Protein AF-A0A0C3D172-F1 (afdb_monomer)

Secondary structure (DSSP, 8-state):
-------B-TTT--B-TTS--EE-TTTS--EESSHHHHHHHHH-TTS-HHHHHHHHHHHHHHHHHHHHHHHTSGGGGGGB-TTS-B-HHHHHHHTT--B-SGGGGGGB-PPTT-TTTTTGGGGSSSPPPHHHHH-S-GGG---S--SSTTPPPPPPSS----SSHHHHHHHHT--TT-TTHHHHHHHHHHHHHHHHTT-S-SS--SS-EEEEEEEES-SGGGGGGGGGGHHHHHSTTEEEEEEEESHHHHHHHHHTTT-TTSGGGSSSSEEEE--GGGT--EEEEEE--S-SSTT-S-S--SSPPPSEEEESS--TTT-TTHHHHHHHHHHHT--EEEEES-HHHHHHHHHIIIIISHHHHHHHTTTT----HHHHHHHHHHHHTT----EEE-TTSSSSPBPPSSS--S---TT-EEEEEE---GGG-

InterPro domains:
  IPR002893 Zinc finger, MYND-type [PF01753] (9-53)
  IPR002893 Zinc finger, MYND-type [PS50865] (9-53)
  IPR046824 Mitochondrial splicing suppressor 51-like, C-terminal domain [PF20179] (187-402)

pLDDT: mean 86.86, std 11.96, range [27.77, 98.69]

Nearest PDB structures (foldseek):
  6kj9-assembly2_D  TM=3.211E-01  e=1.270E+00  Escherichia coli K-12
  1jzt-assembly1_A  TM=3.125E-01  e=1.422E+00  Saccharomyces cerevisiae
  1fdr-assembly1_A  TM=2.380E-01  e=1.995E+00  Escherichia coli
  5vmq-assembly1_B  TM=3.826E-01  e=9.688E+00  Escherichia coli S88
  3vs8-assembly2_H  TM=1.584E-01  e=4.155E+00  Azotobacter vinelandii

Structure (mmCIF, N/CA/C/O backbone):
data_AF-A0A0C3D172-F1
#
_entry.id   AF-A0A0C3D172-F1
#
loop_
_atom_site.group_PDB
_atom_site.id
_atom_site.type_symbol
_atom_site.label_atom_id
_atom_site.label_alt_id
_atom_site.label_comp_id
_atom_site.label_asym_id
_atom_site.label_entity_id
_atom_site.label_seq_id
_atom_site.pdbx_PDB_ins_code
_atom_site.Cartn_x
_atom_site.Cartn_y
_atom_site.Cartn_z
_atom_site.occupancy
_atom_site.B_iso_or_equiv
_atom_site.auth_seq_id
_atom_site.auth_comp_id
_atom_site.auth_asym_id
_atom_site.auth_atom_id
_atom_site.pdbx_PDB_model_num
ATOM 1 N N . MET A 1 1 ? 3.959 10.596 -27.645 1.00 30.45 1 MET A N 1
ATOM 2 C CA . MET A 1 1 ? 4.852 11.748 -27.416 1.00 30.45 1 MET A CA 1
ATOM 3 C C . MET A 1 1 ? 6.060 11.206 -26.683 1.00 30.45 1 MET A C 1
ATOM 5 O O . MET A 1 1 ? 5.880 10.699 -25.583 1.00 30.45 1 MET A O 1
ATOM 9 N N . ASP A 1 2 ? 7.234 11.220 -27.313 1.00 27.77 2 ASP A N 1
ATOM 10 C CA . ASP A 1 2 ? 8.484 10.788 -26.680 1.00 27.77 2 ASP A CA 1
ATOM 11 C C . ASP A 1 2 ? 8.869 11.795 -25.601 1.00 27.77 2 ASP A C 1
ATOM 13 O O . ASP A 1 2 ? 9.469 12.834 -25.863 1.00 27.77 2 ASP A O 1
ATOM 17 N N . TYR A 1 3 ? 8.464 11.503 -24.370 1.00 35.59 3 TYR A N 1
ATOM 18 C CA . TYR A 1 3 ? 8.922 12.221 -23.192 1.00 35.59 3 TYR A CA 1
ATOM 19 C C . TYR A 1 3 ? 10.240 11.590 -22.746 1.00 35.59 3 TYR A C 1
ATOM 21 O O . TYR A 1 3 ? 10.314 10.958 -21.697 1.00 35.59 3 TYR A O 1
ATOM 29 N N . THR A 1 4 ? 11.281 11.688 -23.574 1.00 43.78 4 THR A N 1
ATOM 30 C CA . THR A 1 4 ? 12.631 11.331 -23.135 1.00 43.78 4 THR A CA 1
ATOM 31 C C . THR A 1 4 ? 13.052 12.421 -22.153 1.00 43.78 4 THR A C 1
ATOM 33 O O . THR A 1 4 ? 13.181 13.575 -22.575 1.00 43.78 4 THR A O 1
ATOM 36 N N . PRO A 1 5 ? 13.208 12.132 -20.847 1.00 53.25 5 PRO A N 1
ATOM 37 C CA . PRO A 1 5 ? 13.574 13.157 -19.883 1.00 53.25 5 PRO A CA 1
ATOM 38 C C . PRO A 1 5 ? 14.901 13.767 -20.323 1.00 53.25 5 PRO A C 1
ATOM 40 O O . PRO A 1 5 ? 15.905 13.064 -20.453 1.00 53.25 5 PRO A O 1
ATOM 43 N N . GLN A 1 6 ? 14.900 15.066 -20.612 1.00 64.19 6 GLN A N 1
ATOM 44 C CA . GLN A 1 6 ? 16.124 15.752 -20.981 1.00 64.19 6 GLN A CA 1
ATOM 45 C C . GLN A 1 6 ? 17.031 15.758 -19.753 1.00 64.19 6 GLN A C 1
ATOM 47 O O . GLN A 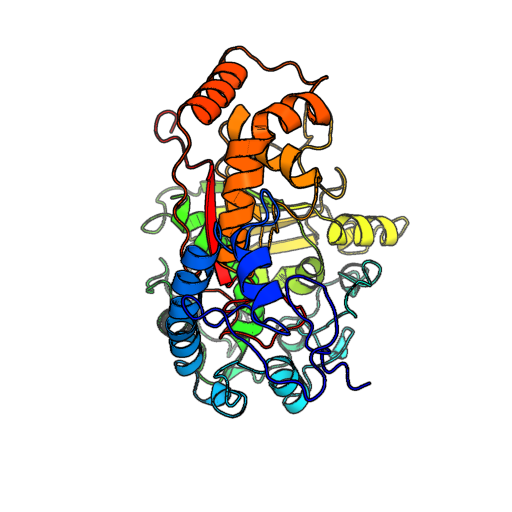1 6 ? 16.686 16.317 -18.713 1.00 64.19 6 GLN A O 1
ATOM 52 N N . LEU A 1 7 ? 18.169 15.080 -19.856 1.00 74.06 7 LEU A N 1
ATOM 53 C CA . LEU A 1 7 ? 19.109 14.956 -18.755 1.00 74.06 7 LEU A CA 1
ATOM 54 C C . LEU A 1 7 ? 19.647 16.348 -18.397 1.00 74.06 7 LEU A C 1
ATOM 56 O O . LEU A 1 7 ? 20.180 17.036 -19.263 1.00 74.06 7 LEU A O 1
ATOM 60 N N . THR A 1 8 ? 19.510 16.781 -17.146 1.00 83.06 8 THR A N 1
ATOM 61 C CA . THR A 1 8 ? 19.945 18.110 -16.683 1.00 83.06 8 THR A CA 1
ATOM 62 C C . THR A 1 8 ? 21.023 18.005 -15.615 1.00 83.06 8 THR A C 1
ATOM 64 O O . THR A 1 8 ? 21.033 17.066 -14.829 1.00 83.06 8 THR A O 1
ATOM 67 N N . CYS A 1 9 ? 21.899 19.005 -15.533 1.00 84.62 9 CYS A N 1
ATOM 68 C CA . CYS A 1 9 ? 22.856 19.142 -14.440 1.00 84.62 9 CYS A CA 1
ATOM 69 C C . CYS A 1 9 ? 22.128 19.277 -13.094 1.00 84.62 9 CYS A C 1
ATOM 71 O O . CYS A 1 9 ? 21.418 20.259 -12.888 1.00 84.62 9 CYS A O 1
ATOM 73 N N . ASP A 1 10 ? 22.402 18.388 -12.140 1.00 81.62 10 ASP A N 1
ATOM 74 C CA . ASP A 1 10 ? 21.770 18.366 -10.809 1.00 81.62 10 ASP A CA 1
ATOM 75 C C . ASP A 1 10 ? 22.089 19.588 -9.923 1.00 81.62 10 ASP A C 1
ATOM 77 O O . ASP A 1 10 ? 21.531 19.750 -8.838 1.00 81.62 10 ASP A O 1
ATOM 81 N N . PHE A 1 11 ? 23.013 20.458 -10.350 1.00 84.94 11 PHE A N 1
ATOM 82 C CA . PHE A 1 11 ? 23.322 21.704 -9.644 1.00 84.94 11 PHE A CA 1
ATOM 83 C C . PHE A 1 11 ? 22.675 22.942 -10.276 1.00 84.94 11 PHE A C 1
ATOM 85 O O . PHE A 1 11 ? 22.140 23.784 -9.559 1.00 84.94 11 PHE A O 1
ATOM 92 N N . CYS A 1 12 ? 22.768 23.099 -11.600 1.00 86.44 12 CYS A N 1
ATOM 93 C CA . CYS A 1 12 ? 22.323 24.316 -12.292 1.00 86.44 12 CYS A CA 1
ATOM 94 C C . CYS A 1 12 ? 21.103 24.117 -13.199 1.00 86.44 12 CYS A C 1
ATOM 96 O O . CYS A 1 12 ? 20.685 25.078 -13.836 1.00 86.44 12 CYS A O 1
ATOM 98 N N . ASN A 1 13 ? 20.550 22.902 -13.269 1.00 84.31 13 ASN A N 1
ATOM 99 C CA . ASN A 1 13 ? 19.395 22.513 -14.085 1.00 84.31 13 ASN A CA 1
ATOM 100 C C . ASN A 1 13 ? 19.548 22.761 -15.597 1.00 84.31 13 ASN A C 1
ATOM 102 O O . ASN A 1 13 ? 18.573 22.697 -16.339 1.00 84.31 13 ASN A O 1
ATOM 106 N N . ILE A 1 14 ? 20.768 23.024 -16.077 1.00 85.75 14 ILE A N 1
ATOM 107 C CA . ILE A 1 14 ? 21.047 23.184 -17.508 1.00 85.75 14 ILE A CA 1
ATOM 108 C C . ILE A 1 14 ? 21.039 21.798 -18.177 1.00 85.75 14 ILE A C 1
ATOM 110 O O . ILE A 1 14 ? 21.689 20.891 -17.645 1.00 85.75 14 ILE A O 1
ATOM 114 N N . PRO A 1 15 ? 20.360 21.622 -19.328 1.00 84.44 15 PRO A N 1
ATOM 115 C CA . PRO A 1 15 ? 20.411 20.395 -20.122 1.00 84.44 15 PRO A CA 1
ATOM 116 C C . PRO A 1 15 ? 21.842 19.949 -20.455 1.00 84.44 15 PRO A C 1
ATOM 118 O O . PRO A 1 15 ? 22.681 20.756 -20.847 1.00 84.44 15 PRO A O 1
ATOM 121 N N . LEU A 1 16 ? 22.113 18.651 -20.341 1.00 80.38 16 LEU A N 1
ATOM 122 C CA . LEU A 1 16 ? 23.403 18.007 -20.616 1.00 80.38 16 LEU A CA 1
ATOM 123 C C . LEU A 1 16 ? 23.523 17.523 -22.074 1.00 80.38 16 LEU A C 1
ATOM 125 O O . LEU A 1 16 ? 24.303 16.618 -22.362 1.00 80.38 16 LEU A O 1
ATOM 129 N N . ASN A 1 17 ? 22.760 18.120 -22.997 1.00 75.75 17 ASN A N 1
ATOM 130 C CA . ASN A 1 17 ? 22.685 17.715 -24.405 1.00 75.75 17 ASN A CA 1
ATOM 131 C C . ASN A 1 17 ? 24.084 17.637 -25.039 1.00 75.75 17 ASN A C 1
ATOM 133 O O . ASN A 1 17 ? 24.736 18.665 -25.215 1.00 75.75 17 ASN A O 1
ATOM 137 N N . ASN A 1 18 ? 24.526 16.428 -25.398 1.00 64.25 18 ASN A N 1
ATOM 138 C CA . ASN A 1 18 ? 25.804 16.155 -26.072 1.00 64.25 18 ASN A CA 1
ATOM 139 C C . ASN A 1 18 ? 27.063 16.689 -25.349 1.00 64.25 18 ASN A C 1
ATOM 141 O O . ASN A 1 18 ? 28.124 16.800 -25.962 1.00 64.25 18 ASN A O 1
ATOM 145 N N . ALA A 1 19 ? 26.968 17.019 -24.056 1.00 67.62 19 ALA A N 1
ATOM 146 C CA . ALA A 1 19 ? 28.091 17.493 -23.252 1.00 67.62 19 ALA A CA 1
ATOM 147 C C . ALA A 1 19 ? 28.815 16.328 -22.559 1.00 67.62 19 ALA A C 1
ATOM 149 O O . ALA A 1 19 ? 28.214 15.299 -22.253 1.00 67.62 19 ALA A O 1
ATOM 150 N N . LEU A 1 20 ? 30.103 16.512 -22.243 1.00 77.38 20 LEU A N 1
ATOM 151 C CA . LEU A 1 20 ? 30.809 15.634 -21.307 1.00 77.38 20 LEU A CA 1
ATOM 152 C C . LEU A 1 20 ? 30.089 15.667 -19.953 1.00 77.38 20 LEU A C 1
ATOM 154 O O . LEU A 1 20 ? 30.019 16.708 -19.295 1.00 77.38 20 LEU A O 1
ATOM 158 N N . ILE A 1 21 ? 29.547 14.520 -19.549 1.00 83.69 21 ILE A N 1
ATOM 159 C CA . ILE A 1 21 ? 28.848 14.357 -18.278 1.00 83.69 21 ILE A CA 1
ATOM 160 C C . ILE A 1 21 ? 29.877 14.047 -17.194 1.00 83.69 21 ILE A C 1
ATOM 162 O O . ILE A 1 21 ? 30.677 13.122 -17.321 1.00 83.69 21 ILE A O 1
ATOM 166 N N . PHE A 1 22 ? 29.831 14.803 -16.099 1.00 87.00 22 PHE A N 1
ATOM 167 C CA . PHE A 1 22 ? 30.679 14.586 -14.931 1.00 87.00 22 PHE A CA 1
ATOM 168 C C . PHE A 1 22 ? 29.842 13.949 -13.815 1.00 87.00 22 PHE A C 1
ATOM 170 O O . PHE A 1 22 ? 29.163 14.683 -13.092 1.00 87.00 22 PHE A O 1
ATOM 177 N N . PRO A 1 23 ? 29.845 12.613 -13.650 1.00 85.50 23 PRO A N 1
ATOM 178 C CA . PRO A 1 23 ? 29.144 11.972 -12.545 1.00 85.50 23 PRO A CA 1
ATOM 179 C C . PRO A 1 23 ? 29.862 12.217 -11.210 1.00 85.50 23 PRO A C 1
ATOM 181 O O . PRO A 1 23 ? 31.077 12.426 -11.153 1.00 85.50 23 PRO A O 1
ATOM 184 N N . CYS A 1 24 ? 29.126 12.160 -10.098 1.00 86.06 24 CYS A N 1
ATOM 185 C CA . CYS A 1 24 ? 29.754 12.084 -8.781 1.00 86.06 24 CYS A CA 1
ATOM 186 C C . CYS A 1 24 ? 30.530 10.768 -8.643 1.00 86.06 24 CYS A C 1
ATOM 188 O O . CYS A 1 24 ? 29.913 9.713 -8.563 1.00 86.06 24 CYS A O 1
ATOM 190 N N . GLY A 1 25 ? 31.852 10.830 -8.469 1.00 82.88 25 GLY A N 1
ATOM 191 C CA . GLY A 1 25 ? 32.697 9.634 -8.342 1.00 82.88 25 GLY A CA 1
ATOM 192 C C . GLY A 1 25 ? 32.466 8.760 -7.098 1.00 82.88 25 GLY A C 1
ATOM 193 O O . GLY A 1 25 ? 33.144 7.751 -6.945 1.00 82.88 25 GLY A O 1
ATOM 194 N N . ARG A 1 26 ? 31.548 9.125 -6.186 1.00 85.06 26 ARG A N 1
ATOM 195 C CA . ARG A 1 26 ? 31.188 8.299 -5.016 1.00 85.06 26 ARG A CA 1
ATOM 196 C C . ARG A 1 26 ? 29.892 7.519 -5.212 1.00 85.06 26 ARG A C 1
ATOM 198 O O . ARG A 1 26 ? 29.867 6.336 -4.889 1.00 85.06 26 ARG A O 1
ATOM 205 N N . CYS A 1 27 ? 28.818 8.176 -5.656 1.00 83.12 27 CYS A N 1
ATOM 206 C CA . CYS A 1 27 ? 27.520 7.517 -5.844 1.00 83.12 27 CYS A CA 1
ATOM 207 C C . CYS A 1 27 ? 27.210 7.173 -7.304 1.00 83.12 27 CYS A C 1
ATOM 209 O O . CYS A 1 27 ? 26.314 6.376 -7.524 1.00 83.12 27 CYS A O 1
ATOM 211 N N . ASN A 1 28 ? 27.882 7.790 -8.283 1.00 81.00 28 ASN A N 1
ATOM 212 C CA . ASN A 1 28 ? 27.614 7.688 -9.728 1.00 81.00 28 ASN A CA 1
ATOM 213 C C . ASN A 1 28 ? 26.170 8.005 -10.166 1.00 81.00 28 ASN A C 1
ATOM 215 O O . ASN A 1 28 ? 25.802 7.788 -11.316 1.00 81.00 28 ASN A O 1
ATOM 219 N N . LEU A 1 29 ? 25.361 8.559 -9.264 1.00 78.00 29 LEU A N 1
ATOM 220 C CA . LEU A 1 29 ? 23.927 8.765 -9.450 1.00 78.00 29 LEU A CA 1
ATOM 221 C C . LEU A 1 29 ? 23.532 10.219 -9.732 1.00 78.00 29 LEU A C 1
ATOM 223 O O . LEU A 1 29 ? 22.426 10.469 -10.194 1.00 78.00 29 LEU A O 1
ATOM 227 N N . ILE A 1 30 ? 24.430 11.158 -9.446 1.00 81.75 30 ILE A N 1
ATOM 228 C CA . ILE A 1 30 ? 24.258 12.591 -9.686 1.00 81.75 30 ILE A CA 1
ATOM 229 C C . ILE A 1 30 ? 25.205 13.008 -10.801 1.00 81.75 30 ILE A C 1
ATOM 231 O O . ILE A 1 30 ? 26.363 12.576 -10.814 1.00 81.75 30 ILE A O 1
ATOM 235 N N . GLN A 1 31 ? 24.726 13.851 -11.706 1.00 85.75 31 GLN A N 1
ATOM 236 C CA . GLN A 1 31 ? 25.401 14.239 -12.930 1.00 85.75 31 GLN A CA 1
ATOM 237 C C . GLN A 1 31 ? 25.519 15.760 -13.049 1.00 85.75 31 GLN A C 1
ATOM 239 O O . GLN A 1 31 ? 24.598 16.528 -12.774 1.00 85.75 31 GLN A O 1
ATOM 244 N N . TYR A 1 32 ? 26.691 16.214 -13.484 1.00 86.94 32 TYR A N 1
ATOM 245 C CA . TYR A 1 32 ? 27.012 17.630 -13.597 1.00 86.94 32 TYR A CA 1
ATOM 246 C C . TYR A 1 32 ? 27.525 17.970 -14.996 1.00 86.94 32 TYR A C 1
ATOM 248 O O . TYR A 1 32 ? 28.166 17.153 -15.653 1.00 86.94 32 TYR A O 1
ATOM 256 N N . CYS A 1 33 ? 27.329 19.223 -15.414 1.00 89.69 33 CYS A N 1
ATOM 257 C CA . CYS A 1 33 ? 27.878 19.744 -16.672 1.00 89.69 33 CYS A CA 1
ATOM 258 C C . CYS A 1 33 ? 29.382 20.070 -16.614 1.00 89.69 33 CYS A C 1
ATOM 260 O O . CYS A 1 33 ? 29.968 20.460 -17.617 1.00 89.69 33 CYS A O 1
ATOM 262 N N . GLY A 1 34 ? 30.014 19.977 -15.439 1.00 89.31 34 GLY A N 1
ATOM 263 C CA . GLY A 1 34 ? 31.420 20.331 -15.277 1.00 89.31 34 GLY A CA 1
ATOM 264 C C . GLY A 1 34 ? 31.902 20.316 -13.831 1.00 89.31 34 GLY A C 1
ATOM 265 O O . GLY A 1 34 ? 31.118 20.356 -12.879 1.00 89.31 34 GLY A O 1
ATOM 266 N N . THR A 1 35 ? 33.224 20.337 -13.660 1.00 87.25 35 THR A N 1
ATOM 267 C CA . THR A 1 35 ? 33.902 20.281 -12.351 1.00 87.25 35 THR A CA 1
ATOM 268 C C . THR A 1 35 ? 33.511 21.422 -11.404 1.00 87.25 35 THR A C 1
ATOM 270 O O . THR A 1 35 ? 33.508 21.235 -10.186 1.00 87.25 35 THR A O 1
ATOM 273 N N . ARG A 1 36 ? 33.121 22.593 -11.934 1.00 88.12 36 ARG A N 1
ATOM 274 C CA . ARG A 1 36 ? 32.565 23.702 -11.135 1.00 88.12 36 ARG A CA 1
ATOM 275 C C . ARG A 1 36 ? 31.259 23.296 -10.451 1.00 88.12 36 ARG A C 1
ATOM 277 O O . ARG A 1 36 ? 31.116 23.492 -9.248 1.00 88.12 36 ARG A O 1
ATOM 284 N N . CYS A 1 37 ? 30.330 22.706 -11.202 1.00 88.62 37 CYS A N 1
ATOM 285 C CA . CYS A 1 37 ? 29.051 22.231 -10.678 1.00 88.62 37 CYS A CA 1
ATOM 286 C C . CYS A 1 37 ? 29.234 21.047 -9.722 1.00 88.62 37 CYS A C 1
ATOM 288 O O . CYS A 1 37 ? 28.561 21.017 -8.700 1.00 88.62 37 CYS A O 1
ATOM 290 N N . VAL A 1 38 ? 30.212 20.164 -9.964 1.00 86.44 38 VAL A N 1
ATOM 291 C CA . VAL A 1 38 ? 30.597 19.106 -9.006 1.00 86.44 38 VAL A CA 1
ATOM 292 C C . VAL A 1 38 ? 31.018 19.714 -7.662 1.00 86.44 38 VAL A C 1
ATOM 294 O O . VAL A 1 38 ? 30.484 19.360 -6.610 1.00 86.44 38 VAL A O 1
ATOM 297 N N . LYS A 1 39 ? 31.972 20.659 -7.676 1.00 85.88 39 LYS A N 1
ATOM 298 C CA . LYS A 1 39 ? 32.493 21.295 -6.452 1.00 85.88 39 LYS A CA 1
ATOM 299 C C . LYS A 1 39 ? 31.410 22.081 -5.719 1.00 85.88 39 LYS A C 1
ATOM 301 O O . LYS A 1 39 ? 31.337 22.009 -4.493 1.00 85.88 39 LYS A O 1
ATOM 306 N N . ASN A 1 40 ? 30.575 22.811 -6.455 1.00 85.56 40 ASN A N 1
ATOM 307 C CA . ASN A 1 40 ? 29.509 23.609 -5.866 1.00 85.56 40 ASN A CA 1
ATOM 308 C C . ASN A 1 40 ? 28.388 22.718 -5.322 1.00 85.56 40 ASN A C 1
ATOM 310 O O . ASN A 1 40 ? 28.075 22.827 -4.1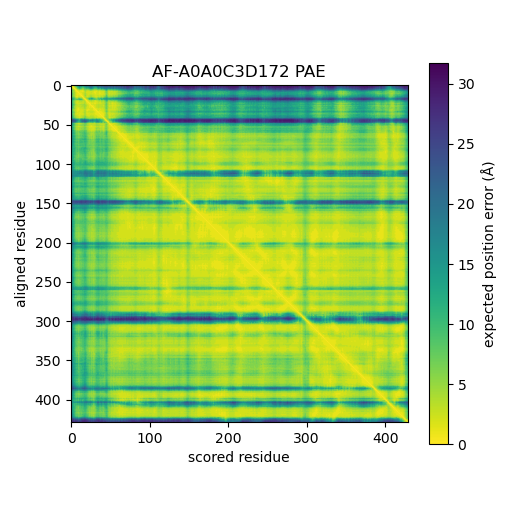45 1.00 85.56 40 ASN A O 1
ATOM 314 N N . GLY A 1 41 ? 27.885 21.747 -6.088 1.00 80.50 41 GLY A N 1
ATOM 315 C CA . GLY A 1 41 ? 26.886 20.779 -5.615 1.00 80.50 41 GLY A CA 1
ATOM 316 C C . GLY A 1 41 ? 27.327 20.009 -4.364 1.00 80.50 41 GLY A C 1
ATOM 317 O O . GLY A 1 41 ? 26.512 19.700 -3.494 1.00 80.50 41 GLY A O 1
ATOM 318 N N . TRP A 1 42 ? 28.634 19.771 -4.208 1.00 79.62 42 TRP A N 1
ATOM 319 C CA . TRP A 1 42 ? 29.201 19.190 -2.989 1.00 79.62 42 TRP A CA 1
ATOM 320 C C . TRP A 1 42 ? 29.248 20.155 -1.789 1.00 79.62 42 TRP A C 1
ATOM 322 O O . TRP A 1 42 ? 29.065 19.724 -0.648 1.00 79.62 42 TRP A O 1
ATOM 332 N N . ARG A 1 43 ? 29.532 21.447 -2.016 1.00 74.38 43 ARG A N 1
ATOM 333 C CA . ARG A 1 43 ? 29.803 22.458 -0.969 1.00 74.38 43 ARG A CA 1
ATOM 334 C C . ARG A 1 43 ? 28.602 23.337 -0.602 1.00 74.38 43 ARG A C 1
ATOM 336 O O . ARG A 1 43 ? 28.626 23.958 0.457 1.00 74.38 43 ARG A O 1
ATOM 343 N N . SER A 1 44 ? 27.579 23.422 -1.448 1.00 59.81 44 SER A N 1
ATOM 344 C CA . SER A 1 44 ? 26.461 24.363 -1.315 1.00 59.81 44 SER A CA 1
ATOM 345 C C . SER A 1 44 ? 25.480 24.001 -0.192 1.00 59.81 44 SER A C 1
ATOM 347 O O . SER A 1 44 ? 24.366 23.557 -0.458 1.00 59.81 44 SER A O 1
ATOM 349 N N . GLY A 1 45 ? 25.865 24.263 1.063 1.00 54.12 45 GLY A N 1
ATOM 350 C CA . GLY A 1 45 ? 24.961 24.449 2.208 1.00 54.12 45 GLY A CA 1
ATOM 351 C C . GLY A 1 45 ? 23.761 23.495 2.254 1.00 54.12 45 GLY A C 1
ATOM 352 O O . GLY A 1 45 ? 23.914 22.293 2.091 1.00 54.12 45 GLY A O 1
ATOM 353 N N . ASN A 1 46 ? 22.552 24.011 2.487 1.00 43.88 46 ASN A N 1
ATOM 354 C CA . ASN A 1 46 ? 21.323 23.223 2.658 1.00 43.88 46 ASN A CA 1
ATOM 355 C C . ASN A 1 46 ? 20.731 22.607 1.361 1.00 43.88 46 ASN A C 1
ATOM 357 O O . ASN A 1 46 ? 19.645 22.041 1.420 1.00 43.88 46 ASN A O 1
ATOM 361 N N . LYS A 1 47 ? 21.435 22.636 0.214 1.00 53.38 47 LYS A N 1
ATOM 362 C CA . LYS A 1 47 ? 21.001 22.062 -1.084 1.00 53.38 47 LYS A CA 1
ATOM 363 C C . LYS A 1 47 ? 21.883 20.863 -1.484 1.00 53.38 47 LYS A C 1
ATOM 365 O O . LYS A 1 47 ? 22.756 20.954 -2.339 1.00 53.38 47 LYS A O 1
ATOM 370 N N . ARG A 1 48 ? 21.726 19.761 -0.746 1.00 65.31 48 ARG A N 1
ATOM 371 C CA . ARG A 1 48 ? 22.809 18.839 -0.365 1.00 65.31 48 ARG A CA 1
ATOM 372 C C . ARG A 1 48 ? 22.932 17.594 -1.246 1.00 65.31 48 ARG A C 1
ATOM 374 O O . ARG A 1 48 ? 22.302 16.589 -0.949 1.00 65.31 48 ARG A O 1
ATOM 381 N N . HIS A 1 49 ? 23.884 17.560 -2.177 1.00 78.75 49 HIS A N 1
ATOM 382 C CA . HIS A 1 49 ? 24.378 16.260 -2.646 1.00 78.75 49 HIS A CA 1
ATOM 383 C C . HIS A 1 49 ? 25.187 15.550 -1.541 1.00 78.75 49 HIS A C 1
ATOM 385 O O . HIS A 1 49 ? 24.932 14.389 -1.238 1.00 78.75 49 HIS A O 1
ATOM 391 N N . LYS A 1 50 ? 26.105 16.255 -0.856 1.00 79.81 50 LYS A N 1
ATOM 392 C CA . LYS A 1 50 ? 26.999 15.666 0.165 1.00 79.81 50 LYS A CA 1
ATOM 393 C C . LYS A 1 50 ? 26.265 14.911 1.282 1.00 79.81 50 LYS A C 1
ATOM 395 O O . LYS A 1 50 ? 26.750 13.866 1.704 1.00 79.81 50 LYS A O 1
ATOM 400 N N . LEU A 1 51 ? 25.123 15.418 1.762 1.00 74.06 51 LEU A N 1
ATOM 401 C CA . LEU A 1 51 ? 24.389 14.755 2.851 1.00 74.06 51 LEU A CA 1
ATOM 402 C C . LEU A 1 51 ? 23.696 13.470 2.420 1.00 74.06 51 LEU A C 1
ATOM 404 O O . LEU A 1 51 ? 23.545 12.571 3.237 1.00 74.06 51 LEU A O 1
ATOM 408 N N . PHE A 1 52 ? 23.273 13.392 1.162 1.00 77.75 52 PHE A N 1
ATOM 409 C CA . PHE A 1 52 ? 22.500 12.259 0.667 1.00 77.75 52 PHE A CA 1
ATOM 410 C C . PHE A 1 52 ? 23.329 11.337 -0.231 1.00 77.75 52 PHE A C 1
ATOM 412 O O . PHE A 1 52 ? 22.878 10.251 -0.557 1.00 77.75 52 PHE A O 1
ATOM 419 N N . CYS A 1 53 ? 24.563 11.716 -0.582 1.00 82.81 53 CYS A N 1
ATOM 420 C CA . CYS A 1 53 ? 25.456 10.934 -1.436 1.00 82.81 53 CYS A CA 1
ATOM 421 C C . CYS A 1 53 ? 25.673 9.510 -0.912 1.00 82.81 53 CYS A C 1
ATOM 423 O O . CYS A 1 53 ? 25.753 8.580 -1.711 1.00 82.81 53 CYS A O 1
ATOM 425 N N . GLN A 1 54 ? 25.790 9.343 0.409 1.00 81.38 54 GLN A N 1
ATOM 426 C CA . GLN A 1 54 ? 25.939 8.017 1.001 1.00 81.38 54 GLN A CA 1
ATOM 427 C C . GLN A 1 54 ? 24.643 7.210 0.858 1.00 81.38 54 GLN A C 1
ATOM 429 O O . GLN A 1 54 ? 24.692 6.118 0.311 1.00 81.38 54 GLN A O 1
ATOM 434 N N . PHE A 1 55 ? 23.486 7.791 1.198 1.00 79.25 55 PHE A N 1
ATOM 435 C CA . PHE A 1 55 ? 22.184 7.138 1.010 1.00 79.25 55 PHE A CA 1
ATOM 436 C C . PHE A 1 55 ? 21.891 6.787 -0.453 1.00 79.25 55 PHE A C 1
ATOM 438 O O . PHE A 1 55 ? 21.311 5.746 -0.721 1.00 79.25 55 PHE A O 1
ATOM 445 N N . MET A 1 56 ? 22.315 7.621 -1.410 1.00 80.56 56 MET A N 1
ATOM 446 C CA . MET A 1 56 ? 22.217 7.316 -2.843 1.00 80.56 56 MET A CA 1
ATOM 447 C C . MET A 1 56 ? 23.026 6.066 -3.194 1.00 80.56 56 MET A C 1
ATOM 449 O O . MET A 1 56 ? 22.520 5.177 -3.870 1.00 80.56 56 MET A O 1
ATOM 453 N N . LYS A 1 57 ? 24.279 5.997 -2.728 1.00 82.75 57 LYS A N 1
ATOM 454 C CA . LYS A 1 57 ? 25.155 4.847 -2.969 1.00 82.75 57 LYS A CA 1
ATOM 455 C C . LYS A 1 57 ? 24.578 3.570 -2.350 1.00 82.75 57 LYS A C 1
ATOM 457 O O . LYS A 1 57 ? 24.559 2.540 -3.013 1.00 82.75 57 LYS A O 1
ATOM 462 N N . ASP A 1 58 ? 24.111 3.654 -1.108 1.00 79.56 58 ASP A N 1
ATOM 463 C CA . ASP A 1 58 ? 23.557 2.507 -0.387 1.00 79.56 58 ASP A CA 1
ATOM 464 C C . ASP A 1 58 ? 22.243 2.046 -1.028 1.00 79.56 58 ASP A C 1
ATOM 466 O O . ASP A 1 58 ? 22.078 0.859 -1.301 1.00 79.56 58 ASP A O 1
ATOM 470 N N . GLY A 1 59 ? 21.372 2.986 -1.398 1.00 78.69 59 GLY A N 1
ATOM 471 C CA . GLY A 1 59 ? 20.129 2.696 -2.105 1.00 78.69 59 GLY A CA 1
ATOM 472 C C . GLY A 1 59 ? 20.343 2.010 -3.451 1.00 78.69 59 GLY A C 1
ATOM 473 O O . GLY A 1 59 ? 19.567 1.133 -3.811 1.00 78.69 59 GLY A O 1
ATOM 474 N N . GLU A 1 60 ? 21.415 2.326 -4.184 1.00 82.12 60 GLU A N 1
ATOM 475 C CA . GLU A 1 60 ? 21.719 1.656 -5.456 1.00 82.12 60 GLU A CA 1
ATOM 476 C C . GLU A 1 60 ? 21.981 0.155 -5.294 1.00 82.12 60 GLU A C 1
ATOM 478 O O . GLU A 1 60 ? 21.599 -0.627 -6.164 1.00 82.12 60 GLU A O 1
ATOM 483 N N . SER A 1 61 ? 22.538 -0.277 -4.158 1.00 82.44 61 SER A N 1
ATOM 484 C CA . SER A 1 61 ? 22.729 -1.708 -3.880 1.00 82.44 61 SER A CA 1
ATOM 485 C C . SER A 1 61 ? 21.404 -2.481 -3.806 1.00 82.44 61 SER A C 1
ATOM 487 O O . SER A 1 61 ? 21.355 -3.662 -4.155 1.00 82.44 61 SER A O 1
ATOM 489 N N . GLN A 1 62 ? 20.301 -1.800 -3.470 1.00 88.00 62 GLN A N 1
ATOM 490 C CA . GLN A 1 62 ? 18.962 -2.394 -3.418 1.00 88.00 62 GLN A CA 1
ATOM 491 C C . GLN A 1 62 ? 18.402 -2.714 -4.808 1.00 88.00 62 GLN A C 1
ATOM 493 O O . GLN A 1 62 ? 17.463 -3.502 -4.921 1.00 88.00 62 GLN A O 1
ATOM 498 N N . ARG A 1 63 ? 18.993 -2.168 -5.884 1.00 87.88 63 ARG A N 1
ATOM 499 C CA . ARG A 1 63 ? 18.624 -2.524 -7.260 1.00 87.88 63 ARG A CA 1
ATOM 500 C C . ARG A 1 63 ? 18.776 -4.022 -7.495 1.00 87.88 63 ARG A C 1
ATOM 502 O O . ARG A 1 63 ? 17.883 -4.624 -8.081 1.00 87.88 63 ARG A O 1
ATOM 509 N N . ILE A 1 64 ? 19.868 -4.611 -7.007 1.00 88.19 64 ILE A N 1
ATOM 510 C CA . ILE A 1 64 ? 20.149 -6.043 -7.163 1.00 88.19 64 ILE A CA 1
ATOM 511 C C . ILE A 1 64 ? 19.062 -6.856 -6.456 1.00 88.19 64 ILE A C 1
ATOM 513 O O . ILE A 1 64 ? 18.469 -7.738 -7.065 1.00 88.19 64 ILE A O 1
ATOM 517 N N . VAL A 1 65 ? 18.720 -6.496 -5.215 1.00 89.25 65 VAL A N 1
ATOM 518 C CA . VAL A 1 65 ? 17.650 -7.158 -4.447 1.00 89.25 65 VAL A CA 1
ATOM 519 C C . VAL A 1 65 ? 16.318 -7.120 -5.206 1.00 89.25 65 VAL A C 1
ATOM 521 O O . VAL A 1 65 ? 15.660 -8.146 -5.363 1.00 89.25 65 VAL A O 1
ATOM 524 N N . MET A 1 66 ? 15.942 -5.957 -5.747 1.00 90.88 66 MET A N 1
ATOM 525 C CA . MET A 1 66 ? 14.714 -5.814 -6.536 1.00 90.88 66 MET A CA 1
ATOM 526 C C . MET A 1 66 ? 14.749 -6.610 -7.849 1.00 90.88 66 MET A C 1
ATOM 528 O O . MET A 1 66 ? 13.719 -7.131 -8.276 1.00 90.88 66 MET A O 1
ATOM 532 N N . GLN A 1 67 ? 15.911 -6.705 -8.500 1.00 89.88 67 GLN A N 1
ATOM 533 C CA . GLN A 1 67 ? 16.091 -7.509 -9.711 1.00 89.88 67 GLN A CA 1
ATOM 534 C C . GLN A 1 67 ? 15.932 -9.000 -9.423 1.00 89.88 67 GLN A C 1
ATOM 536 O O . GLN A 1 67 ? 15.266 -9.686 -10.196 1.00 89.88 67 GLN A O 1
ATOM 541 N N . GLU A 1 68 ? 16.477 -9.497 -8.311 1.00 88.12 68 GLU A N 1
ATOM 542 C CA . GLU A 1 68 ? 16.298 -10.895 -7.903 1.00 88.12 68 GLU A CA 1
ATOM 543 C C . GLU A 1 68 ? 14.818 -11.236 -7.693 1.00 88.12 68 GLU A C 1
ATOM 545 O O . GLU A 1 68 ? 14.352 -12.276 -8.159 1.00 88.12 68 GLU A O 1
ATOM 550 N N . TYR A 1 69 ? 14.027 -10.325 -7.113 1.00 87.25 69 TYR A N 1
ATOM 551 C CA . TYR A 1 69 ? 12.579 -10.529 -7.013 1.00 87.25 69 TYR A CA 1
ATOM 552 C C . TYR A 1 69 ? 11.907 -10.679 -8.379 1.00 87.25 69 TYR A C 1
ATOM 554 O O . TYR A 1 69 ? 11.091 -11.585 -8.542 1.00 87.25 69 TYR A O 1
ATOM 562 N N . SER A 1 70 ? 12.270 -9.864 -9.375 1.00 86.19 70 SER A N 1
ATOM 563 C CA . SER A 1 70 ? 11.751 -10.033 -10.741 1.00 86.19 70 SER A CA 1
ATOM 564 C C . SER A 1 70 ? 12.163 -11.358 -11.368 1.00 86.19 70 SER A C 1
ATOM 566 O O . SER A 1 70 ? 11.338 -12.002 -12.012 1.00 86.19 70 SER A O 1
ATOM 568 N N . LYS A 1 71 ? 13.409 -11.799 -11.156 1.00 89.06 71 LYS A N 1
ATOM 569 C CA . LYS A 1 71 ? 13.938 -13.039 -11.748 1.00 89.06 71 LYS A CA 1
ATOM 570 C C . LYS A 1 71 ? 13.181 -14.295 -11.318 1.00 89.06 71 LYS A C 1
ATOM 572 O O . LYS A 1 71 ? 13.197 -15.268 -12.066 1.00 89.06 71 LYS A O 1
ATOM 577 N N . THR A 1 72 ? 12.465 -14.241 -10.193 1.00 88.50 72 THR A N 1
ATOM 578 C CA . THR A 1 72 ? 11.510 -15.273 -9.747 1.00 88.50 72 THR A CA 1
ATOM 579 C C . THR A 1 72 ? 10.509 -15.668 -10.840 1.00 88.50 72 THR A C 1
ATOM 581 O O . THR A 1 72 ? 10.034 -16.799 -10.877 1.00 88.50 72 THR A O 1
ATOM 584 N N . PHE A 1 73 ? 10.186 -14.742 -11.743 1.00 93.81 73 PHE A N 1
ATOM 585 C CA . PHE A 1 73 ? 9.132 -14.895 -12.731 1.00 93.81 73 PHE A CA 1
ATOM 586 C C . PHE A 1 73 ? 9.705 -14.942 -14.154 1.00 93.81 73 PHE A C 1
ATOM 588 O O . PHE A 1 73 ? 10.146 -13.902 -14.656 1.00 93.81 73 PHE A O 1
ATOM 595 N N . PRO A 1 74 ? 9.668 -16.098 -14.854 1.00 92.31 74 PRO A N 1
ATOM 596 C CA . PRO A 1 74 ? 10.280 -16.250 -16.179 1.00 92.31 74 PRO A CA 1
ATOM 597 C C . PRO A 1 74 ? 9.772 -15.244 -17.219 1.00 92.31 74 PRO A C 1
ATOM 599 O O . PRO A 1 74 ? 10.537 -14.752 -18.050 1.00 92.31 74 PRO A O 1
ATOM 602 N N . TRP A 1 75 ? 8.488 -14.883 -17.149 1.00 93.25 75 TRP A N 1
ATOM 603 C CA . TRP A 1 75 ? 7.863 -13.928 -18.065 1.00 93.25 75 TRP A CA 1
ATOM 604 C C . TRP A 1 75 ? 8.402 -12.499 -17.934 1.00 93.25 75 TRP A C 1
ATOM 606 O O . TRP A 1 75 ? 8.261 -11.722 -18.878 1.00 93.25 75 TRP A O 1
ATOM 616 N N . THR A 1 76 ? 9.050 -12.139 -16.820 1.00 93.69 76 THR A N 1
ATOM 617 C CA . THR A 1 76 ? 9.608 -10.789 -16.636 1.00 93.69 76 THR A CA 1
ATOM 618 C C . THR A 1 76 ? 10.827 -10.538 -17.516 1.00 93.69 76 THR A C 1
ATOM 620 O O . THR A 1 76 ? 11.022 -9.409 -17.958 1.00 93.69 76 THR A O 1
ATOM 623 N N . GLN A 1 77 ? 11.605 -11.581 -17.833 1.00 91.19 77 GLN A N 1
ATOM 624 C CA . GLN A 1 77 ? 12.904 -11.471 -18.510 1.00 91.19 77 GLN A CA 1
ATOM 625 C C . GLN A 1 77 ? 12.816 -10.747 -19.856 1.00 91.19 77 GLN A C 1
ATOM 627 O O . GLN A 1 77 ? 13.701 -9.977 -20.210 1.00 91.19 77 GLN A O 1
ATOM 632 N N . LYS A 1 78 ? 11.709 -10.932 -20.585 1.00 92.81 78 LYS A N 1
ATOM 633 C CA . LYS A 1 78 ? 11.474 -10.299 -21.895 1.00 92.81 78 LYS A CA 1
ATOM 634 C C . LYS A 1 78 ? 11.218 -8.790 -21.823 1.00 92.81 78 LYS A C 1
ATOM 636 O O . LYS A 1 78 ? 11.167 -8.137 -22.858 1.00 92.81 78 LYS A O 1
ATOM 641 N N . PHE A 1 79 ? 11.008 -8.252 -20.627 1.00 93.12 79 PHE A N 1
ATOM 642 C CA . PHE A 1 79 ? 10.663 -6.849 -20.393 1.00 93.12 79 PHE A CA 1
ATOM 643 C C . PHE A 1 79 ? 11.657 -6.163 -19.449 1.00 93.12 79 PHE A C 1
ATOM 645 O O . PHE A 1 79 ? 11.402 -5.046 -18.999 1.00 93.12 79 PHE A O 1
ATOM 652 N N . VAL A 1 80 ? 12.768 -6.826 -19.120 1.00 91.25 80 VAL A N 1
ATOM 653 C CA . VAL A 1 80 ? 13.899 -6.201 -18.434 1.00 91.25 80 VAL A CA 1
ATOM 654 C C . VAL A 1 80 ? 14.725 -5.436 -19.469 1.00 91.25 80 VAL A C 1
ATOM 656 O O . VAL A 1 80 ? 15.026 -5.957 -20.538 1.00 91.25 80 VAL A O 1
ATOM 659 N N . GLN A 1 81 ? 15.050 -4.185 -19.162 1.00 88.50 81 GLN A N 1
ATOM 660 C CA . GLN A 1 81 ? 15.885 -3.310 -19.987 1.00 88.50 81 GLN A CA 1
ATOM 661 C C . GLN A 1 81 ? 17.373 -3.508 -19.694 1.00 88.50 81 GLN A C 1
ATOM 663 O O . GLN A 1 81 ? 17.738 -4.133 -18.699 1.00 88.50 81 GLN A O 1
ATOM 668 N N . ASP A 1 82 ? 18.234 -2.911 -20.519 1.00 85.81 82 ASP A N 1
ATOM 669 C CA . ASP A 1 82 ? 19.696 -2.986 -20.375 1.00 85.81 82 ASP A CA 1
ATOM 670 C C . ASP A 1 82 ? 20.199 -2.430 -19.031 1.00 85.81 82 ASP A C 1
ATOM 672 O O . ASP A 1 82 ? 21.205 -2.889 -18.494 1.00 85.81 82 ASP A O 1
ATOM 676 N N . ASP A 1 83 ? 19.473 -1.474 -18.439 1.00 81.19 83 ASP A N 1
ATOM 677 C CA . ASP A 1 83 ? 19.746 -0.932 -17.100 1.00 81.19 83 ASP A CA 1
ATOM 678 C C . ASP A 1 83 ? 19.203 -1.817 -15.956 1.00 81.19 83 ASP A C 1
ATOM 680 O O . ASP A 1 83 ? 19.253 -1.460 -14.771 1.00 81.19 83 ASP A O 1
ATOM 684 N N . GLY A 1 84 ? 18.650 -2.974 -16.320 1.00 85.38 84 GLY A N 1
ATOM 685 C CA . GLY A 1 84 ? 18.048 -3.958 -15.443 1.00 85.38 84 GLY A CA 1
ATOM 686 C C . GLY A 1 84 ? 16.715 -3.525 -14.832 1.00 85.38 84 GLY A C 1
ATOM 687 O O . GLY A 1 84 ? 16.319 -4.104 -13.818 1.00 85.38 84 GLY A O 1
ATOM 688 N N . THR A 1 85 ? 16.038 -2.511 -15.390 1.00 89.00 85 THR A N 1
ATOM 689 C CA . THR A 1 85 ? 14.684 -2.116 -14.975 1.00 89.00 85 THR A CA 1
ATOM 690 C C . THR A 1 85 ? 13.594 -2.893 -15.705 1.00 89.00 85 THR A C 1
ATOM 692 O O . THR A 1 85 ? 13.672 -3.145 -16.905 1.00 89.00 85 THR A O 1
ATOM 695 N N . PHE A 1 86 ? 12.538 -3.260 -14.983 1.00 91.44 86 PHE A N 1
ATOM 696 C CA . PHE A 1 86 ? 11.376 -3.958 -15.518 1.00 91.44 86 PHE A CA 1
ATOM 697 C C . PHE A 1 86 ? 10.361 -2.967 -16.114 1.00 91.44 86 PHE A C 1
ATOM 699 O O . PHE A 1 86 ? 9.803 -2.113 -15.416 1.00 91.44 86 PHE A O 1
ATOM 706 N N . ASN A 1 87 ? 10.096 -3.094 -17.416 1.00 91.88 87 ASN A N 1
ATOM 707 C CA . ASN A 1 87 ? 9.159 -2.255 -18.158 1.00 91.88 87 ASN A CA 1
ATOM 708 C C . ASN A 1 87 ? 7.716 -2.766 -18.012 1.00 91.88 87 ASN A C 1
ATOM 710 O O . ASN A 1 87 ? 7.158 -3.429 -18.892 1.00 91.88 87 ASN A O 1
ATOM 714 N N . VAL A 1 88 ? 7.090 -2.432 -16.881 1.00 91.19 88 VAL A N 1
ATOM 715 C CA . VAL A 1 88 ? 5.699 -2.819 -16.608 1.00 91.19 88 VAL A CA 1
ATOM 716 C C . VAL A 1 88 ? 4.714 -2.296 -17.670 1.00 91.19 88 VAL A C 1
ATOM 718 O O . VAL A 1 88 ? 3.841 -3.063 -18.075 1.00 91.19 88 VAL A O 1
ATOM 721 N N . PRO A 1 89 ? 4.790 -1.031 -18.146 1.00 90.75 89 PRO A N 1
ATOM 722 C CA . PRO A 1 89 ? 3.919 -0.556 -19.225 1.00 90.75 89 PRO A CA 1
ATOM 723 C C . PRO A 1 89 ? 3.977 -1.422 -20.488 1.00 90.75 89 PRO A C 1
ATOM 725 O O . PRO A 1 89 ? 2.921 -1.784 -21.004 1.00 90.75 89 PRO A O 1
ATOM 728 N N . ALA A 1 90 ? 5.175 -1.809 -20.939 1.00 92.38 90 ALA A N 1
ATOM 729 C CA . ALA A 1 90 ? 5.340 -2.679 -22.102 1.00 92.38 90 ALA A CA 1
ATOM 730 C C . ALA A 1 90 ? 4.727 -4.067 -21.869 1.00 92.38 90 ALA A C 1
ATOM 732 O O . ALA A 1 90 ? 4.017 -4.570 -22.741 1.00 92.38 90 ALA A O 1
ATOM 733 N N . TYR A 1 91 ? 4.927 -4.649 -20.679 1.00 93.94 91 TYR A N 1
ATOM 734 C CA . TYR A 1 91 ? 4.274 -5.906 -20.302 1.00 93.94 91 TYR A CA 1
ATOM 735 C C . TYR A 1 91 ? 2.751 -5.796 -20.423 1.00 93.94 91 TYR A C 1
ATOM 737 O O . TYR A 1 91 ? 2.121 -6.588 -21.124 1.00 93.94 91 TYR A O 1
ATOM 745 N N . LEU A 1 92 ? 2.156 -4.785 -19.783 1.00 93.94 92 LEU A N 1
ATOM 746 C CA . LEU A 1 92 ? 0.707 -4.595 -19.790 1.00 93.94 92 LEU A CA 1
ATOM 747 C C . LEU A 1 92 ? 0.176 -4.343 -21.205 1.00 93.94 92 LEU A C 1
ATOM 749 O O . LEU A 1 92 ? -0.890 -4.847 -21.549 1.00 93.94 92 LEU A O 1
ATOM 753 N N . PHE A 1 93 ? 0.903 -3.590 -22.033 1.00 93.94 93 PHE A N 1
ATOM 754 C CA . PHE A 1 93 ? 0.494 -3.293 -23.405 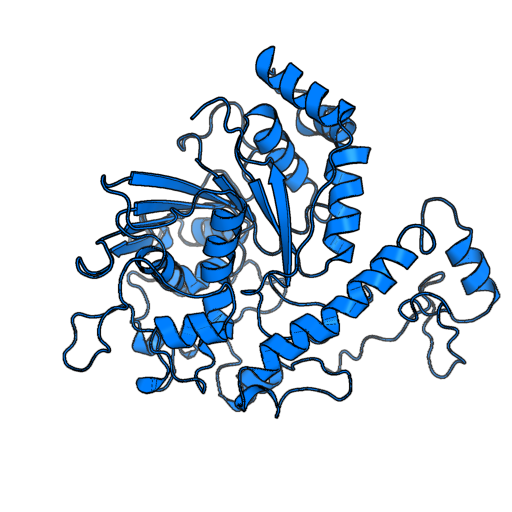1.00 93.94 93 PHE A CA 1
ATOM 755 C C . PHE A 1 93 ? 0.453 -4.562 -24.256 1.00 93.94 93 PHE A C 1
ATOM 757 O O . PHE A 1 93 ? -0.575 -4.865 -24.862 1.00 93.94 93 PHE A O 1
ATOM 764 N N . MET A 1 94 ? 1.526 -5.357 -24.217 1.00 95.44 94 MET A N 1
ATOM 765 C CA . MET A 1 94 ? 1.621 -6.615 -24.962 1.00 95.44 94 MET A CA 1
ATOM 766 C C . MET A 1 94 ? 0.548 -7.632 -24.560 1.00 95.44 94 MET A C 1
ATOM 768 O O . MET A 1 94 ? 0.098 -8.412 -25.398 1.00 95.44 94 MET A O 1
ATOM 772 N N . HIS A 1 95 ? 0.094 -7.590 -23.306 1.00 93.94 95 HIS A N 1
ATOM 773 C CA . HIS A 1 95 ? -0.939 -8.485 -22.780 1.00 93.94 95 HIS A CA 1
ATOM 774 C C . HIS A 1 95 ? -2.343 -7.857 -22.766 1.00 93.94 95 HIS A C 1
ATOM 776 O O . HIS A 1 95 ? -3.247 -8.398 -22.143 1.00 93.94 95 HIS A O 1
ATOM 782 N N . LYS A 1 96 ? -2.560 -6.729 -23.465 1.00 94.06 96 LYS A N 1
ATOM 783 C CA . LYS A 1 96 ? -3.869 -6.044 -23.564 1.00 94.06 96 LYS A CA 1
ATOM 784 C C . LYS A 1 96 ? -4.464 -5.623 -22.207 1.00 94.06 96 LYS A C 1
ATOM 786 O O . LYS A 1 96 ? -5.674 -5.465 -22.065 1.00 94.06 96 LYS A O 1
ATOM 791 N N . HIS A 1 97 ? -3.601 -5.380 -21.227 1.00 94.62 97 HIS A N 1
ATOM 792 C CA . HIS A 1 97 ? -3.929 -4.846 -19.903 1.00 94.62 97 HIS A CA 1
ATOM 793 C C . HIS A 1 97 ? -3.594 -3.356 -19.762 1.00 94.62 97 HIS A C 1
ATOM 795 O O . HIS A 1 97 ? -3.828 -2.763 -18.712 1.00 94.62 97 HIS A O 1
ATOM 801 N N . PHE A 1 98 ? -3.034 -2.728 -20.798 1.00 91.81 98 PHE A N 1
ATOM 802 C CA . PHE A 1 98 ? -2.747 -1.297 -20.798 1.00 91.81 98 PHE A CA 1
ATOM 803 C C . PHE A 1 98 ? -3.931 -0.510 -21.361 1.00 91.81 98 PHE A C 1
ATOM 805 O O . PHE A 1 98 ? -4.078 -0.371 -22.574 1.00 91.81 98 PHE A O 1
ATOM 812 N N . GLY A 1 99 ? -4.777 0.007 -20.476 1.00 88.69 99 GLY A N 1
ATOM 813 C CA . GLY A 1 99 ? -5.877 0.877 -20.868 1.00 88.69 99 GLY A CA 1
ATOM 814 C C . GLY A 1 99 ? -6.778 1.256 -19.704 1.00 88.69 99 GLY A C 1
ATOM 815 O O . GLY A 1 99 ? -6.402 1.131 -18.538 1.00 88.69 99 GLY A O 1
ATOM 816 N N . LYS A 1 100 ? -7.966 1.756 -20.038 1.00 87.75 100 LYS A N 1
ATOM 817 C CA . LYS A 1 100 ? -8.873 2.418 -19.104 1.00 87.75 100 LYS A CA 1
ATOM 818 C C . LYS A 1 100 ? -10.301 1.910 -19.235 1.00 87.75 100 LYS A C 1
ATOM 820 O O . LYS A 1 100 ? -10.794 1.677 -20.337 1.00 87.75 100 LYS A O 1
ATOM 825 N N . GLY A 1 101 ? -10.984 1.830 -18.099 1.00 85.56 101 GLY A N 1
ATOM 826 C CA . GLY A 1 101 ? -12.395 1.493 -18.001 1.00 85.56 101 GLY A CA 1
ATOM 827 C C . GLY A 1 101 ? -12.641 0.010 -17.743 1.00 85.56 101 GLY A C 1
ATOM 828 O O . GLY A 1 101 ? -11.729 -0.810 -17.671 1.00 85.56 101 GLY A O 1
ATOM 829 N N . LYS A 1 102 ? -13.923 -0.342 -17.611 1.00 87.19 102 LYS A N 1
ATOM 830 C CA . LYS A 1 102 ? -14.373 -1.664 -17.138 1.00 87.19 102 LYS A CA 1
ATOM 831 C C . LYS A 1 102 ? -13.931 -2.837 -18.015 1.00 87.19 102 LYS A C 1
ATOM 833 O O . LYS A 1 102 ? -13.887 -3.963 -17.528 1.00 87.19 102 LYS A O 1
ATOM 838 N N . SER A 1 103 ? -13.633 -2.603 -19.293 1.00 90.69 103 SER A N 1
ATOM 839 C CA . SER A 1 103 ? -13.110 -3.633 -20.201 1.00 90.69 103 SER A CA 1
ATOM 840 C C . SER A 1 103 ? -11.713 -4.116 -19.810 1.00 90.69 103 SER A C 1
ATOM 842 O O . SER A 1 103 ? -11.330 -5.211 -20.203 1.00 90.69 103 SER A O 1
ATOM 844 N N . PHE A 1 104 ? -10.972 -3.331 -19.025 1.00 93.25 104 PHE A N 1
ATOM 845 C CA . PHE A 1 104 ? -9.651 -3.686 -18.510 1.00 93.25 104 PHE A CA 1
ATOM 846 C C . PHE A 1 104 ? -9.709 -4.284 -17.097 1.00 93.25 104 PHE A C 1
ATOM 848 O O . PHE A 1 104 ? -8.665 -4.577 -16.523 1.00 93.25 104 PHE A O 1
ATOM 855 N N . GLY A 1 105 ? -10.903 -4.481 -16.526 1.00 94.12 105 GLY A N 1
ATOM 856 C CA . GLY A 1 105 ? -11.059 -5.013 -15.173 1.00 94.12 105 GLY A CA 1
ATOM 857 C C . GLY A 1 105 ? -10.295 -4.177 -14.141 1.00 94.12 105 GLY A C 1
ATOM 858 O O . GLY A 1 105 ? -10.338 -2.947 -14.168 1.00 94.12 105 GLY A O 1
ATOM 859 N N . TRP A 1 106 ? -9.559 -4.843 -13.257 1.00 95.19 106 TRP A N 1
ATOM 860 C CA . TRP A 1 106 ? -8.714 -4.226 -12.228 1.00 95.19 106 TRP A CA 1
ATOM 861 C C . TRP A 1 106 ? -7.368 -3.721 -12.752 1.00 95.19 106 TRP A C 1
ATOM 863 O O . TRP A 1 106 ? -6.626 -3.075 -12.018 1.00 95.19 106 TRP A O 1
ATOM 873 N N . TRP A 1 107 ? -7.070 -3.954 -14.032 1.00 94.75 107 TRP A N 1
ATOM 874 C CA . TRP A 1 107 ? -5.928 -3.348 -14.720 1.00 94.75 107 TRP A CA 1
ATOM 875 C C . TRP A 1 107 ? -6.221 -1.942 -15.225 1.00 94.75 107 TRP A C 1
ATOM 877 O O . TRP A 1 107 ? -5.332 -1.326 -15.807 1.00 94.75 107 TRP A O 1
ATOM 887 N N . THR A 1 108 ? -7.451 -1.445 -15.046 1.00 91.25 108 THR A N 1
ATOM 888 C CA . THR A 1 108 ? -7.830 -0.093 -15.455 1.00 91.25 108 THR A CA 1
ATOM 889 C C . THR A 1 108 ? -6.850 0.940 -14.901 1.00 91.25 108 THR A C 1
ATOM 891 O O . THR A 1 108 ? -6.482 0.930 -13.726 1.00 91.25 108 THR A O 1
ATOM 894 N N . ARG A 1 109 ? -6.419 1.853 -15.767 1.00 83.06 109 ARG A N 1
ATOM 895 C CA . ARG A 1 109 ? -5.540 2.969 -15.424 1.00 83.06 109 ARG A CA 1
ATOM 896 C C . ARG A 1 109 ? -6.233 4.272 -15.781 1.00 83.06 109 ARG A C 1
ATOM 898 O O . ARG A 1 109 ? -6.928 4.353 -16.788 1.00 83.06 109 ARG A O 1
ATOM 905 N N . SER A 1 110 ? -6.017 5.284 -14.954 1.00 73.75 110 SER A N 1
ATOM 906 C CA . SER A 1 110 ? -6.302 6.677 -15.309 1.00 73.75 110 SER A CA 1
ATOM 907 C C . SER A 1 110 ? -4.989 7.359 -15.685 1.00 73.75 110 SER A C 1
ATOM 909 O O . SER A 1 110 ? -3.916 6.895 -15.275 1.00 73.75 110 SER A O 1
ATOM 911 N N . GLU A 1 111 ? -5.066 8.432 -16.468 1.00 68.25 111 GLU A N 1
ATOM 912 C CA . GLU A 1 111 ? -3.888 9.246 -16.769 1.00 68.25 111 GLU A CA 1
ATOM 913 C C . GLU A 1 111 ? -3.298 9.827 -15.468 1.00 68.25 111 GLU A C 1
ATOM 915 O O . GLU A 1 111 ? -4.042 10.111 -14.519 1.00 68.25 111 GLU A O 1
ATOM 920 N N . PRO A 1 112 ? -1.965 9.987 -15.368 1.00 62.81 112 PRO A N 1
ATOM 921 C CA . PRO A 1 112 ? -1.351 10.621 -14.208 1.00 62.81 112 PRO A CA 1
ATOM 922 C C . PRO A 1 112 ? -1.955 12.007 -13.947 1.00 62.81 112 PRO A C 1
ATOM 924 O O . PRO A 1 112 ? -1.986 12.855 -14.834 1.00 62.81 112 PRO A O 1
ATOM 927 N N . GLY A 1 113 ? -2.413 12.243 -12.717 1.00 59.22 113 GLY A N 1
ATOM 928 C CA . GLY A 1 113 ? -3.002 13.522 -12.309 1.00 59.22 113 GLY A CA 1
ATOM 929 C C . GLY A 1 113 ? -4.505 13.664 -12.562 1.00 59.22 113 GLY A C 1
ATOM 930 O O . GLY A 1 113 ? -5.089 14.633 -12.079 1.00 59.22 113 GLY A O 1
ATOM 931 N N . ASP A 1 114 ? -5.158 12.702 -13.225 1.00 70.19 114 ASP A N 1
ATOM 932 C CA . ASP A 1 114 ? -6.613 12.731 -13.396 1.00 70.19 114 ASP A CA 1
ATOM 933 C C . ASP A 1 114 ? -7.352 12.132 -12.188 1.00 70.19 114 ASP A C 1
ATOM 935 O O . ASP A 1 114 ? -7.911 11.032 -12.206 1.00 70.19 114 ASP A O 1
ATOM 939 N N . VAL A 1 115 ? -7.338 12.893 -11.092 1.00 67.12 115 VAL A N 1
ATOM 940 C CA . VAL A 1 115 ? -8.011 12.553 -9.826 1.00 67.12 115 VAL A CA 1
ATOM 941 C C . VAL A 1 115 ? -9.522 12.340 -9.984 1.00 67.12 115 VAL A C 1
ATOM 943 O O . VAL A 1 115 ? -10.151 11.717 -9.127 1.00 67.12 115 VAL A O 1
ATOM 946 N N . ASN A 1 116 ? -10.123 12.852 -11.065 1.00 70.44 116 ASN A N 1
ATOM 947 C CA . ASN A 1 116 ? -11.563 12.789 -11.302 1.00 70.44 116 ASN A CA 1
ATOM 948 C C . ASN A 1 116 ? -12.021 11.444 -11.873 1.00 70.44 116 ASN A C 1
ATOM 950 O O . ASN A 1 116 ? -13.225 11.245 -12.053 1.00 70.44 116 ASN A O 1
ATOM 954 N N . GLU A 1 117 ? -11.100 10.515 -12.131 1.00 79.62 117 GLU A N 1
ATOM 955 C CA . GLU A 1 117 ? -11.399 9.248 -12.800 1.00 79.62 117 GLU A CA 1
ATOM 956 C C . GLU A 1 117 ? -11.247 8.017 -11.907 1.00 79.62 117 GLU A C 1
ATOM 958 O O . GLU A 1 117 ? -11.912 7.005 -12.152 1.00 79.62 117 GLU A O 1
ATOM 963 N N . TRP A 1 118 ? -10.474 8.109 -10.826 1.00 90.06 118 TRP A N 1
ATOM 964 C CA . TRP A 1 118 ? -10.227 6.988 -9.915 1.00 90.06 118 TRP A CA 1
ATOM 965 C C . TRP A 1 118 ? -11.500 6.486 -9.250 1.00 90.06 118 TRP A C 1
ATOM 967 O O . TRP A 1 118 ? -12.268 7.262 -8.693 1.00 90.06 118 TRP A O 1
ATOM 977 N N . GLY A 1 119 ? -11.742 5.185 -9.264 1.00 90.56 119 GLY A N 1
ATOM 978 C CA . GLY A 1 119 ? -12.888 4.568 -8.594 1.00 90.56 119 GLY A CA 1
ATOM 979 C C . GLY A 1 119 ? -14.193 4.703 -9.364 1.00 90.56 119 GLY A C 1
ATOM 980 O O . GLY A 1 119 ? -15.255 4.509 -8.782 1.00 90.56 119 GLY A O 1
ATOM 981 N N . SER A 1 120 ? -14.157 5.038 -10.659 1.00 90.38 120 SER A N 1
ATOM 982 C CA . SER A 1 120 ? -15.373 5.184 -11.479 1.00 90.38 120 SER A CA 1
ATOM 983 C C . SER A 1 120 ? -16.244 3.920 -11.493 1.00 90.38 120 SER A C 1
ATOM 985 O O . SER A 1 120 ? -17.456 4.008 -11.665 1.00 90.38 120 SER A O 1
ATOM 987 N N . THR A 1 121 ? -15.655 2.744 -11.262 1.00 90.62 121 THR A N 1
ATOM 988 C CA . THR A 1 121 ? -16.379 1.472 -11.101 1.00 90.62 121 THR A CA 1
ATOM 989 C C . THR A 1 121 ? -17.278 1.448 -9.861 1.00 90.62 121 THR A C 1
ATOM 991 O O . THR A 1 121 ? -18.291 0.759 -9.858 1.00 90.62 121 THR A O 1
ATOM 994 N N . LEU A 1 122 ? -16.981 2.246 -8.832 1.00 94.62 122 LEU A N 1
ATOM 995 C CA . LEU A 1 122 ? -17.794 2.345 -7.617 1.00 94.62 122 LEU A CA 1
ATOM 996 C C . LEU A 1 122 ? -19.065 3.191 -7.801 1.00 94.62 122 LEU A C 1
ATOM 998 O O . LEU A 1 122 ? -19.884 3.259 -6.884 1.00 94.62 122 LEU A O 1
ATOM 1002 N N . LEU A 1 123 ? -19.250 3.823 -8.966 1.00 94.50 123 LEU A N 1
ATOM 1003 C CA . LEU A 1 123 ? -20.525 4.443 -9.348 1.00 94.50 123 LEU A CA 1
ATOM 1004 C C . LEU A 1 123 ? -21.560 3.406 -9.819 1.00 94.50 123 LEU A C 1
ATOM 1006 O O . LEU A 1 123 ? -22.743 3.721 -9.919 1.00 94.50 123 LEU A O 1
ATOM 1010 N N . ASP A 1 124 ? -21.144 2.161 -10.057 1.00 94.12 124 ASP A N 1
ATOM 1011 C CA . ASP A 1 124 ? -22.066 1.064 -10.341 1.00 94.12 124 ASP A CA 1
ATOM 1012 C C . ASP A 1 124 ? -22.770 0.565 -9.078 1.00 94.12 124 ASP A C 1
ATOM 1014 O O . ASP A 1 124 ? -22.379 0.871 -7.954 1.00 94.12 124 ASP A O 1
ATOM 1018 N N . THR A 1 125 ? -23.802 -0.258 -9.258 1.00 95.56 125 THR A N 1
ATOM 1019 C CA . THR A 1 125 ? -24.534 -0.914 -8.164 1.00 95.56 125 THR A CA 1
ATOM 1020 C C . THR A 1 125 ? -23.877 -2.211 -7.682 1.00 95.56 125 THR A C 1
ATOM 1022 O O . THR A 1 125 ? -24.216 -2.703 -6.609 1.00 95.56 125 THR A O 1
ATOM 1025 N N . THR A 1 126 ? -22.962 -2.792 -8.463 1.00 94.62 126 THR A N 1
ATOM 1026 C CA . THR A 1 126 ? -22.320 -4.086 -8.184 1.00 94.62 126 THR A CA 1
ATOM 1027 C C . THR A 1 126 ? -20.873 -4.094 -8.653 1.00 94.62 126 THR A C 1
ATOM 1029 O O . THR A 1 126 ? -20.551 -3.476 -9.667 1.00 94.62 126 THR A O 1
ATOM 1032 N N . HIS A 1 127 ? -20.013 -4.842 -7.960 1.00 94.50 127 HIS A N 1
ATOM 1033 C CA . HIS A 1 127 ? -18.620 -5.018 -8.375 1.00 94.50 127 HIS A CA 1
ATOM 1034 C C . HIS A 1 127 ? -18.509 -5.817 -9.671 1.00 94.50 127 HIS A C 1
ATOM 1036 O O . HIS A 1 127 ? -19.369 -6.637 -10.001 1.00 94.50 127 HIS A O 1
ATOM 1042 N N . ILE A 1 128 ? -17.405 -5.609 -10.388 1.00 92.44 128 ILE A N 1
ATOM 1043 C CA . ILE A 1 128 ? -17.004 -6.491 -11.484 1.00 92.44 128 ILE A CA 1
ATOM 1044 C C . ILE A 1 128 ? -16.744 -7.884 -10.894 1.00 92.44 128 ILE A C 1
ATOM 1046 O O . ILE A 1 128 ? -16.044 -8.011 -9.892 1.00 92.44 128 ILE A O 1
ATOM 1050 N N . ALA A 1 129 ? -17.309 -8.922 -11.513 1.00 90.81 129 ALA A N 1
ATOM 1051 C CA . ALA A 1 129 ? -17.077 -10.305 -11.105 1.00 90.81 129 ALA A CA 1
ATOM 1052 C C . ALA A 1 129 ? -15.587 -10.683 -11.198 1.00 90.81 129 ALA A C 1
ATOM 1054 O O . ALA A 1 129 ? -14.911 -10.250 -12.130 1.00 90.81 129 ALA A O 1
ATOM 1055 N N . ASP A 1 130 ? -15.115 -11.546 -10.294 1.00 89.75 130 ASP A N 1
ATOM 1056 C CA . ASP A 1 130 ? -13.694 -11.892 -10.085 1.00 89.75 130 ASP A CA 1
ATOM 1057 C C . ASP A 1 130 ? -12.951 -12.216 -11.403 1.00 89.75 130 ASP A C 1
ATOM 1059 O O . ASP A 1 130 ? -11.989 -11.540 -11.765 1.00 89.75 130 ASP A O 1
ATOM 1063 N N . ARG A 1 131 ? -13.493 -13.134 -12.223 1.00 90.88 131 ARG A N 1
ATOM 1064 C CA . ARG A 1 131 ? -12.973 -13.486 -13.570 1.00 90.88 131 ARG A CA 1
ATOM 1065 C C . ARG A 1 131 ? -12.730 -12.281 -14.465 1.00 90.88 131 ARG A C 1
ATOM 1067 O O . ARG A 1 131 ? -11.679 -12.139 -15.083 1.00 90.88 131 ARG A O 1
ATOM 1074 N N . LYS A 1 132 ? -13.737 -11.417 -14.552 1.00 92.62 132 LYS A N 1
ATOM 1075 C CA . LYS A 1 132 ? -13.712 -10.240 -15.419 1.00 92.62 132 LYS A CA 1
ATOM 1076 C C . LYS A 1 132 ? -12.826 -9.138 -14.836 1.00 92.62 132 LYS A C 1
ATOM 1078 O O . LYS A 1 132 ? -12.248 -8.369 -15.596 1.00 92.62 132 LYS A O 1
ATOM 1083 N N . GLY A 1 133 ? -12.723 -9.066 -13.510 1.00 94.62 133 GLY A N 1
ATOM 1084 C CA . GLY A 1 133 ? -11.824 -8.168 -12.796 1.00 94.62 133 GLY A CA 1
ATOM 1085 C C . GLY A 1 133 ? -10.366 -8.509 -13.080 1.00 94.62 133 GLY A C 1
ATOM 1086 O O . GLY A 1 133 ? -9.615 -7.644 -13.528 1.00 94.62 133 GLY A O 1
ATOM 1087 N N . TRP A 1 134 ? -9.991 -9.779 -12.916 1.00 95.25 134 TRP A N 1
ATOM 1088 C CA . TRP A 1 134 ? -8.653 -10.253 -13.256 1.00 95.25 134 TRP A CA 1
ATOM 1089 C C . TRP A 1 134 ? -8.372 -10.219 -14.747 1.00 95.25 134 TRP A C 1
ATOM 1091 O O . TRP A 1 134 ? -7.242 -9.952 -15.110 1.00 95.25 134 TRP A O 1
ATOM 1101 N N . ASN A 1 135 ? -9.340 -10.496 -15.621 1.00 94.81 135 ASN A N 1
ATOM 1102 C CA . ASN A 1 135 ? -9.110 -10.549 -17.071 1.00 94.81 135 ASN A CA 1
ATOM 1103 C C . ASN A 1 135 ? -7.901 -11.438 -17.470 1.00 94.81 135 ASN A C 1
ATOM 1105 O O . ASN A 1 135 ? -7.244 -11.191 -18.474 1.00 94.81 135 ASN A O 1
ATOM 1109 N N . LEU A 1 136 ? -7.585 -12.452 -16.660 1.00 94.81 136 LEU A N 1
ATOM 1110 C CA . LEU A 1 136 ? -6.498 -13.407 -16.875 1.00 94.81 136 LEU A CA 1
ATOM 1111 C C . LEU A 1 136 ? -7.079 -14.785 -17.221 1.00 94.81 136 LEU A C 1
ATOM 1113 O O . LEU A 1 136 ? -8.250 -15.042 -16.933 1.00 94.81 136 LEU A O 1
ATOM 1117 N N . PRO A 1 137 ? -6.279 -15.701 -17.794 1.00 92.56 137 PRO A N 1
ATOM 1118 C CA . PRO A 1 137 ? -6.649 -17.110 -17.859 1.00 92.56 137 PRO A CA 1
ATOM 1119 C C . PRO A 1 137 ? -6.958 -17.665 -16.463 1.00 92.56 137 PRO A C 1
ATOM 1121 O O . PRO A 1 137 ? -6.260 -17.347 -15.504 1.00 92.56 137 PRO A O 1
ATOM 1124 N N . ASP A 1 138 ? -7.947 -18.552 -16.356 1.00 89.56 138 ASP A N 1
ATOM 1125 C CA . ASP A 1 138 ? -8.408 -19.113 -15.076 1.00 89.56 138 ASP A CA 1
ATOM 1126 C C . ASP A 1 138 ? -7.297 -19.737 -14.218 1.00 89.56 138 ASP A C 1
ATOM 1128 O O . ASP A 1 138 ? -7.323 -19.650 -12.991 1.00 89.56 138 ASP A O 1
ATOM 1132 N N . THR A 1 139 ? -6.303 -20.349 -14.864 1.00 88.31 139 THR A N 1
ATOM 1133 C CA . THR A 1 139 ? -5.142 -20.978 -14.215 1.00 88.31 139 THR A CA 1
ATOM 1134 C C . THR A 1 139 ? -4.171 -19.973 -13.593 1.00 88.31 139 THR A C 1
ATOM 1136 O O . THR A 1 139 ? -3.292 -20.355 -12.824 1.00 88.31 139 THR A O 1
ATOM 1139 N N . GLN A 1 140 ? -4.311 -18.689 -13.923 1.00 92.56 140 GLN A N 1
ATOM 1140 C CA . GLN A 1 140 ? -3.474 -17.594 -13.438 1.00 92.56 140 GLN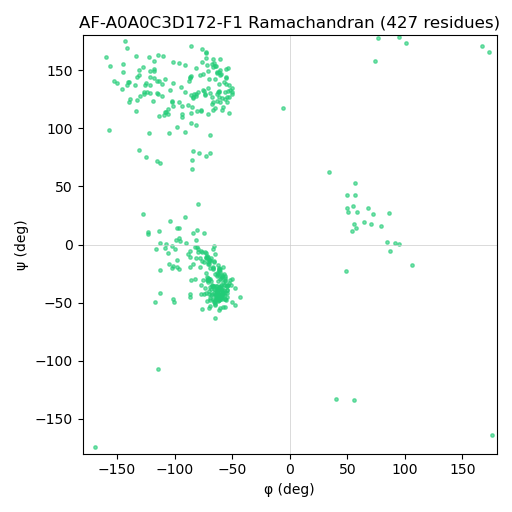 A CA 1
ATOM 1141 C C . GLN A 1 140 ? -4.208 -16.689 -12.439 1.00 92.56 140 GLN A C 1
ATOM 1143 O O . GLN A 1 140 ? -3.600 -15.761 -11.903 1.00 92.56 140 GLN A O 1
ATOM 1148 N N . ILE A 1 141 ? -5.493 -16.938 -12.177 1.00 92.62 141 ILE A N 1
ATOM 1149 C CA . ILE A 1 141 ? -6.306 -16.126 -11.273 1.00 92.62 141 ILE A CA 1
ATOM 1150 C C . ILE A 1 141 ? -6.105 -16.580 -9.815 1.00 92.62 141 ILE A C 1
ATOM 1152 O O . ILE A 1 141 ? -6.319 -17.753 -9.502 1.00 92.62 141 ILE A O 1
ATOM 1156 N N . PRO A 1 142 ? -5.761 -15.672 -8.885 1.00 92.81 142 PRO A N 1
ATOM 1157 C CA . PRO A 1 142 ? -5.793 -15.948 -7.452 1.00 92.81 142 PRO A CA 1
ATOM 1158 C C . PRO A 1 142 ? -7.239 -15.859 -6.931 1.00 92.81 142 PRO A C 1
ATOM 1160 O O . PRO A 1 142 ? -7.650 -14.867 -6.336 1.00 92.81 142 PRO A O 1
ATOM 1163 N N . TRP A 1 143 ? -8.022 -16.909 -7.175 1.00 90.75 143 TRP A N 1
ATOM 1164 C CA . TRP A 1 143 ? -9.459 -16.977 -6.872 1.00 90.75 143 TRP A CA 1
ATOM 1165 C C . TRP A 1 143 ? -9.817 -16.561 -5.447 1.00 90.75 143 TRP A C 1
ATOM 1167 O O . TRP A 1 143 ? -9.230 -17.092 -4.505 1.00 90.75 143 TRP A O 1
ATOM 1177 N N . LEU A 1 144 ? -10.807 -15.680 -5.285 1.00 91.62 144 LEU A N 1
ATOM 1178 C CA . LEU A 1 144 ? -11.473 -15.452 -3.993 1.00 91.62 144 LEU A CA 1
ATOM 1179 C C . LEU A 1 144 ? -12.843 -16.138 -3.922 1.00 91.62 144 LEU A C 1
ATOM 1181 O O . LEU A 1 144 ? -13.352 -16.399 -2.833 1.00 91.62 144 LEU A O 1
ATOM 1185 N N . ASP A 1 145 ? -13.437 -16.474 -5.068 1.00 87.50 145 ASP A N 1
ATOM 1186 C CA . ASP A 1 145 ? -14.621 -17.327 -5.115 1.00 87.50 145 ASP A CA 1
ATOM 1187 C C . ASP A 1 145 ? -14.238 -18.815 -5.132 1.00 87.50 145 ASP A C 1
ATOM 1189 O O . ASP A 1 145 ? -13.831 -19.368 -6.155 1.00 87.50 145 ASP A O 1
ATOM 1193 N N . PHE A 1 146 ? -14.421 -19.462 -3.982 1.00 87.62 146 PHE A N 1
ATOM 1194 C CA . PHE A 1 146 ? -14.188 -20.894 -3.775 1.00 87.62 146 PHE A CA 1
ATOM 1195 C C . PHE A 1 146 ? -15.470 -21.739 -3.832 1.00 87.62 146 PHE A C 1
ATOM 1197 O O . PHE A 1 146 ? -15.441 -22.934 -3.540 1.00 87.62 146 PHE A O 1
ATOM 1204 N N . SER A 1 147 ? -16.616 -21.121 -4.132 1.00 75.56 147 SER A N 1
ATOM 1205 C CA . SER A 1 147 ? -17.918 -21.800 -4.151 1.00 75.56 147 SER A CA 1
ATOM 1206 C C . SER A 1 147 ? -18.226 -22.467 -5.497 1.00 75.56 147 SER A C 1
ATOM 1208 O O . SER A 1 147 ? -19.058 -23.375 -5.575 1.00 75.56 147 SER A O 1
ATOM 1210 N N . THR A 1 148 ? -17.540 -22.045 -6.559 1.00 67.12 148 THR A N 1
ATOM 1211 C CA . THR A 1 148 ? -17.781 -22.504 -7.927 1.00 67.12 148 THR A CA 1
ATOM 1212 C C . THR A 1 148 ? -17.102 -23.854 -8.197 1.00 67.12 148 THR A C 1
ATOM 1214 O O . THR A 1 148 ? -15.904 -24.019 -7.983 1.00 67.12 148 THR A O 1
ATOM 1217 N N . LYS A 1 149 ? -17.839 -24.837 -8.741 1.00 57.78 149 LYS A N 1
ATOM 1218 C CA . LYS A 1 149 ? -17.254 -26.119 -9.190 1.00 57.78 149 LYS A CA 1
ATOM 1219 C C . LYS A 1 149 ? -16.102 -25.867 -10.174 1.00 57.78 149 LYS A C 1
ATOM 1221 O O . LYS A 1 149 ? -16.313 -25.259 -11.219 1.00 57.78 149 LYS A O 1
ATOM 1226 N N . GLY A 1 150 ? -14.911 -26.372 -9.849 1.00 61.88 150 GLY A N 1
ATOM 1227 C CA . GLY A 1 150 ? -13.692 -26.192 -10.647 1.00 61.88 150 GLY A CA 1
ATOM 1228 C C . GLY A 1 150 ? -12.802 -25.019 -10.218 1.00 61.88 150 GLY A C 1
ATOM 1229 O O . GLY A 1 150 ? -11.757 -24.826 -10.833 1.00 61.88 150 GLY A O 1
ATOM 1230 N N . SER A 1 151 ? -13.167 -24.254 -9.179 1.00 65.88 151 SER A N 1
ATOM 1231 C CA . SER A 1 151 ? -12.241 -23.310 -8.538 1.00 65.88 151 SER A CA 1
ATOM 1232 C C . SER A 1 151 ? -11.104 -24.057 -7.835 1.00 65.88 151 SER A C 1
ATOM 1234 O O . SER A 1 151 ? -11.278 -25.194 -7.384 1.00 65.88 151 SER A O 1
ATOM 1236 N N . THR A 1 152 ? -9.941 -23.415 -7.699 1.00 75.25 152 THR A N 1
ATOM 1237 C CA . THR A 1 152 ? -8.864 -23.945 -6.854 1.00 75.25 152 THR A CA 1
ATOM 1238 C C . THR A 1 152 ? -9.343 -24.069 -5.408 1.00 75.25 152 THR A C 1
ATOM 1240 O O . THR A 1 152 ? -10.232 -23.338 -4.971 1.00 75.25 152 THR A O 1
ATOM 1243 N N . ALA A 1 153 ? -8.798 -25.028 -4.659 1.00 85.38 153 ALA A N 1
ATOM 1244 C CA . ALA A 1 153 ? -9.099 -25.133 -3.236 1.00 85.38 153 ALA A CA 1
ATOM 1245 C C . ALA A 1 153 ? -8.602 -23.871 -2.497 1.00 85.38 153 ALA A C 1
ATOM 1247 O O . ALA A 1 153 ? -7.574 -23.308 -2.891 1.00 85.38 153 ALA A O 1
ATOM 1248 N N . PRO A 1 154 ? -9.286 -23.429 -1.425 1.00 89.38 154 PRO A N 1
ATOM 1249 C CA . PRO A 1 154 ? -8.768 -22.371 -0.566 1.00 89.38 154 PRO A CA 1
ATOM 1250 C C . PRO A 1 154 ? -7.372 -22.729 -0.035 1.00 89.38 154 PRO A C 1
ATOM 1252 O O . PRO A 1 154 ? -7.131 -23.904 0.266 1.00 89.38 154 PRO A O 1
ATOM 1255 N N . PRO A 1 155 ? -6.458 -21.752 0.118 1.00 88.12 155 PRO A N 1
ATOM 1256 C CA . PRO A 1 155 ? -5.134 -22.027 0.654 1.00 88.12 155 PRO A CA 1
ATOM 1257 C C . PRO A 1 155 ? -5.225 -22.490 2.112 1.00 88.12 155 PRO A C 1
ATOM 1259 O O . PRO A 1 155 ? -6.159 -22.140 2.849 1.00 88.12 155 PRO A O 1
ATOM 1262 N N . GLN A 1 156 ? -4.226 -23.268 2.531 1.00 84.75 156 GLN A N 1
ATOM 1263 C CA . GLN A 1 156 ? -4.121 -23.738 3.909 1.00 84.75 156 GLN A CA 1
ATOM 1264 C C . GLN A 1 156 ? -3.904 -22.566 4.877 1.00 84.75 156 GLN A C 1
ATOM 1266 O O . GLN A 1 156 ? -3.183 -21.613 4.575 1.00 84.75 156 GLN A O 1
ATOM 1271 N N . SER A 1 157 ? -4.524 -22.666 6.055 1.00 87.50 157 SER A N 1
ATOM 1272 C CA . SER A 1 157 ? -4.369 -21.725 7.166 1.00 87.50 157 SER A CA 1
ATOM 1273 C C . SER A 1 157 ? -3.681 -22.407 8.361 1.00 87.50 157 SER A C 1
ATOM 1275 O O . SER A 1 157 ? -4.039 -23.540 8.687 1.00 87.50 157 SER A O 1
ATOM 1277 N N . PRO A 1 158 ? -2.775 -21.725 9.089 1.00 89.00 158 PRO A N 1
ATOM 1278 C CA . PRO A 1 158 ? -2.338 -20.347 8.862 1.00 89.00 158 PRO A CA 1
ATOM 1279 C C . PRO A 1 158 ? -1.440 -20.219 7.620 1.00 89.00 158 PRO A C 1
ATOM 1281 O O . PRO A 1 158 ? -0.870 -21.220 7.187 1.00 89.00 158 PRO A O 1
ATOM 1284 N N . PRO A 1 159 ? -1.295 -19.007 7.057 1.00 91.12 159 PRO A N 1
ATOM 1285 C CA . PRO A 1 159 ? -0.343 -18.774 5.982 1.00 91.12 159 PRO A CA 1
ATOM 1286 C C . PRO A 1 159 ? 1.069 -19.220 6.362 1.00 91.12 159 PRO A C 1
ATOM 1288 O 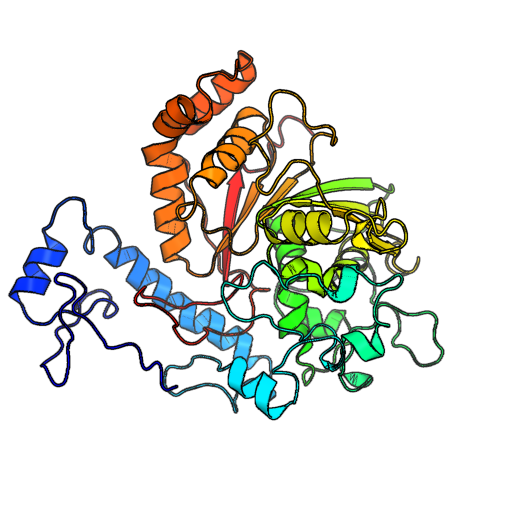O . PRO A 1 159 ? 1.565 -18.881 7.438 1.00 91.12 159 PRO A O 1
ATOM 1291 N N . SER A 1 160 ? 1.711 -19.968 5.469 1.00 90.00 160 SER A N 1
ATOM 1292 C CA . SER A 1 160 ? 3.046 -20.530 5.670 1.00 90.00 160 SER A CA 1
ATOM 1293 C C . SER A 1 160 ? 3.918 -20.227 4.456 1.00 90.00 160 SER A C 1
ATOM 1295 O O . SER A 1 160 ? 4.069 -21.052 3.557 1.00 90.00 160 SER A O 1
ATOM 1297 N N . PHE A 1 161 ? 4.459 -19.015 4.411 1.00 93.75 161 PHE A N 1
ATOM 1298 C CA . PHE A 1 161 ? 5.378 -18.588 3.364 1.00 93.75 161 PHE A CA 1
ATOM 1299 C C . PHE A 1 161 ? 6.432 -17.646 3.936 1.00 93.75 161 PHE A C 1
ATOM 1301 O O . PHE A 1 161 ? 6.216 -16.960 4.939 1.00 93.75 161 PHE A O 1
ATOM 1308 N N . GLU A 1 162 ? 7.576 -17.591 3.271 1.00 93.06 162 GLU A N 1
ATOM 1309 C CA . GLU A 1 162 ? 8.565 -16.556 3.524 1.00 93.06 162 GLU A CA 1
ATOM 1310 C C . GLU A 1 162 ? 8.088 -15.250 2.893 1.00 93.06 162 GLU A C 1
ATOM 1312 O O . GLU A 1 162 ? 7.438 -15.255 1.857 1.00 93.06 162 GLU A O 1
ATOM 1317 N N . HIS A 1 163 ? 8.398 -14.098 3.481 1.00 93.31 163 HIS A N 1
ATOM 1318 C CA . HIS A 1 163 ? 7.962 -12.817 2.922 1.00 93.31 163 HIS A CA 1
ATOM 1319 C C . HIS A 1 163 ? 8.700 -12.517 1.601 1.00 93.31 163 HIS A C 1
ATOM 1321 O O . HIS A 1 163 ? 9.659 -11.755 1.596 1.00 93.31 163 HIS A O 1
ATOM 1327 N N . ASN A 1 164 ? 8.271 -13.148 0.506 1.00 94.00 164 ASN A N 1
ATOM 1328 C CA . ASN A 1 164 ? 8.708 -13.005 -0.875 1.00 94.00 164 ASN A CA 1
ATOM 1329 C C . ASN A 1 164 ? 7.612 -13.537 -1.818 1.00 94.00 164 ASN A C 1
ATOM 1331 O O . ASN A 1 164 ? 6.725 -14.295 -1.421 1.00 94.00 164 ASN A O 1
ATOM 1335 N N . TRP A 1 165 ? 7.673 -13.137 -3.087 1.00 95.31 165 TRP A N 1
ATOM 1336 C CA . TRP A 1 165 ? 6.664 -13.517 -4.073 1.00 95.31 165 TRP A CA 1
ATOM 1337 C C . TRP A 1 165 ? 6.651 -15.013 -4.412 1.00 95.31 165 TRP A C 1
ATOM 1339 O O . TRP A 1 165 ? 5.571 -15.556 -4.626 1.00 95.31 165 TRP A O 1
ATOM 1349 N N . ALA A 1 166 ? 7.815 -15.669 -4.448 1.00 94.31 166 ALA A N 1
ATOM 1350 C CA . ALA A 1 166 ? 7.939 -17.070 -4.855 1.00 94.31 166 ALA A CA 1
ATOM 1351 C C . ALA A 1 166 ? 7.146 -17.999 -3.924 1.00 94.31 166 ALA A C 1
ATOM 1353 O O . ALA A 1 166 ? 6.238 -18.705 -4.357 1.00 94.31 166 ALA A O 1
ATOM 1354 N N . SER A 1 167 ? 7.441 -17.927 -2.626 1.00 95.88 167 SER A N 1
ATOM 1355 C CA . SER A 1 167 ? 6.784 -18.758 -1.615 1.00 95.88 167 SER A CA 1
ATOM 1356 C C . SER A 1 167 ? 5.330 -18.344 -1.367 1.00 95.88 167 SER A C 1
ATOM 1358 O O . SER A 1 167 ? 4.503 -19.197 -1.056 1.00 95.88 167 SER A O 1
ATOM 1360 N N . TYR A 1 168 ? 4.970 -17.068 -1.575 1.00 96.56 168 TYR A N 1
ATOM 1361 C CA . TYR A 1 168 ? 3.562 -16.657 -1.583 1.00 96.56 168 TYR A CA 1
ATOM 1362 C C . TYR A 1 168 ? 2.786 -17.312 -2.738 1.00 96.56 168 TYR A C 1
ATOM 1364 O O . TYR A 1 168 ? 1.695 -17.824 -2.506 1.00 96.56 168 TYR A O 1
ATOM 1372 N N . TYR A 1 169 ? 3.332 -17.337 -3.961 1.00 95.44 169 TYR A N 1
ATOM 1373 C CA . TYR A 1 169 ? 2.693 -17.997 -5.110 1.00 95.44 169 TYR A CA 1
ATOM 1374 C C . TYR A 1 169 ? 2.520 -19.498 -4.873 1.00 95.44 169 TYR A C 1
ATOM 1376 O O . TYR A 1 169 ? 1.447 -20.034 -5.150 1.00 95.44 169 TYR A O 1
ATOM 1384 N N . GLU A 1 170 ? 3.543 -20.149 -4.318 1.00 95.00 170 GLU A N 1
ATOM 1385 C CA . GLU A 1 170 ? 3.498 -21.563 -3.946 1.00 95.00 170 GLU A CA 1
ATOM 1386 C C . GLU A 1 170 ? 2.404 -21.837 -2.907 1.00 95.00 170 GLU A C 1
ATOM 1388 O O . GLU A 1 170 ? 1.502 -22.634 -3.165 1.00 95.00 170 GLU A O 1
ATOM 1393 N N . TRP A 1 171 ? 2.412 -21.115 -1.779 1.00 94.88 171 TRP A N 1
ATOM 1394 C CA . TRP A 1 171 ? 1.384 -21.241 -0.738 1.00 94.88 171 TRP A CA 1
ATOM 1395 C C . TRP A 1 171 ? -0.026 -20.980 -1.281 1.00 94.88 171 TRP A C 1
ATOM 1397 O O . TRP A 1 171 ? -0.989 -21.656 -0.911 1.00 94.88 171 TRP A O 1
ATOM 1407 N N . ARG A 1 172 ? -0.156 -19.994 -2.171 1.00 93.75 172 ARG A N 1
ATOM 1408 C CA . ARG A 1 172 ? -1.442 -19.568 -2.720 1.00 93.75 172 ARG A CA 1
ATOM 1409 C C . ARG A 1 172 ? -1.942 -20.451 -3.867 1.00 93.75 172 ARG A C 1
ATOM 1411 O O . ARG A 1 172 ? -3.107 -20.320 -4.254 1.00 93.75 172 ARG A O 1
ATOM 1418 N N . GLY A 1 173 ? -1.092 -21.330 -4.401 1.00 92.56 173 GLY A N 1
ATOM 1419 C CA . GLY A 1 173 ? -1.385 -22.167 -5.563 1.00 92.56 173 GLY A CA 1
ATOM 1420 C C . GLY A 1 173 ? -1.518 -21.375 -6.868 1.00 92.56 173 GLY A C 1
ATOM 1421 O O . GLY A 1 173 ? -2.317 -21.743 -7.727 1.00 92.56 173 GLY A O 1
ATOM 1422 N N . ILE A 1 174 ? -0.786 -20.266 -7.011 1.00 93.44 174 ILE A N 1
ATOM 1423 C CA . ILE A 1 174 ? -0.790 -19.433 -8.222 1.00 93.44 174 ILE A CA 1
ATOM 1424 C C . ILE A 1 174 ? 0.309 -19.923 -9.166 1.00 93.44 174 ILE A C 1
ATOM 1426 O O . ILE A 1 174 ? 1.464 -20.068 -8.768 1.00 93.44 174 ILE A O 1
ATOM 1430 N N . HIS A 1 175 ? -0.026 -20.121 -10.442 1.00 93.69 175 HIS A N 1
ATOM 1431 C CA . HIS A 1 175 ? 0.967 -20.476 -11.453 1.00 93.69 175 HIS A CA 1
ATOM 1432 C C . HIS A 1 175 ? 2.033 -19.376 -11.602 1.00 93.69 175 HIS A C 1
ATOM 1434 O O . HIS A 1 175 ? 1.698 -18.193 -11.664 1.00 93.69 175 HIS A O 1
ATOM 1440 N N . VAL A 1 176 ? 3.310 -19.752 -11.733 1.00 94.19 176 VAL A N 1
ATOM 1441 C CA . VAL A 1 176 ? 4.435 -18.798 -11.846 1.00 94.19 176 VAL A CA 1
ATOM 1442 C C . VAL A 1 176 ? 4.300 -17.851 -13.050 1.00 94.19 176 VAL A C 1
ATOM 1444 O O . VAL A 1 176 ? 4.748 -16.710 -13.006 1.00 94.19 176 VAL A O 1
ATOM 1447 N N . ASP A 1 177 ? 3.603 -18.271 -14.107 1.00 94.31 177 ASP A N 1
ATOM 1448 C CA . ASP A 1 177 ? 3.314 -17.411 -15.267 1.00 94.31 177 ASP A CA 1
ATOM 1449 C C . ASP A 1 177 ? 2.259 -16.324 -15.016 1.00 94.31 177 ASP A C 1
ATOM 1451 O O . ASP A 1 177 ? 2.037 -15.472 -15.874 1.00 94.31 177 ASP A O 1
ATOM 1455 N N . SER A 1 178 ? 1.597 -16.335 -13.858 1.00 95.94 178 SER A N 1
ATOM 1456 C CA . SER A 1 178 ? 0.595 -15.328 -13.527 1.00 95.94 178 SER A CA 1
ATOM 1457 C C . SER A 1 178 ? 1.234 -13.973 -13.196 1.00 95.94 178 SER A C 1
ATOM 1459 O O . SER A 1 178 ? 2.054 -13.885 -12.271 1.00 95.94 178 SER A O 1
ATOM 1461 N N . PRO A 1 179 ? 0.781 -12.874 -13.826 1.00 96.50 179 PRO A N 1
ATOM 1462 C CA . PRO A 1 179 ? 1.184 -11.522 -13.455 1.00 96.50 179 PRO A CA 1
ATOM 1463 C C . PRO A 1 179 ? 0.430 -10.963 -12.244 1.00 96.50 179 PRO A C 1
ATOM 1465 O O . PRO A 1 179 ? 0.496 -9.757 -12.001 1.00 96.50 179 PRO A O 1
ATOM 1468 N N . ALA A 1 180 ? -0.304 -11.786 -11.485 1.00 96.62 180 ALA A N 1
ATOM 1469 C CA . ALA A 1 180 ? -1.143 -11.326 -10.377 1.00 96.62 180 ALA A CA 1
ATOM 1470 C C . ALA A 1 180 ? -0.397 -10.451 -9.352 1.00 96.62 180 ALA A C 1
ATOM 1472 O O . ALA A 1 180 ? -0.974 -9.494 -8.841 1.00 96.62 180 ALA A O 1
ATOM 1473 N N . CYS A 1 181 ? 0.895 -10.691 -9.109 1.00 95.88 181 CYS A N 1
ATOM 1474 C CA . CYS A 1 181 ? 1.773 -9.850 -8.285 1.00 95.88 181 CYS A CA 1
ATOM 1475 C C . CYS A 1 181 ? 1.760 -8.361 -8.679 1.00 95.88 181 CYS A C 1
ATOM 1477 O O . CYS A 1 181 ? 1.888 -7.494 -7.816 1.00 95.88 181 CYS A O 1
ATOM 1479 N N . LEU A 1 182 ? 1.546 -8.033 -9.960 1.00 96.00 182 LEU A N 1
ATOM 1480 C CA . LEU A 1 182 ? 1.467 -6.653 -10.446 1.00 96.00 182 LEU A CA 1
ATOM 1481 C C . LEU A 1 182 ? 0.217 -5.902 -9.966 1.00 96.00 182 LEU A C 1
ATOM 1483 O O . LEU A 1 182 ? 0.195 -4.675 -10.083 1.00 96.00 182 LEU A O 1
ATOM 1487 N N . LEU A 1 183 ? -0.777 -6.614 -9.428 1.00 96.81 183 LEU A N 1
ATOM 1488 C CA . LEU A 1 183 ? -1.970 -6.072 -8.770 1.00 96.81 183 LEU A CA 1
ATOM 1489 C C . LEU A 1 183 ? -1.987 -6.387 -7.263 1.00 96.81 183 LEU A C 1
ATOM 1491 O O . LEU A 1 183 ? -2.274 -5.511 -6.449 1.00 96.81 183 LEU A O 1
ATOM 1495 N N . LEU A 1 184 ? -1.614 -7.609 -6.871 1.00 97.62 184 LEU A N 1
ATOM 1496 C CA . LEU A 1 184 ? -1.591 -8.070 -5.478 1.00 97.62 184 LEU A CA 1
ATOM 1497 C C . LEU A 1 184 ? -0.561 -7.348 -4.604 1.00 97.62 184 LEU A C 1
ATOM 1499 O O . LEU A 1 184 ? -0.654 -7.424 -3.379 1.00 97.62 184 LEU A O 1
ATOM 1503 N N . HIS A 1 185 ? 0.397 -6.618 -5.183 1.00 97.31 185 HIS A N 1
ATOM 1504 C CA . HIS A 1 185 ? 1.354 -5.847 -4.388 1.00 97.31 185 HIS A CA 1
ATOM 1505 C C . HIS A 1 185 ? 0.662 -4.856 -3.435 1.00 97.31 185 HIS A C 1
ATOM 1507 O O . HIS A 1 185 ? 1.218 -4.546 -2.386 1.00 97.31 185 HIS A O 1
ATOM 1513 N N . TRP A 1 186 ? -0.550 -4.376 -3.742 1.00 97.69 186 TRP A N 1
ATOM 1514 C CA . TRP A 1 186 ? -1.315 -3.502 -2.847 1.00 97.69 186 TRP A CA 1
ATOM 1515 C C . TRP A 1 186 ? -1.738 -4.196 -1.544 1.00 97.69 186 TRP A C 1
ATOM 1517 O O . TRP A 1 186 ? -1.253 -3.784 -0.485 1.00 97.69 186 TRP A O 1
ATOM 1527 N N . PRO A 1 187 ? -2.577 -5.252 -1.566 1.00 98.31 187 PRO A N 1
ATOM 1528 C CA . PRO A 1 187 ? -2.955 -5.951 -0.341 1.00 98.31 187 PRO A CA 1
ATOM 1529 C C . PRO A 1 187 ? -1.764 -6.611 0.360 1.00 98.31 187 PRO A C 1
ATOM 1531 O O . PRO A 1 187 ? -1.672 -6.535 1.585 1.00 98.31 187 PRO A O 1
ATOM 1534 N N . LEU A 1 188 ? -0.806 -7.191 -0.372 1.00 98.38 188 LEU A N 1
ATOM 1535 C CA . LEU A 1 188 ? 0.343 -7.857 0.254 1.00 98.38 188 LEU A CA 1
ATOM 1536 C C . LEU A 1 188 ? 1.312 -6.864 0.912 1.00 98.38 188 LEU A C 1
ATOM 1538 O O . LEU A 1 188 ? 1.910 -7.182 1.941 1.00 98.38 188 LEU A O 1
ATOM 1542 N N . THR A 1 189 ? 1.408 -5.632 0.400 1.00 98.50 189 THR A N 1
ATOM 1543 C CA . THR A 1 189 ? 2.108 -4.551 1.109 1.00 98.50 189 THR A CA 1
ATOM 1544 C C . THR A 1 189 ? 1.400 -4.209 2.418 1.00 98.50 189 THR A C 1
ATOM 1546 O O . THR A 1 189 ? 2.061 -4.077 3.443 1.00 98.50 189 THR A O 1
ATOM 1549 N N . VAL A 1 190 ? 0.065 -4.114 2.440 1.00 98.69 190 VAL A N 1
ATOM 1550 C CA . VAL A 1 190 ? -0.670 -3.869 3.695 1.00 98.69 190 VAL A CA 1
ATOM 1551 C C . VAL A 1 190 ? -0.427 -4.994 4.700 1.00 98.69 190 VAL A C 1
ATOM 1553 O O . VAL A 1 190 ? -0.107 -4.713 5.854 1.00 98.69 190 VAL A O 1
ATOM 1556 N N . TYR A 1 191 ? -0.493 -6.254 4.264 1.00 98.44 191 TYR A N 1
ATOM 1557 C CA . TYR A 1 191 ? -0.138 -7.404 5.099 1.00 98.44 191 TYR A CA 1
ATOM 1558 C C . TYR A 1 191 ? 1.281 -7.280 5.670 1.00 98.44 191 TYR A C 1
ATOM 1560 O O . TYR A 1 191 ? 1.485 -7.432 6.875 1.00 98.44 191 TYR A O 1
ATOM 1568 N N . ARG A 1 192 ? 2.261 -6.936 4.826 1.00 97.94 192 ARG A N 1
ATOM 1569 C CA . ARG A 1 192 ? 3.653 -6.745 5.244 1.00 97.94 192 ARG A CA 1
ATOM 1570 C C . ARG A 1 192 ? 3.811 -5.630 6.273 1.00 97.94 192 ARG A C 1
ATOM 1572 O O . ARG A 1 192 ? 4.509 -5.818 7.266 1.00 97.94 192 ARG A O 1
ATOM 1579 N N . LEU A 1 193 ? 3.144 -4.499 6.072 1.00 98.56 193 LEU A N 1
ATOM 1580 C CA . LEU A 1 193 ? 3.197 -3.381 7.007 1.00 98.56 193 LEU A CA 1
ATOM 1581 C C . LEU A 1 193 ? 2.553 -3.744 8.357 1.00 98.56 193 LEU A C 1
ATOM 1583 O O . LEU A 1 193 ? 3.099 -3.413 9.406 1.00 98.56 193 LEU A O 1
ATOM 1587 N N . LEU A 1 194 ? 1.458 -4.510 8.361 1.00 98.00 194 LEU A N 1
ATOM 1588 C CA . LEU A 1 194 ? 0.892 -5.065 9.597 1.00 98.00 194 LEU A CA 1
ATOM 1589 C C . LEU A 1 194 ? 1.846 -6.059 10.274 1.00 98.00 194 LEU A C 1
ATOM 1591 O O . LEU A 1 194 ? 1.914 -6.100 11.503 1.00 98.00 194 LEU A O 1
ATOM 1595 N N . TYR A 1 195 ? 2.594 -6.844 9.495 1.00 96.88 195 TYR A N 1
ATOM 1596 C CA . TYR A 1 195 ? 3.573 -7.798 10.015 1.00 96.88 195 TYR A CA 1
ATOM 1597 C C . TYR A 1 195 ? 4.732 -7.096 10.725 1.00 96.88 195 TYR A C 1
ATOM 1599 O O . TYR A 1 195 ? 5.034 -7.438 11.864 1.00 96.88 195 TYR A O 1
ATOM 1607 N N . ILE A 1 196 ? 5.344 -6.075 10.112 1.00 96.25 196 ILE A N 1
ATOM 1608 C CA . ILE A 1 196 ? 6.458 -5.338 10.742 1.00 96.25 196 ILE A CA 1
ATOM 1609 C C . ILE A 1 196 ? 6.006 -4.494 11.942 1.00 96.25 196 ILE A C 1
ATOM 1611 O O . ILE A 1 196 ? 6.818 -4.157 12.801 1.00 96.25 196 ILE A O 1
ATOM 1615 N N . LEU A 1 197 ? 4.708 -4.184 12.029 1.00 96.12 197 LEU A N 1
ATOM 1616 C CA . LEU A 1 197 ? 4.088 -3.621 13.228 1.00 96.12 197 LEU A CA 1
ATOM 1617 C C . LEU A 1 197 ? 3.779 -4.688 14.294 1.00 96.12 197 LEU A C 1
ATOM 1619 O O . LEU A 1 197 ? 3.369 -4.333 15.389 1.00 96.12 197 LEU A O 1
ATOM 1623 N N . GLY A 1 198 ? 3.953 -5.983 14.025 1.00 94.62 198 GLY A N 1
ATOM 1624 C CA . GLY A 1 198 ? 3.644 -7.055 14.978 1.00 94.62 198 GLY A CA 1
ATOM 1625 C C . GLY A 1 198 ? 2.143 -7.290 15.183 1.00 94.62 198 GLY A C 1
ATOM 1626 O O . GLY A 1 198 ? 1.719 -7.738 16.247 1.00 94.62 198 GLY A O 1
ATOM 1627 N N . LEU A 1 199 ? 1.315 -6.955 14.189 1.00 94.88 199 LEU A N 1
ATOM 1628 C CA . LEU A 1 199 ? -0.141 -7.140 14.233 1.00 94.88 199 LEU A CA 1
ATOM 1629 C C . LEU A 1 199 ? -0.605 -8.412 13.514 1.00 94.88 199 LEU A C 1
ATOM 1631 O O . LEU A 1 199 ? -1.742 -8.851 13.716 1.00 94.88 199 LEU A O 1
ATOM 1635 N N . VAL A 1 200 ? 0.264 -9.038 12.723 1.00 94.06 200 VAL A N 1
ATOM 1636 C CA . VAL A 1 200 ? 0.037 -10.365 12.135 1.00 94.06 200 VAL A CA 1
ATOM 1637 C C . VAL A 1 200 ? 0.367 -11.434 13.185 1.00 94.06 200 VAL A C 1
ATOM 1639 O O . VAL A 1 200 ? 1.437 -11.374 13.789 1.00 94.06 200 VAL A O 1
ATOM 1642 N N . PRO A 1 201 ? -0.535 -12.390 13.462 1.00 86.88 201 PRO A N 1
ATOM 1643 C CA . PRO A 1 201 ? -0.287 -13.417 14.459 1.00 86.88 201 PRO A CA 1
ATOM 1644 C C . PRO A 1 201 ? 0.641 -14.495 13.879 1.00 86.88 201 PRO A C 1
ATOM 1646 O O . PRO A 1 201 ? 0.527 -14.850 12.712 1.00 86.88 201 PRO A O 1
ATOM 1649 N N . MET A 1 202 ? 1.512 -15.075 14.710 1.00 81.88 202 MET A N 1
ATOM 1650 C CA . MET A 1 202 ? 2.422 -16.169 14.311 1.00 81.88 202 MET A CA 1
ATOM 1651 C C . MET A 1 202 ? 1.703 -17.490 13.962 1.00 81.88 202 MET A C 1
ATOM 1653 O O . MET A 1 202 ? 2.335 -18.463 13.571 1.00 81.88 202 MET A O 1
ATOM 1657 N N . GLY A 1 203 ? 0.384 -17.547 14.131 1.00 85.19 203 GLY A N 1
ATOM 1658 C CA . GLY A 1 203 ? -0.469 -18.682 13.802 1.00 85.19 203 GLY A CA 1
ATOM 1659 C C . GLY A 1 203 ? -1.937 -18.274 13.885 1.00 85.19 203 GLY A C 1
ATOM 1660 O O . GLY A 1 203 ? -2.249 -17.107 14.125 1.00 85.19 203 GLY A O 1
ATOM 1661 N N . THR A 1 204 ? -2.856 -19.224 13.725 1.00 86.94 204 THR A N 1
ATOM 1662 C CA . THR A 1 204 ? -4.292 -18.916 13.799 1.00 86.94 204 THR A CA 1
ATOM 1663 C C . THR A 1 204 ? -4.681 -18.514 15.230 1.00 86.94 204 THR A C 1
ATOM 1665 O O . THR A 1 204 ? -4.502 -19.314 16.155 1.00 86.94 204 THR A O 1
ATOM 1668 N N . PRO A 1 205 ? -5.225 -17.302 15.457 1.00 90.62 205 PRO A N 1
ATOM 1669 C CA . PRO A 1 205 ? -5.719 -16.898 16.768 1.00 90.62 205 PRO A CA 1
ATOM 1670 C C . PRO A 1 205 ? -6.762 -17.883 17.305 1.00 90.62 205 PRO A C 1
ATOM 1672 O O . PRO A 1 205 ? -7.656 -18.304 16.576 1.00 90.62 205 PRO A O 1
ATOM 1675 N N . LYS A 1 206 ? -6.702 -18.217 18.601 1.00 90.31 206 LYS A N 1
ATOM 1676 C CA . LYS A 1 206 ? -7.694 -19.110 19.238 1.00 90.31 206 LYS A CA 1
ATOM 1677 C C . LYS A 1 206 ? -9.085 -18.478 19.345 1.00 90.31 206 LYS A C 1
ATOM 1679 O O . LYS A 1 206 ? -10.087 -19.183 19.330 1.00 90.31 206 LYS A O 1
ATOM 1684 N N . LYS A 1 207 ? -9.144 -17.153 19.490 1.00 92.81 207 LYS A N 1
ATOM 1685 C CA . LYS A 1 207 ? -10.384 -16.371 19.557 1.00 92.81 207 LYS A CA 1
ATOM 1686 C C . LYS A 1 207 ? -10.452 -15.445 18.352 1.00 92.81 207 LYS A C 1
ATOM 1688 O O . LYS A 1 207 ? -9.429 -14.857 17.996 1.00 92.81 207 LYS A O 1
ATOM 1693 N N . ARG A 1 208 ? -11.654 -15.294 17.786 1.00 95.06 208 ARG A N 1
ATOM 1694 C CA . ARG A 1 208 ? -11.904 -14.333 16.711 1.00 95.06 208 ARG A CA 1
ATOM 1695 C C . ARG A 1 208 ? -11.553 -12.941 17.212 1.00 95.06 208 ARG A C 1
ATOM 1697 O O . ARG A 1 208 ? -12.012 -12.533 18.281 1.00 95.06 208 ARG A O 1
ATOM 1704 N N . ARG A 1 209 ? -10.702 -12.245 16.468 1.00 95.06 209 ARG A N 1
ATOM 1705 C CA . ARG A 1 209 ? -10.238 -10.897 16.808 1.00 95.06 209 ARG A CA 1
ATOM 1706 C C . ARG A 1 209 ? -10.667 -9.911 15.735 1.00 95.06 209 ARG A C 1
ATOM 1708 O O . ARG A 1 209 ? -10.886 -10.305 14.597 1.00 95.06 209 ARG A O 1
ATOM 1715 N N . ARG A 1 210 ? -10.733 -8.634 16.091 1.00 96.56 210 ARG A N 1
ATOM 1716 C CA . ARG A 1 210 ? -11.047 -7.544 15.169 1.00 96.56 210 ARG A CA 1
ATOM 1717 C C . ARG A 1 210 ? -9.894 -6.549 15.153 1.00 96.56 210 ARG A C 1
ATOM 1719 O O . ARG A 1 210 ? -9.362 -6.249 16.216 1.00 96.56 210 ARG A O 1
ATOM 1726 N N . LEU A 1 211 ? -9.519 -6.079 13.970 1.00 97.00 211 LEU A N 1
ATOM 1727 C CA . LEU A 1 211 ? -8.542 -5.018 13.753 1.00 97.00 211 LEU A CA 1
ATOM 1728 C C . LEU A 1 211 ? -9.184 -3.906 12.926 1.00 97.00 211 LEU A C 1
ATOM 1730 O O . LEU A 1 211 ? -9.781 -4.167 11.884 1.00 97.00 211 LEU A O 1
ATOM 1734 N N . ILE A 1 212 ? -9.032 -2.668 13.376 1.00 96.81 212 ILE A N 1
ATOM 1735 C CA . ILE A 1 212 ? -9.471 -1.466 12.676 1.00 96.81 212 ILE A CA 1
ATOM 1736 C C . ILE A 1 212 ? -8.229 -0.758 12.156 1.00 96.81 212 ILE A C 1
ATOM 1738 O O . ILE A 1 212 ? -7.427 -0.251 12.936 1.00 96.81 212 ILE A O 1
ATOM 1742 N N . ILE A 1 213 ? -8.066 -0.685 10.842 1.00 96.69 213 ILE A N 1
ATOM 1743 C CA . ILE A 1 213 ? -6.917 -0.020 10.228 1.00 96.69 213 ILE A CA 1
ATOM 1744 C C . ILE A 1 213 ? -7.375 1.161 9.376 1.00 96.69 213 ILE A C 1
ATOM 1746 O O . ILE A 1 213 ? -8.415 1.116 8.715 1.00 96.69 213 ILE A O 1
ATOM 1750 N N . ARG A 1 214 ? -6.591 2.241 9.378 1.00 95.19 214 ARG A N 1
ATOM 1751 C CA . ARG A 1 214 ? -6.802 3.375 8.468 1.00 95.19 214 ARG A CA 1
ATOM 1752 C C . ARG A 1 214 ? -5.739 3.332 7.390 1.00 95.19 214 ARG A C 1
ATOM 1754 O O . ARG A 1 214 ? -4.554 3.460 7.695 1.00 95.19 214 ARG A O 1
ATOM 1761 N N . LEU A 1 215 ? -6.179 3.148 6.151 1.00 96.50 215 LEU A N 1
ATOM 1762 C CA . LEU A 1 215 ? -5.313 3.201 4.983 1.00 96.50 215 LEU A CA 1
ATOM 1763 C C . LEU A 1 215 ? -5.369 4.630 4.435 1.00 96.50 215 LEU A C 1
ATOM 1765 O O . LEU A 1 215 ? -6.423 5.086 3.988 1.00 96.50 215 LEU A O 1
ATOM 1769 N N . VAL A 1 216 ? -4.267 5.362 4.580 1.00 94.50 216 VAL A N 1
ATOM 1770 C CA . VAL A 1 216 ? -4.185 6.812 4.353 1.00 94.50 216 VAL A CA 1
ATOM 1771 C C . VAL A 1 216 ? -3.409 7.105 3.074 1.00 94.50 216 VAL A C 1
ATOM 1773 O O . VAL A 1 216 ? -2.412 6.444 2.792 1.00 94.50 216 VAL A O 1
ATOM 1776 N N . GLY A 1 217 ? -3.846 8.123 2.331 1.00 92.62 217 GLY A N 1
ATOM 1777 C CA . GLY A 1 217 ? -3.238 8.513 1.057 1.00 92.62 217 GLY A CA 1
ATOM 1778 C C . GLY A 1 217 ? -3.794 7.736 -0.134 1.00 92.62 217 GLY A C 1
ATOM 1779 O O . GLY A 1 217 ? -3.095 7.545 -1.115 1.00 92.62 217 GLY A O 1
ATOM 1780 N N . ILE A 1 218 ? -5.038 7.264 -0.038 1.00 94.50 218 ILE A N 1
ATOM 1781 C CA . ILE A 1 218 ? -5.700 6.512 -1.101 1.00 94.50 218 ILE A CA 1
ATOM 1782 C C . ILE A 1 218 ? -5.950 7.391 -2.329 1.00 9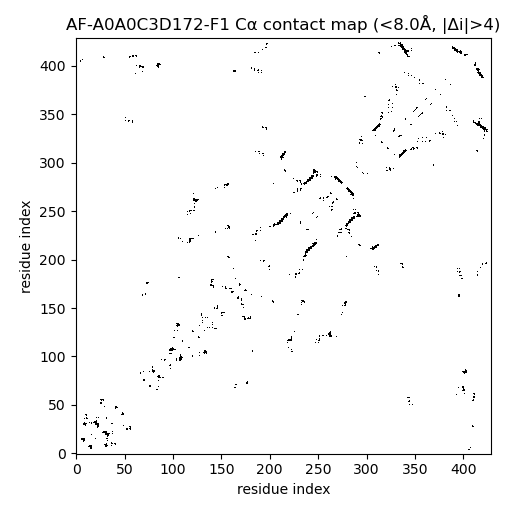4.50 218 ILE A C 1
ATOM 1784 O O . ILE A 1 218 ? -6.675 8.391 -2.286 1.00 94.50 218 ILE A O 1
ATOM 1788 N N . GLU A 1 219 ? -5.418 6.942 -3.450 1.00 92.44 219 GLU A N 1
ATOM 1789 C CA . GLU A 1 219 ? -5.576 7.519 -4.772 1.00 92.44 219 GLU A CA 1
ATOM 1790 C C . GLU A 1 219 ? -6.347 6.528 -5.644 1.00 92.44 219 GLU A C 1
ATOM 1792 O O . GLU A 1 219 ? -7.543 6.330 -5.442 1.00 92.44 219 GLU A O 1
ATOM 1797 N N . ARG A 1 220 ? -5.665 5.872 -6.583 1.00 91.56 220 ARG A N 1
ATOM 1798 C CA . ARG A 1 220 ? -6.230 4.894 -7.520 1.00 91.56 220 ARG A CA 1
ATOM 1799 C C . ARG A 1 220 ? -6.585 3.552 -6.885 1.00 91.56 220 ARG A C 1
ATOM 1801 O O . ARG A 1 220 ? -7.243 2.735 -7.517 1.00 91.56 220 ARG A O 1
ATOM 1808 N N . GLU A 1 221 ? -6.157 3.285 -5.653 1.00 94.50 221 GLU A N 1
ATOM 1809 C CA . GLU A 1 221 ? -6.426 2.015 -4.966 1.00 94.50 221 GLU A CA 1
ATOM 1810 C C . GLU A 1 221 ? -7.936 1.784 -4.761 1.00 94.50 221 GLU A C 1
ATOM 1812 O O . GLU A 1 221 ? -8.369 0.648 -4.568 1.00 94.50 221 GLU A O 1
ATOM 1817 N N . VAL A 1 222 ? -8.763 2.834 -4.876 1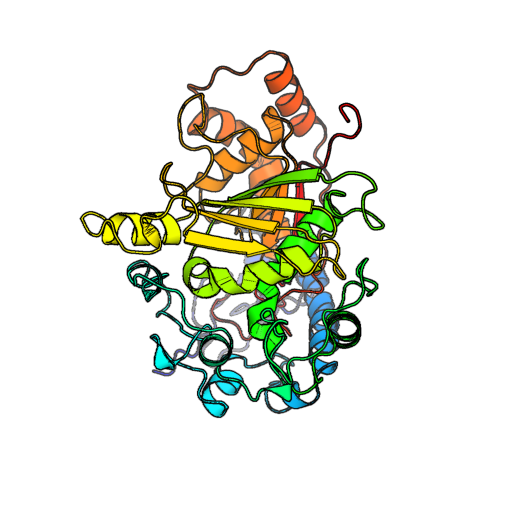.00 94.31 222 VAL A N 1
ATOM 1818 C CA . VAL A 1 222 ? -10.230 2.709 -4.911 1.00 94.31 222 VAL A CA 1
ATOM 1819 C C . VAL A 1 222 ? -10.757 1.883 -6.095 1.00 94.31 222 VAL A C 1
ATOM 1821 O O . VAL A 1 222 ? -11.866 1.364 -6.020 1.00 94.31 222 VAL A O 1
ATOM 1824 N N . ASP A 1 223 ? -9.995 1.725 -7.180 1.00 93.50 223 ASP A N 1
ATOM 1825 C CA . ASP A 1 223 ? -10.411 0.915 -8.337 1.00 93.50 223 ASP A CA 1
ATOM 1826 C C . ASP A 1 223 ? -10.289 -0.597 -8.089 1.00 93.50 223 ASP A C 1
ATOM 1828 O O . ASP A 1 223 ? -10.839 -1.403 -8.843 1.00 93.50 223 ASP A O 1
ATOM 1832 N N . ILE A 1 224 ? -9.583 -0.991 -7.026 1.00 95.19 224 ILE A N 1
ATOM 1833 C CA . ILE A 1 224 ? -9.172 -2.376 -6.768 1.00 95.19 224 ILE A CA 1
ATOM 1834 C C . ILE A 1 224 ? -9.574 -2.873 -5.375 1.00 95.19 224 ILE A C 1
ATOM 1836 O O . ILE A 1 224 ? -8.953 -3.788 -4.837 1.00 95.19 224 ILE A O 1
ATOM 1840 N N . LEU A 1 225 ? -10.638 -2.304 -4.794 1.00 97.31 225 LEU A N 1
ATOM 1841 C CA . LEU A 1 225 ? -11.212 -2.746 -3.514 1.00 97.31 225 LEU A CA 1
ATOM 1842 C C . LEU A 1 225 ? -11.325 -4.279 -3.391 1.00 97.31 225 LEU A C 1
ATOM 1844 O O . LEU A 1 225 ? -10.902 -4.800 -2.357 1.00 97.31 225 LEU A O 1
ATOM 1848 N N . PRO A 1 226 ? -11.805 -5.021 -4.414 1.00 97.06 226 PRO A N 1
ATOM 1849 C CA . PRO A 1 226 ? -11.922 -6.472 -4.318 1.00 97.06 226 PRO A CA 1
ATOM 1850 C C . PRO A 1 226 ? -10.619 -7.220 -4.010 1.00 97.06 226 PRO A C 1
ATOM 1852 O O . PRO A 1 226 ? -10.638 -8.211 -3.279 1.00 97.06 226 PRO A O 1
ATOM 1855 N N . LEU A 1 227 ? -9.472 -6.710 -4.476 1.00 97.69 227 LEU A N 1
ATOM 1856 C CA . LEU A 1 227 ? -8.166 -7.340 -4.249 1.00 97.69 227 LEU A CA 1
ATOM 1857 C C . LEU A 1 227 ? -7.780 -7.394 -2.769 1.00 97.69 227 LEU A C 1
ATOM 1859 O O . LEU A 1 227 ? -7.067 -8.299 -2.342 1.00 97.69 227 LEU A O 1
ATOM 1863 N N . TYR A 1 228 ? -8.281 -6.463 -1.957 1.00 98.50 228 TYR A N 1
ATOM 1864 C CA . TYR A 1 228 ? -8.056 -6.462 -0.511 1.00 98.50 228 TYR A CA 1
ATOM 1865 C C . TYR A 1 228 ? -8.763 -7.615 0.212 1.00 98.50 228 TYR A C 1
ATOM 1867 O O . TYR A 1 228 ? -8.430 -7.884 1.364 1.00 98.50 228 TYR A O 1
ATOM 1875 N N . GLY A 1 229 ? -9.666 -8.346 -0.455 1.00 97.62 229 GLY A N 1
ATOM 1876 C CA . GLY A 1 229 ? -10.220 -9.600 0.064 1.00 97.62 229 GLY A CA 1
ATOM 1877 C C . GLY A 1 229 ? -9.149 -10.659 0.352 1.00 97.62 229 GLY A C 1
ATOM 1878 O O . GLY A 1 229 ? -9.318 -11.451 1.276 1.00 97.62 229 GLY A O 1
ATOM 1879 N N . GLU A 1 230 ? -8.004 -10.604 -0.336 1.00 97.81 230 GLU A N 1
ATOM 1880 C CA . GLU A 1 230 ? -6.851 -11.480 -0.087 1.00 97.81 230 GLU A CA 1
ATOM 1881 C C . GLU A 1 230 ? -6.357 -11.396 1.374 1.00 97.81 230 GLU A C 1
ATOM 1883 O O . GLU A 1 230 ? -5.918 -12.392 1.947 1.00 97.81 230 GLU A O 1
ATOM 1888 N N . LEU A 1 231 ? -6.516 -10.241 2.038 1.00 98.31 231 LEU A N 1
ATOM 1889 C CA . LEU A 1 231 ? -6.154 -10.074 3.452 1.00 98.31 231 LEU A CA 1
ATOM 1890 C C . LEU A 1 231 ? -6.959 -10.985 4.393 1.00 98.31 231 LEU A C 1
ATOM 1892 O O . LEU A 1 231 ? -6.451 -11.341 5.453 1.00 98.31 231 LEU A O 1
ATOM 1896 N N . ALA A 1 232 ? -8.174 -11.396 4.015 1.00 97.19 232 ALA A N 1
ATOM 1897 C CA . ALA A 1 232 ? -8.976 -12.329 4.806 1.00 97.19 232 ALA A CA 1
ATOM 1898 C C . ALA A 1 232 ? -8.383 -13.749 4.809 1.00 97.19 232 ALA A C 1
ATOM 1900 O O . ALA A 1 232 ? -8.545 -14.474 5.788 1.00 97.19 232 ALA A O 1
ATOM 1901 N N . LEU A 1 233 ? -7.681 -14.137 3.735 1.00 96.31 233 LEU A N 1
ATOM 1902 C CA . LEU A 1 233 ? -6.942 -15.402 3.655 1.00 96.31 233 LEU A CA 1
ATOM 1903 C C . LEU A 1 233 ? -5.620 -15.325 4.434 1.00 96.31 233 LEU A C 1
ATOM 1905 O O . LEU A 1 233 ? -5.200 -16.299 5.051 1.00 96.31 233 LEU A O 1
ATOM 1909 N N . LEU A 1 234 ? -4.980 -14.152 4.426 1.00 96.75 234 LEU A N 1
ATOM 1910 C CA . LEU A 1 234 ? -3.697 -13.900 5.091 1.00 96.75 234 LEU A CA 1
ATOM 1911 C C . LE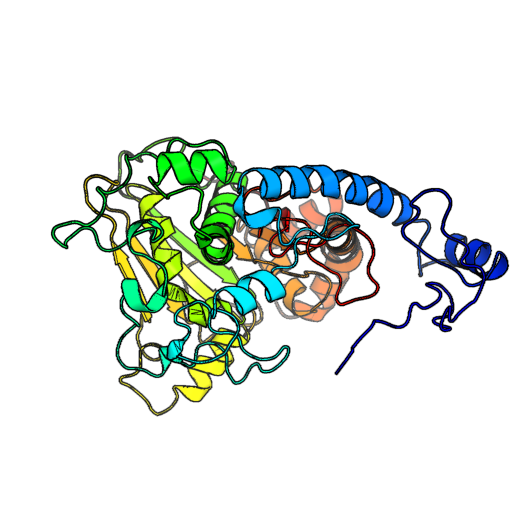U A 1 234 ? -3.809 -13.693 6.612 1.00 96.75 234 LEU A C 1
ATOM 1913 O O . LEU A 1 234 ? -2.817 -13.786 7.333 1.00 96.75 234 LEU A O 1
ATOM 1917 N N . LEU A 1 235 ? -5.002 -13.376 7.117 1.00 96.38 235 LEU A N 1
ATOM 1918 C CA . LEU A 1 235 ? -5.256 -13.096 8.530 1.00 96.38 235 LEU A CA 1
ATOM 1919 C C . LEU A 1 235 ? -6.372 -14.013 9.047 1.00 96.38 235 LEU A C 1
ATOM 1921 O O . LEU A 1 235 ? -7.504 -13.562 9.248 1.00 96.38 235 LEU A O 1
ATOM 1925 N N . PRO A 1 236 ? -6.081 -15.302 9.289 1.00 94.19 236 PRO A N 1
ATOM 1926 C CA . PRO A 1 236 ? -7.100 -16.240 9.733 1.00 94.19 236 PRO A CA 1
ATOM 1927 C C . PRO A 1 236 ? -7.697 -15.816 11.079 1.00 94.19 236 PRO A C 1
ATOM 1929 O O . PRO A 1 236 ? -7.032 -15.194 11.917 1.00 94.19 236 PRO A O 1
ATOM 1932 N N . ASN A 1 237 ? -8.975 -16.140 11.282 1.00 95.81 237 ASN A N 1
ATOM 1933 C CA . ASN A 1 237 ? -9.755 -15.809 12.477 1.00 95.81 237 ASN A CA 1
ATOM 1934 C C . ASN A 1 237 ? -9.678 -14.319 12.888 1.00 95.81 237 ASN A C 1
ATOM 1936 O O . ASN A 1 237 ? -9.714 -13.978 14.076 1.00 95.81 237 ASN A O 1
ATOM 1940 N N . THR A 1 238 ? -9.522 -13.428 11.903 1.00 97.38 238 THR A N 1
ATOM 1941 C CA . THR A 1 238 ? -9.413 -11.978 12.090 1.00 97.38 238 THR A CA 1
ATOM 1942 C C . THR A 1 238 ? -10.429 -11.252 11.216 1.00 97.38 238 THR A C 1
ATOM 1944 O O . THR A 1 238 ? -10.489 -11.471 10.010 1.00 97.38 238 THR A O 1
ATOM 1947 N N . ASP A 1 239 ? -11.188 -10.349 11.826 1.00 98.00 239 ASP A N 1
ATOM 1948 C CA . ASP A 1 239 ? -12.027 -9.375 11.137 1.00 98.00 239 ASP A CA 1
ATOM 1949 C C . ASP A 1 239 ? -11.244 -8.080 10.961 1.00 98.00 239 ASP A C 1
ATOM 1951 O O . ASP A 1 239 ? -10.822 -7.466 11.938 1.00 98.00 239 ASP A O 1
ATOM 1955 N N . LEU A 1 240 ? -11.033 -7.669 9.721 1.00 98.25 240 LEU A N 1
ATOM 1956 C CA . LEU A 1 240 ? -10.301 -6.471 9.363 1.00 98.25 240 LEU A CA 1
ATOM 1957 C C . LEU A 1 240 ? -11.265 -5.416 8.817 1.00 98.25 240 LEU A C 1
ATOM 1959 O O . LEU A 1 240 ? -11.789 -5.552 7.711 1.00 98.25 240 LEU A O 1
ATOM 1963 N N . ASP A 1 241 ? -11.449 -4.339 9.573 1.00 98.12 241 ASP A N 1
ATOM 1964 C CA . ASP A 1 241 ? -12.124 -3.140 9.091 1.00 98.12 241 ASP A CA 1
ATOM 1965 C C . ASP A 1 241 ? -11.086 -2.160 8.555 1.00 98.12 241 ASP A C 1
ATOM 1967 O O . ASP A 1 241 ? -10.295 -1.589 9.309 1.00 98.12 241 ASP A O 1
ATOM 1971 N N . ILE A 1 242 ? -11.104 -1.946 7.246 1.00 98.19 242 ILE A N 1
ATOM 1972 C CA . ILE A 1 242 ? -10.221 -1.011 6.563 1.00 98.19 242 ILE A CA 1
ATOM 1973 C C . ILE A 1 242 ? -11.010 0.252 6.239 1.00 98.19 242 ILE A C 1
ATOM 1975 O O . ILE A 1 242 ? -12.031 0.219 5.550 1.00 98.19 242 ILE A O 1
ATOM 1979 N N . ILE A 1 243 ? -10.532 1.388 6.729 1.00 96.25 243 ILE A N 1
ATOM 1980 C CA . ILE A 1 243 ? -11.128 2.690 6.435 1.00 96.25 243 ILE A CA 1
ATOM 1981 C C . ILE A 1 243 ? -10.181 3.428 5.495 1.00 96.25 243 ILE A C 1
ATOM 1983 O O . ILE A 1 243 ? -9.054 3.755 5.873 1.00 96.25 243 ILE A O 1
ATOM 1987 N N . PHE A 1 244 ? -10.630 3.664 4.265 1.00 96.69 244 PHE A N 1
ATOM 1988 C CA . PHE A 1 244 ? -9.859 4.351 3.234 1.00 96.69 244 PHE A CA 1
ATOM 1989 C C . PHE A 1 244 ? -9.985 5.870 3.405 1.00 96.69 244 PHE A C 1
ATOM 1991 O O . PHE A 1 244 ? -11.095 6.402 3.480 1.00 96.69 244 PHE A O 1
ATOM 1998 N N . PHE A 1 245 ? -8.847 6.565 3.420 1.00 93.62 245 PHE A N 1
ATOM 1999 C CA . PHE A 1 245 ? -8.739 8.026 3.432 1.00 93.62 245 PHE A CA 1
ATOM 2000 C C . PHE A 1 245 ? -7.839 8.482 2.293 1.00 93.62 245 PHE A C 1
ATOM 2002 O O . PHE A 1 245 ? -6.724 7.981 2.158 1.00 93.62 245 PHE A O 1
ATOM 2009 N N . GLY A 1 246 ? -8.280 9.458 1.507 1.00 91.81 246 GLY A N 1
ATOM 2010 C CA . GLY A 1 246 ? -7.459 9.958 0.413 1.00 91.81 246 GLY A CA 1
ATOM 2011 C C . GLY A 1 246 ? -8.199 10.843 -0.586 1.00 91.81 246 GLY A C 1
ATOM 2012 O O . GLY A 1 246 ? -9.435 10.940 -0.547 1.00 91.81 246 GLY A O 1
ATOM 2013 N N . PRO A 1 247 ? -7.462 11.489 -1.504 1.00 90.12 247 PRO A N 1
ATOM 2014 C CA . PRO A 1 247 ? -8.047 12.240 -2.611 1.00 90.12 247 PRO A CA 1
ATOM 2015 C C . PRO A 1 247 ? -8.934 11.364 -3.509 1.00 90.12 247 PRO A C 1
ATOM 2017 O O . PRO A 1 247 ? -10.020 11.809 -3.875 1.00 90.12 247 PRO A O 1
ATOM 2020 N N . GLY A 1 248 ? -8.557 10.107 -3.783 1.00 92.19 248 GLY A N 1
ATOM 2021 C CA . GLY A 1 248 ? -9.384 9.192 -4.581 1.00 92.19 248 GLY A CA 1
ATOM 2022 C C . GLY A 1 248 ? -10.728 8.889 -3.926 1.00 92.19 248 GLY A C 1
ATOM 2023 O O . GLY A 1 248 ? -11.766 8.911 -4.587 1.00 92.19 248 GLY A O 1
ATOM 2024 N N . VAL A 1 249 ? -10.730 8.730 -2.599 1.00 94.44 249 VAL A N 1
ATOM 2025 C CA . VAL A 1 249 ? -11.944 8.543 -1.788 1.00 94.44 249 VAL A CA 1
ATOM 2026 C C . VAL A 1 249 ? -12.837 9.782 -1.837 1.00 94.44 249 VAL A C 1
ATOM 2028 O O . VAL A 1 249 ? -14.037 9.688 -2.089 1.00 94.44 249 VAL A O 1
ATOM 2031 N N . THR A 1 250 ? -12.253 10.963 -1.633 1.00 92.25 250 THR A N 1
ATOM 2032 C CA . THR A 1 250 ? -13.003 12.227 -1.651 1.00 92.25 250 THR A CA 1
ATOM 2033 C C . THR A 1 250 ? -13.628 12.469 -3.028 1.00 92.25 250 THR A C 1
ATOM 2035 O O . THR A 1 250 ? -14.813 12.801 -3.120 1.00 92.25 250 THR A O 1
ATOM 2038 N N . GLY A 1 251 ? -12.862 12.238 -4.098 1.00 92.12 251 GLY A N 1
ATOM 2039 C CA . GLY A 1 251 ? -13.313 12.406 -5.477 1.00 92.12 251 GLY A CA 1
ATOM 2040 C C . GLY A 1 251 ? -14.447 11.454 -5.861 1.00 92.12 251 GLY A C 1
ATOM 2041 O O . GLY A 1 251 ? -15.419 11.875 -6.494 1.00 92.12 251 GLY A O 1
ATOM 2042 N N . ILE A 1 252 ? -14.384 10.175 -5.470 1.00 94.00 252 ILE A N 1
ATOM 2043 C CA . ILE A 1 252 ? -15.486 9.237 -5.739 1.00 94.00 252 ILE A CA 1
ATOM 2044 C C . ILE A 1 252 ? -16.735 9.545 -4.910 1.00 94.00 252 ILE A C 1
ATOM 2046 O O . ILE A 1 252 ? -17.830 9.573 -5.468 1.00 94.00 252 ILE A O 1
ATOM 2050 N N . LEU A 1 253 ? -16.597 9.875 -3.622 1.00 94.44 253 LEU A N 1
ATOM 2051 C CA . LEU A 1 253 ? -17.743 10.237 -2.781 1.00 94.44 253 LEU A CA 1
ATOM 2052 C C . LEU A 1 253 ? -18.443 11.509 -3.274 1.00 94.44 253 LEU A C 1
ATOM 2054 O O . LEU A 1 253 ? -19.667 11.607 -3.206 1.00 94.44 253 LEU A O 1
ATOM 2058 N N . GLN A 1 254 ? -17.692 12.481 -3.802 1.00 93.12 254 GLN A N 1
ATOM 2059 C CA . GLN A 1 254 ? -18.275 13.675 -4.409 1.00 93.12 254 GLN A CA 1
ATOM 2060 C C . GLN A 1 254 ? -19.089 13.343 -5.663 1.00 93.12 254 GLN A C 1
ATOM 2062 O O . GLN A 1 254 ? -20.191 13.869 -5.809 1.00 93.12 254 GLN A O 1
ATOM 2067 N N . ARG A 1 255 ? -18.583 12.466 -6.537 1.00 92.94 255 ARG A N 1
ATOM 2068 C CA . ARG A 1 255 ? -19.291 12.031 -7.754 1.00 92.94 255 ARG A CA 1
ATOM 2069 C C . ARG A 1 255 ? -20.494 11.132 -7.454 1.00 92.94 255 ARG A C 1
ATOM 2071 O O . ARG A 1 255 ? -21.475 11.171 -8.186 1.00 92.94 255 ARG A O 1
ATOM 2078 N N . ALA A 1 256 ? -20.451 10.383 -6.355 1.00 94.62 256 ALA A N 1
ATOM 2079 C CA . ALA A 1 256 ? -21.561 9.561 -5.878 1.00 94.62 256 ALA A CA 1
ATOM 2080 C C . ALA A 1 256 ? -22.720 10.375 -5.269 1.00 94.62 256 ALA A C 1
ATOM 2082 O O . ALA A 1 256 ? -23.796 9.824 -5.022 1.00 94.62 256 ALA A O 1
ATOM 2083 N N . LYS A 1 257 ? -22.545 11.685 -5.019 1.00 93.44 257 LYS A N 1
ATOM 2084 C CA . LYS A 1 257 ? -23.617 12.546 -4.491 1.00 93.44 257 LYS A CA 1
ATOM 2085 C C . LYS A 1 257 ? -24.838 12.495 -5.413 1.00 93.44 257 LYS A C 1
ATOM 2087 O O . LYS A 1 257 ? -24.745 12.771 -6.603 1.00 93.44 257 LYS A O 1
ATOM 2092 N N . GLY A 1 258 ? -25.994 12.158 -4.843 1.00 89.12 258 GLY A N 1
ATOM 2093 C CA . GLY A 1 258 ? -27.243 11.994 -5.596 1.00 89.12 258 GLY A CA 1
ATOM 2094 C C . GLY A 1 258 ? -27.430 10.615 -6.241 1.00 89.12 258 GLY A C 1
ATOM 2095 O O . GLY A 1 258 ? -28.458 10.391 -6.872 1.00 89.12 258 GLY A O 1
ATOM 2096 N N . GLN A 1 259 ? -26.499 9.671 -6.047 1.00 92.38 259 GLN A N 1
ATOM 2097 C CA . GLN A 1 259 ? -26.583 8.296 -6.555 1.00 92.38 259 GLN A CA 1
ATOM 2098 C C . GLN A 1 259 ? -26.670 7.275 -5.401 1.00 92.38 259 GLN A C 1
ATOM 2100 O O . GLN A 1 259 ? -25.724 6.527 -5.162 1.00 92.38 259 GLN A O 1
ATOM 2105 N N . PRO A 1 260 ? -27.801 7.181 -4.674 1.00 88.56 260 PRO A N 1
ATOM 2106 C CA . PRO A 1 260 ? -27.884 6.438 -3.409 1.00 88.56 260 PRO A CA 1
ATOM 2107 C C . PRO A 1 260 ? -27.697 4.917 -3.535 1.00 88.56 260 PRO A C 1
ATOM 2109 O O . PRO A 1 260 ? -27.517 4.242 -2.527 1.00 88.56 260 PRO A O 1
ATOM 2112 N N . ARG A 1 261 ? -27.779 4.368 -4.753 1.00 93.69 261 ARG A N 1
ATOM 2113 C CA . ARG A 1 261 ? -27.676 2.925 -5.021 1.00 93.69 261 ARG A CA 1
ATOM 2114 C C . ARG A 1 261 ? -26.294 2.479 -5.509 1.00 93.69 261 ARG A C 1
ATOM 2116 O O . ARG A 1 261 ? -26.111 1.283 -5.712 1.00 93.69 261 ARG A O 1
ATOM 2123 N N . CYS A 1 262 ? -25.348 3.396 -5.717 1.00 96.50 262 CYS A N 1
ATOM 2124 C CA . CYS A 1 262 ? -24.001 3.007 -6.129 1.00 96.50 262 CYS A CA 1
ATOM 2125 C C . CYS A 1 262 ? -23.186 2.432 -4.961 1.00 96.50 262 CYS A C 1
ATOM 2127 O O . CYS A 1 262 ? -23.441 2.748 -3.794 1.00 96.50 262 CYS A O 1
ATOM 2129 N N . LEU A 1 263 ? -22.171 1.629 -5.278 1.00 97.00 263 LEU A N 1
ATOM 2130 C CA . LEU A 1 263 ? -21.254 1.032 -4.309 1.00 97.00 263 LEU A CA 1
ATOM 2131 C C . LEU A 1 263 ? -20.605 2.093 -3.421 1.00 97.00 263 LEU A C 1
ATOM 2133 O O . LEU A 1 263 ? -20.531 1.898 -2.215 1.00 97.00 263 LEU A O 1
ATOM 2137 N N . ALA A 1 264 ? -20.189 3.232 -3.982 1.00 96.38 264 ALA A N 1
ATOM 2138 C CA . ALA A 1 264 ? -19.563 4.317 -3.227 1.00 96.38 264 ALA A CA 1
ATOM 2139 C C . ALA A 1 264 ? -20.474 4.929 -2.145 1.00 96.38 264 ALA A C 1
ATOM 2141 O O . ALA A 1 264 ? -19.968 5.509 -1.187 1.00 96.38 264 ALA A O 1
ATOM 2142 N N . SER A 1 265 ? -21.800 4.791 -2.273 1.00 95.12 265 SER A N 1
ATOM 2143 C CA . SER A 1 265 ? -22.770 5.239 -1.263 1.00 95.12 265 SER A CA 1
ATOM 2144 C C . SER A 1 265 ? -23.037 4.196 -0.171 1.00 95.12 265 SER A C 1
ATOM 2146 O O . SER A 1 265 ? -23.681 4.508 0.833 1.00 95.12 265 SER A O 1
ATOM 2148 N N . ALA A 1 266 ? -22.565 2.958 -0.341 1.00 94.94 266 ALA A N 1
ATOM 2149 C CA . ALA A 1 266 ? -22.733 1.906 0.651 1.00 94.94 266 ALA A CA 1
ATOM 2150 C C . ALA A 1 266 ? -21.858 2.159 1.889 1.00 94.94 266 ALA A C 1
ATOM 2152 O O . ALA A 1 266 ? -20.751 2.687 1.798 1.00 94.94 266 ALA A O 1
ATOM 2153 N N . LYS A 1 267 ? -22.329 1.715 3.064 1.00 93.06 267 LYS A N 1
ATOM 2154 C CA . LYS A 1 267 ? -21.555 1.788 4.318 1.00 93.06 267 LYS A CA 1
ATOM 2155 C C . LYS A 1 267 ? -20.203 1.080 4.187 1.00 93.06 267 LYS A C 1
ATOM 2157 O O . LYS A 1 267 ? -19.180 1.630 4.586 1.00 93.06 267 LYS A O 1
ATOM 2162 N N . ASN A 1 268 ? -20.238 -0.126 3.626 1.00 96.00 268 ASN A N 1
ATOM 2163 C CA . ASN A 1 268 ? -19.062 -0.902 3.268 1.00 96.00 268 ASN A CA 1
ATOM 2164 C C . ASN A 1 268 ? -19.140 -1.191 1.766 1.00 96.00 268 ASN A C 1
ATOM 2166 O O . ASN A 1 268 ? -19.841 -2.130 1.383 1.00 96.00 268 ASN A O 1
ATOM 2170 N N . PRO A 1 269 ? -18.488 -0.397 0.899 1.00 96.94 269 PRO A N 1
ATOM 2171 C CA . PRO A 1 269 ? -18.532 -0.643 -0.539 1.00 96.94 269 PRO A CA 1
ATOM 2172 C C . PRO A 1 269 ? -17.967 -2.002 -0.934 1.00 96.94 269 PRO A C 1
ATOM 2174 O O . PRO A 1 269 ? -18.307 -2.491 -2.001 1.00 96.94 269 PRO A O 1
ATOM 2177 N N . TYR A 1 270 ? -17.143 -2.630 -0.092 1.00 97.94 270 TYR A N 1
ATOM 2178 C CA . TYR A 1 270 ? -16.684 -3.999 -0.286 1.00 97.94 270 TYR A CA 1
ATOM 2179 C C . TYR A 1 270 ? -16.652 -4.771 1.035 1.00 97.94 270 TYR A C 1
ATOM 2181 O O . TYR A 1 270 ? -16.249 -4.239 2.073 1.00 97.94 270 TYR A O 1
ATOM 2189 N N . GLU A 1 271 ? -17.061 -6.035 0.976 1.00 97.81 271 GLU A N 1
ATOM 2190 C CA . GLU A 1 271 ? -16.995 -6.988 2.077 1.00 97.81 271 GLU A CA 1
ATOM 2191 C C . GLU A 1 271 ? -16.719 -8.386 1.515 1.00 97.81 271 GLU A C 1
ATOM 2193 O O . GLU A 1 271 ? -17.351 -8.806 0.547 1.00 97.81 271 GLU A O 1
ATOM 2198 N N . TYR A 1 272 ? -15.780 -9.103 2.126 1.00 97.56 272 TYR A N 1
ATOM 2199 C CA . TYR A 1 272 ? -15.447 -10.480 1.770 1.00 97.56 272 TYR A CA 1
ATOM 2200 C C . TYR A 1 272 ? -15.144 -11.291 3.026 1.00 97.56 272 TYR A C 1
ATOM 2202 O O . TYR A 1 272 ? -14.453 -10.812 3.923 1.00 97.56 272 TYR A O 1
ATOM 2210 N N . THR A 1 273 ? -15.651 -12.523 3.086 1.00 97.12 273 THR A N 1
ATOM 2211 C CA . THR A 1 273 ? -15.367 -13.473 4.168 1.00 97.12 273 THR A CA 1
ATOM 2212 C C . THR A 1 273 ? -14.694 -14.703 3.586 1.00 97.12 273 THR A C 1
ATOM 2214 O O . THR A 1 273 ? -15.241 -15.346 2.692 1.00 97.12 273 THR A O 1
ATOM 2217 N N . ALA A 1 274 ? -13.511 -15.022 4.103 1.00 95.38 274 ALA A N 1
ATOM 2218 C CA . ALA A 1 274 ? -12.762 -16.200 3.711 1.00 95.38 274 ALA A CA 1
ATOM 2219 C C . ALA A 1 274 ? -13.512 -17.492 4.091 1.00 95.38 274 ALA A C 1
ATOM 2221 O O . ALA A 1 274 ? -14.265 -17.510 5.070 1.00 95.38 274 ALA A O 1
ATOM 2222 N N . PRO A 1 275 ? -13.276 -18.606 3.378 1.00 93.69 275 PRO A N 1
ATOM 2223 C CA . PRO A 1 275 ? -13.812 -19.905 3.763 1.00 93.69 275 PRO A CA 1
ATOM 2224 C C . PRO A 1 275 ? -13.419 -20.302 5.197 1.00 93.69 275 PRO A C 1
ATOM 2226 O O . PRO A 1 275 ? -12.320 -19.961 5.650 1.00 93.69 275 PRO A O 1
ATOM 2229 N N . PRO A 1 276 ? -14.245 -21.096 5.908 1.00 91.69 276 PRO A N 1
ATOM 2230 C CA . PRO A 1 276 ? -13.915 -21.582 7.251 1.00 91.69 276 PRO A CA 1
ATOM 2231 C C . PRO A 1 276 ? -12.572 -22.322 7.324 1.00 91.69 276 PRO A C 1
ATOM 2233 O O . PRO A 1 276 ? -11.837 -22.163 8.294 1.00 91.69 276 PRO A O 1
ATOM 2236 N N . VAL A 1 277 ? -12.221 -23.072 6.272 1.00 89.75 277 VAL A N 1
ATOM 2237 C CA . VAL A 1 277 ? -10.940 -23.795 6.160 1.00 89.75 277 VAL A CA 1
ATOM 2238 C C . VAL A 1 277 ? -9.718 -22.868 6.137 1.00 89.75 277 VAL A C 1
ATOM 2240 O O . VAL A 1 277 ? -8.642 -23.270 6.564 1.00 89.75 277 VAL A O 1
ATOM 2243 N N . SER A 1 278 ? -9.893 -21.612 5.716 1.00 90.69 278 SER A N 1
ATOM 2244 C CA . SER A 1 278 ? -8.863 -20.565 5.746 1.00 90.69 278 SER A CA 1
ATOM 2245 C C . SER A 1 278 ? -8.970 -19.679 6.999 1.00 90.69 278 SER A C 1
ATOM 2247 O O . SER A 1 278 ? -8.394 -18.599 7.062 1.00 90.69 278 SER A O 1
ATOM 2249 N N . GLY A 1 279 ? -9.736 -20.107 8.008 1.00 90.56 279 GLY A N 1
ATOM 2250 C CA . GLY A 1 279 ? -9.908 -19.401 9.276 1.00 90.56 279 GLY A CA 1
ATOM 2251 C C . GLY A 1 279 ? -11.087 -18.427 9.329 1.00 90.56 279 GLY A C 1
ATOM 2252 O O . GLY A 1 279 ? -11.268 -17.792 10.365 1.00 90.56 279 GLY A O 1
ATOM 2253 N N . GLY A 1 280 ? -11.891 -18.294 8.266 1.00 92.75 280 GLY A N 1
ATOM 2254 C CA . GLY A 1 280 ? -13.171 -17.568 8.313 1.00 92.75 280 GLY A CA 1
ATOM 2255 C C . GLY A 1 280 ? -13.083 -16.064 8.606 1.00 92.75 280 GLY A C 1
ATOM 2256 O O . GLY A 1 280 ? -14.068 -15.481 9.068 1.00 92.75 280 GLY A O 1
ATOM 2257 N N . GLY A 1 281 ? -11.909 -15.455 8.405 1.00 94.94 281 GLY A N 1
ATOM 2258 C CA . GLY A 1 281 ? -11.700 -14.021 8.597 1.00 94.94 281 GLY A CA 1
ATOM 2259 C C . GLY A 1 281 ? -12.501 -13.189 7.597 1.00 94.94 281 GLY A C 1
ATOM 2260 O O . GLY A 1 281 ? -12.850 -13.663 6.514 1.00 94.94 281 GLY A O 1
ATOM 2261 N N . THR A 1 282 ? -12.789 -11.941 7.951 1.00 98.06 282 THR A N 1
ATOM 2262 C CA . THR A 1 282 ? -13.583 -11.031 7.115 1.00 98.06 282 THR A CA 1
ATOM 2263 C C . THR A 1 282 ? -12.810 -9.746 6.858 1.00 98.06 282 THR A C 1
ATOM 2265 O O . THR A 1 282 ? -12.200 -9.201 7.767 1.00 98.06 282 THR A O 1
ATOM 2268 N N . VAL A 1 283 ? -12.866 -9.222 5.636 1.00 98.62 283 VAL A N 1
ATOM 2269 C CA . VAL A 1 283 ? -12.396 -7.875 5.291 1.00 98.62 283 VAL A CA 1
ATOM 2270 C C . VAL A 1 283 ? -13.606 -7.016 4.958 1.00 98.62 283 VAL A C 1
ATOM 2272 O O . VAL A 1 283 ? -14.414 -7.391 4.111 1.00 98.62 283 VAL A O 1
ATOM 2275 N N . LYS A 1 284 ? -13.717 -5.853 5.602 1.00 98.56 284 LYS A N 1
ATOM 2276 C CA . LYS A 1 284 ? -14.716 -4.820 5.300 1.00 98.56 284 LYS A CA 1
ATOM 2277 C C . LYS A 1 284 ? -13.996 -3.535 4.951 1.00 98.56 284 LYS A C 1
ATOM 2279 O O . LYS A 1 284 ? -13.123 -3.101 5.696 1.00 98.56 284 LYS A O 1
ATOM 2284 N N . ILE A 1 285 ? -14.374 -2.911 3.842 1.00 98.56 285 ILE A N 1
ATOM 2285 C CA . ILE A 1 285 ? -13.787 -1.641 3.411 1.00 98.56 285 ILE A CA 1
ATOM 2286 C C . ILE A 1 285 ? -14.856 -0.572 3.460 1.00 98.56 285 ILE A C 1
ATOM 2288 O O . ILE A 1 285 ? -15.933 -0.751 2.899 1.00 98.56 285 ILE A O 1
ATOM 2292 N N . SER A 1 286 ? -14.536 0.546 4.102 1.00 96.94 286 SER A N 1
ATOM 2293 C CA . SER A 1 286 ? -15.367 1.748 4.145 1.00 96.94 286 SER A CA 1
ATOM 2294 C C . SER A 1 286 ? -14.610 2.947 3.579 1.00 96.94 286 SER A C 1
ATOM 2296 O O . SER A 1 286 ? -13.383 3.028 3.665 1.00 96.94 286 SER A O 1
ATOM 2298 N N . LEU A 1 287 ? -15.353 3.880 2.987 1.00 95.94 287 LEU A N 1
ATOM 2299 C CA . LEU A 1 287 ? -14.825 5.107 2.398 1.00 95.94 287 LEU A CA 1
ATOM 2300 C C . LEU A 1 287 ? -15.064 6.270 3.359 1.00 95.94 287 LEU A C 1
ATOM 2302 O O . LEU A 1 287 ? -16.209 6.571 3.702 1.00 95.94 287 LEU A O 1
ATOM 2306 N N . SER A 1 288 ? -13.991 6.914 3.814 1.00 92.38 288 SER A N 1
ATOM 2307 C CA . SER A 1 288 ? -14.111 8.033 4.742 1.00 92.38 288 SER A CA 1
ATOM 2308 C C . SER A 1 288 ? -14.606 9.302 4.057 1.00 92.38 288 SER A C 1
ATOM 2310 O O . SER A 1 288 ? -14.065 9.729 3.039 1.00 92.38 288 SER A O 1
ATOM 2312 N N . ASN A 1 289 ? -15.598 9.950 4.669 1.00 87.38 289 ASN A N 1
ATOM 2313 C CA . ASN A 1 289 ? -16.051 11.289 4.292 1.00 87.38 289 ASN A CA 1
ATOM 2314 C C . ASN A 1 289 ? -15.417 12.402 5.148 1.00 87.38 289 ASN A C 1
ATOM 2316 O O . ASN A 1 289 ? -15.769 13.570 4.986 1.00 87.38 289 ASN A O 1
ATOM 2320 N N . GLU A 1 290 ? -14.471 12.065 6.030 1.00 80.94 290 GLU A N 1
ATOM 2321 C CA . GLU A 1 290 ? -13.694 13.014 6.840 1.00 80.94 290 GLU A CA 1
ATOM 2322 C C . GLU A 1 290 ? -12.548 13.643 6.023 1.00 80.94 290 GLU A C 1
ATOM 2324 O O . GLU A 1 290 ? -11.467 13.869 6.546 1.00 80.94 290 GLU A O 1
ATOM 2329 N N . GLY A 1 291 ? -12.753 13.885 4.729 1.00 74.56 291 GLY A N 1
ATOM 2330 C CA . GLY A 1 291 ? -11.776 14.541 3.862 1.00 74.56 291 GLY A CA 1
ATOM 2331 C C . GLY A 1 291 ? -10.592 13.674 3.394 1.00 74.56 291 GLY A C 1
ATOM 2332 O O . GLY A 1 291 ? -10.468 12.497 3.743 1.00 74.56 291 GLY A O 1
ATOM 2333 N N . PRO A 1 292 ? -9.709 14.260 2.562 1.00 71.25 292 PRO A N 1
ATOM 2334 C CA . PRO A 1 292 ? -8.655 13.525 1.862 1.00 71.25 292 PRO A CA 1
ATOM 2335 C C . PRO A 1 292 ? -7.485 13.106 2.756 1.00 71.25 292 PRO A C 1
ATOM 2337 O O . PRO A 1 292 ? -6.703 12.248 2.362 1.00 71.25 292 PRO A O 1
ATOM 2340 N N . PHE A 1 293 ? -7.352 13.676 3.954 1.00 70.44 293 PHE A N 1
ATOM 2341 C CA . PHE A 1 293 ? -6.234 13.387 4.845 1.00 70.44 293 PHE A CA 1
ATOM 2342 C C . PHE A 1 293 ? -6.731 13.123 6.259 1.00 70.44 293 PHE A C 1
ATOM 2344 O O . PHE A 1 293 ? -7.420 13.943 6.871 1.00 70.44 293 PHE A O 1
ATOM 2351 N N . TRP A 1 294 ? -6.356 11.962 6.790 1.00 74.12 294 TRP A N 1
ATOM 2352 C CA . TRP A 1 294 ? -6.679 11.600 8.158 1.00 74.12 294 TRP A CA 1
ATOM 2353 C C . TRP A 1 294 ? -5.888 12.477 9.144 1.00 74.12 294 TRP A C 1
ATOM 2355 O O . TRP A 1 294 ? -4.677 12.612 9.023 1.00 74.12 294 TRP A O 1
ATOM 2365 N N . GLY A 1 295 ? -6.564 13.075 10.128 1.00 64.12 295 GLY A N 1
ATOM 2366 C CA . GLY A 1 295 ? -5.933 13.933 11.145 1.00 64.12 295 GLY A CA 1
ATOM 2367 C C . GLY A 1 295 ? -6.194 15.436 10.990 1.00 64.12 295 GLY A C 1
ATOM 2368 O O . GLY A 1 295 ? -6.106 16.150 11.985 1.00 64.12 295 GLY A O 1
ATOM 2369 N N . ALA A 1 296 ? -6.638 15.901 9.815 1.00 54.44 296 ALA A N 1
ATOM 2370 C CA . ALA A 1 296 ? -6.990 17.308 9.573 1.00 54.44 296 ALA A CA 1
ATOM 2371 C C . ALA A 1 296 ? -8.274 17.768 10.309 1.00 54.44 296 ALA A C 1
ATOM 2373 O O . ALA A 1 296 ? -8.564 18.962 10.412 1.00 54.44 296 ALA A O 1
ATOM 2374 N N . HIS A 1 297 ? -9.069 16.829 10.840 1.00 52.97 297 HIS A N 1
ATOM 2375 C CA . HIS A 1 297 ? -10.376 17.114 11.431 1.00 52.97 297 HIS A CA 1
ATOM 2376 C C . HIS A 1 297 ? -10.372 17.050 12.967 1.00 52.97 297 HIS A C 1
ATOM 2378 O O . HIS A 1 297 ? -10.226 16.001 13.590 1.00 52.97 297 HIS A O 1
ATOM 2384 N N . ARG A 1 298 ? -10.562 18.246 13.541 1.00 53.38 298 ARG A N 1
ATOM 2385 C CA . ARG A 1 298 ? -10.948 18.619 14.916 1.00 53.38 298 ARG A CA 1
ATOM 2386 C C . ARG A 1 298 ? -11.328 17.459 15.850 1.00 53.38 298 ARG A C 1
ATOM 2388 O O . ARG A 1 298 ? -12.370 16.844 15.679 1.00 53.38 298 ARG A O 1
ATOM 2395 N N . HIS A 1 299 ? -10.549 17.309 16.922 1.00 46.50 299 HIS A N 1
ATOM 2396 C CA . HIS A 1 299 ? -10.849 16.760 18.258 1.00 46.50 299 HIS A CA 1
ATOM 2397 C C . HIS A 1 299 ? -11.573 15.405 18.446 1.00 46.50 299 HIS A C 1
ATOM 2399 O O . HIS A 1 299 ? -11.366 14.822 19.507 1.00 46.50 299 HIS A O 1
ATOM 2405 N N . ARG A 1 300 ? -12.358 14.859 17.506 1.00 55.16 300 ARG A N 1
ATOM 2406 C CA . ARG A 1 300 ? -13.029 13.547 17.599 1.00 55.16 300 ARG A CA 1
ATOM 2407 C C . ARG A 1 300 ? -13.344 13.020 16.192 1.00 55.16 300 ARG A C 1
ATOM 2409 O O . ARG A 1 300 ? -14.352 13.411 15.609 1.00 55.16 300 ARG A O 1
ATOM 2416 N N . SER A 1 301 ? -12.501 12.134 15.654 1.00 63.84 301 SER A N 1
ATOM 2417 C CA . SER A 1 301 ? -12.901 11.318 14.494 1.00 63.84 301 SER A CA 1
ATOM 2418 C C . SER A 1 301 ? -14.166 10.541 14.867 1.00 63.84 301 SER A C 1
ATOM 2420 O O . SER A 1 301 ? -14.294 10.070 15.999 1.00 63.84 301 SER A O 1
ATOM 2422 N N . ARG A 1 302 ? -15.118 10.436 13.939 1.00 66.25 302 ARG A N 1
ATOM 2423 C CA . ARG A 1 302 ? -16.339 9.636 14.117 1.00 66.25 302 ARG A CA 1
ATOM 2424 C C . ARG A 1 302 ? -16.032 8.142 14.076 1.00 66.25 302 ARG A C 1
ATOM 2426 O O . ARG A 1 302 ? -16.854 7.335 14.505 1.00 66.25 302 ARG A O 1
ATOM 2433 N N . TYR A 1 303 ? -14.856 7.780 13.570 1.00 68.06 303 TYR A N 1
ATOM 2434 C CA . TYR A 1 303 ? -14.367 6.414 13.551 1.00 68.06 303 TYR A CA 1
ATOM 2435 C C . TYR A 1 303 ? -13.663 6.055 14.869 1.00 68.06 303 TYR A C 1
ATOM 2437 O O . TYR A 1 303 ? -12.939 6.891 15.424 1.00 68.06 303 TYR A O 1
ATOM 2445 N N . PRO A 1 304 ? -13.787 4.797 15.336 1.00 78.56 304 PRO A N 1
ATOM 2446 C CA . PRO A 1 304 ? -13.031 4.293 16.481 1.00 78.56 304 PRO A CA 1
ATOM 2447 C C . PRO A 1 304 ? -11.526 4.505 16.311 1.00 78.56 304 PRO A C 1
ATOM 2449 O O . PRO A 1 304 ? -11.031 4.517 15.179 1.00 78.56 304 PRO A O 1
ATOM 2452 N N . THR A 1 305 ? -10.800 4.648 17.422 1.00 85.19 305 THR A N 1
ATOM 2453 C CA . THR A 1 305 ? -9.331 4.653 17.407 1.00 85.19 305 THR A CA 1
ATOM 2454 C C . THR A 1 305 ? -8.834 3.402 16.679 1.00 85.19 305 THR A C 1
ATOM 2456 O O . THR A 1 305 ? -9.284 2.308 17.013 1.00 85.19 305 THR A O 1
ATOM 2459 N N . PRO A 1 306 ? -7.970 3.550 15.666 1.00 92.81 306 PRO A N 1
ATOM 2460 C CA . PRO A 1 306 ? -7.518 2.427 14.874 1.00 92.81 306 PRO A CA 1
ATOM 2461 C C . PRO A 1 306 ? -6.393 1.695 15.601 1.00 92.81 306 PRO A C 1
ATOM 2463 O O . PRO A 1 306 ? -5.608 2.305 16.327 1.00 92.81 306 PRO A O 1
ATOM 2466 N N . ASP A 1 307 ? -6.283 0.402 15.337 1.00 95.50 307 ASP A N 1
ATOM 2467 C CA . ASP A 1 307 ? -5.172 -0.438 15.772 1.00 95.50 307 ASP A CA 1
ATOM 2468 C C . ASP A 1 307 ? -3.888 -0.143 14.987 1.00 95.50 307 ASP A C 1
ATOM 2470 O O . ASP A 1 307 ? -2.791 -0.394 15.486 1.00 95.50 307 ASP A O 1
ATOM 2474 N N . ALA A 1 308 ? -4.013 0.385 13.763 1.00 97.00 308 ALA A N 1
ATOM 2475 C CA . ALA A 1 308 ? -2.887 0.857 12.966 1.00 97.00 308 ALA A CA 1
ATOM 2476 C C . ALA A 1 308 ? -3.275 1.904 11.917 1.00 97.00 308 ALA A C 1
ATOM 2478 O O . ALA A 1 308 ? -4.383 1.919 11.370 1.00 97.00 308 ALA A O 1
ATOM 2479 N N . LEU A 1 309 ? -2.295 2.732 11.579 1.00 96.31 309 LEU A N 1
ATOM 2480 C CA . LEU A 1 309 ? -2.253 3.527 10.363 1.00 96.31 309 LEU A CA 1
ATOM 2481 C C . LEU A 1 309 ? -1.329 2.833 9.369 1.00 96.31 309 LEU A C 1
ATOM 2483 O O . LEU A 1 309 ? -0.259 2.343 9.734 1.00 96.31 309 LEU A O 1
ATOM 2487 N N . ILE A 1 310 ? -1.732 2.822 8.108 1.00 97.75 310 ILE A N 1
ATOM 2488 C CA . ILE A 1 310 ? -0.955 2.263 7.008 1.00 97.75 310 ILE A CA 1
ATOM 2489 C C . ILE A 1 310 ? -0.996 3.274 5.864 1.00 97.75 310 ILE A C 1
ATOM 2491 O O . ILE A 1 310 ? -2.054 3.831 5.576 1.00 97.75 310 ILE A O 1
ATOM 2495 N N . ALA A 1 311 ? 0.133 3.521 5.203 1.00 96.62 311 ALA A N 1
ATOM 2496 C CA . ALA A 1 311 ? 0.162 4.338 3.992 1.00 96.62 311 ALA A CA 1
ATOM 2497 C C . ALA A 1 311 ? 1.095 3.734 2.947 1.00 96.62 311 ALA A C 1
ATOM 2499 O O . ALA A 1 311 ? 2.267 3.480 3.215 1.00 96.62 311 ALA A O 1
ATOM 2500 N N . CYS A 1 312 ? 0.575 3.502 1.747 1.00 96.56 312 CYS A N 1
ATOM 2501 C CA . CYS A 1 312 ? 1.367 2.988 0.638 1.00 96.56 312 CYS A CA 1
ATOM 2502 C C . CYS A 1 312 ? 1.877 4.154 -0.209 1.00 96.56 312 CYS A C 1
ATOM 2504 O O . CYS A 1 312 ? 1.109 5.063 -0.502 1.00 96.56 312 CYS A O 1
ATOM 2506 N N . ASN A 1 313 ? 3.150 4.126 -0.610 1.00 94.25 313 ASN A N 1
ATOM 2507 C CA . ASN A 1 313 ? 3.789 5.204 -1.379 1.00 94.25 313 ASN A CA 1
ATOM 2508 C C . ASN A 1 313 ? 3.584 6.600 -0.773 1.00 94.25 313 ASN A C 1
ATOM 2510 O O . ASN A 1 313 ? 3.295 7.558 -1.486 1.00 94.25 313 ASN A O 1
ATOM 2514 N N . ALA A 1 314 ? 3.707 6.701 0.550 1.00 92.62 314 ALA A N 1
ATOM 2515 C CA . ALA A 1 314 ? 3.209 7.840 1.306 1.00 92.62 314 ALA A CA 1
ATOM 2516 C C . ALA A 1 314 ? 3.831 9.167 0.852 1.00 92.62 314 ALA A C 1
ATOM 2518 O O . ALA A 1 314 ? 3.136 10.175 0.780 1.00 92.62 314 ALA A O 1
ATOM 2519 N N . GLY A 1 315 ? 5.137 9.190 0.562 1.00 88.81 315 GLY A N 1
ATOM 2520 C CA . GLY A 1 315 ? 5.826 10.437 0.247 1.00 88.81 315 GLY A CA 1
ATOM 2521 C C . GLY A 1 315 ? 5.671 11.450 1.384 1.00 88.81 315 GLY A C 1
ATOM 2522 O O . GLY A 1 315 ? 5.218 12.567 1.153 1.00 88.81 315 GLY A O 1
ATOM 2523 N N . LEU A 1 316 ? 6.007 11.066 2.624 1.00 88.31 316 LEU A N 1
ATOM 2524 C CA . LEU A 1 316 ? 5.722 11.874 3.825 1.00 88.31 316 LEU A CA 1
ATOM 2525 C C . LEU A 1 316 ? 6.192 13.335 3.722 1.00 88.31 316 LEU A C 1
ATOM 2527 O O . LEU A 1 316 ? 5.547 14.223 4.265 1.00 88.31 316 LEU A O 1
ATOM 2531 N N . GLY A 1 317 ? 7.318 13.596 3.055 1.00 83.62 317 GLY A N 1
ATOM 2532 C CA . GLY A 1 317 ? 7.851 14.949 2.872 1.00 83.62 317 GLY A CA 1
ATOM 2533 C C . GLY A 1 317 ? 7.298 15.696 1.654 1.00 83.62 317 GLY A C 1
ATOM 2534 O O . GLY A 1 317 ? 7.621 16.867 1.479 1.00 83.62 317 GLY A O 1
ATOM 2535 N N . ALA A 1 318 ? 6.493 15.045 0.810 1.00 84.25 318 ALA A N 1
ATOM 2536 C CA . ALA A 1 318 ? 5.950 15.631 -0.414 1.00 84.25 318 ALA A CA 1
ATOM 2537 C C . ALA A 1 318 ? 4.698 16.486 -0.161 1.00 84.25 318 ALA A C 1
ATOM 2539 O O . ALA A 1 318 ? 4.470 17.455 -0.883 1.00 84.25 318 ALA A O 1
ATOM 2540 N N . TYR A 1 319 ? 3.912 16.162 0.873 1.00 84.31 319 TYR A N 1
ATOM 2541 C CA . TYR A 1 319 ? 2.652 16.845 1.177 1.00 84.31 319 TYR A CA 1
ATOM 2542 C C . TYR A 1 319 ? 2.576 17.259 2.654 1.00 84.31 319 TYR A C 1
ATOM 2544 O O . TYR A 1 319 ? 2.718 16.399 3.526 1.00 84.31 319 TYR A O 1
ATOM 2552 N N . PRO A 1 320 ? 2.280 18.538 2.968 1.00 83.56 320 PRO A N 1
ATOM 2553 C CA . PRO A 1 320 ? 2.176 19.017 4.350 1.00 83.56 320 PRO A CA 1
ATOM 2554 C C . PRO A 1 320 ? 1.166 18.246 5.211 1.00 83.56 320 PRO A C 1
ATOM 2556 O O . PRO A 1 320 ? 1.344 18.110 6.416 1.00 83.56 320 PRO A O 1
ATOM 2559 N N . ASN A 1 321 ? 0.121 17.686 4.604 1.00 84.56 321 ASN A N 1
ATOM 2560 C CA . ASN A 1 321 ? -0.917 16.939 5.314 1.00 84.56 321 ASN A CA 1
ATOM 2561 C C . ASN A 1 321 ? -0.393 15.690 6.048 1.00 84.56 321 ASN A C 1
ATOM 2563 O O . ASN A 1 321 ? -1.027 15.221 6.992 1.00 84.56 321 ASN A O 1
ATOM 2567 N N . TRP A 1 322 ? 0.776 15.162 5.671 1.00 89.69 322 TRP A N 1
ATOM 2568 C CA . TRP A 1 322 ? 1.405 14.055 6.395 1.00 89.69 322 TRP A CA 1
ATOM 2569 C C . TRP A 1 322 ? 1.875 14.428 7.800 1.00 89.69 322 TRP A C 1
ATOM 2571 O O . TRP A 1 322 ? 2.006 13.536 8.645 1.00 89.69 322 TRP A O 1
ATOM 2581 N N . TYR A 1 323 ? 2.085 15.716 8.085 1.00 89.00 323 TYR A N 1
ATOM 2582 C CA . TYR A 1 323 ? 2.391 16.168 9.438 1.00 89.00 323 TYR A CA 1
ATOM 2583 C C . TYR A 1 323 ? 1.241 15.872 10.404 1.00 89.00 323 TYR A C 1
ATOM 2585 O O . TYR A 1 323 ? 1.502 15.411 11.512 1.00 89.00 323 TYR A O 1
ATOM 2593 N N . ASP A 1 324 ? -0.017 16.036 9.981 1.00 87.69 324 ASP A N 1
ATOM 2594 C CA . ASP A 1 324 ? -1.179 15.734 10.826 1.00 87.69 324 ASP A CA 1
ATOM 2595 C C . ASP A 1 324 ? -1.254 14.248 11.185 1.00 87.69 324 ASP A C 1
ATOM 2597 O O . ASP A 1 324 ? -1.434 13.895 12.353 1.00 87.69 324 ASP A O 1
ATOM 2601 N N . VAL A 1 325 ? -1.069 13.376 10.190 1.00 90.25 325 VAL A N 1
ATOM 2602 C CA . VAL A 1 325 ? -1.062 11.915 10.368 1.00 90.25 325 VAL A CA 1
ATOM 2603 C C . VAL A 1 325 ? 0.060 11.500 11.319 1.00 90.25 325 VAL A C 1
ATOM 2605 O O . VAL A 1 325 ? -0.161 10.724 12.247 1.00 90.25 325 VAL A O 1
ATOM 2608 N N . THR A 1 326 ? 1.256 12.050 11.105 1.00 91.12 326 THR A N 1
ATOM 2609 C CA . THR A 1 326 ? 2.464 11.742 11.879 1.00 91.12 326 THR A CA 1
ATOM 2610 C C . THR A 1 326 ? 2.342 12.215 13.326 1.00 91.12 326 THR A C 1
ATOM 2612 O O . THR A 1 326 ? 2.623 11.464 14.257 1.00 91.12 326 THR A O 1
ATOM 2615 N N . LEU A 1 327 ? 1.887 13.451 13.546 1.00 90.19 327 LEU A N 1
ATOM 2616 C CA . LEU A 1 327 ? 1.644 13.966 14.893 1.00 90.19 327 LEU A CA 1
ATOM 2617 C C . LEU A 1 327 ? 0.575 13.128 15.598 1.00 90.19 327 LEU A C 1
ATOM 2619 O O . LEU A 1 327 ? 0.758 12.752 16.754 1.00 90.19 327 LEU A O 1
ATOM 2623 N N . ALA A 1 328 ? -0.498 12.758 14.893 1.00 89.31 328 ALA A N 1
ATOM 2624 C CA . ALA A 1 328 ? -1.545 11.904 15.435 1.00 89.31 328 ALA A CA 1
ATOM 2625 C C . ALA A 1 328 ? -1.063 10.510 15.816 1.00 89.31 328 ALA A C 1
ATOM 2627 O O . ALA A 1 328 ? -1.477 10.031 16.872 1.00 89.31 328 ALA A O 1
ATOM 2628 N N . SER A 1 329 ? -0.208 9.880 15.011 1.00 91.50 329 SER A N 1
ATOM 2629 C CA . SER A 1 329 ? 0.341 8.567 15.345 1.00 91.50 329 SER A CA 1
ATOM 2630 C C . SER A 1 329 ? 1.184 8.633 16.618 1.00 91.50 329 SER A C 1
ATOM 2632 O O . SER A 1 329 ? 0.986 7.836 17.530 1.00 91.50 329 SER A O 1
ATOM 2634 N N . ILE A 1 330 ? 2.044 9.648 16.738 1.00 90.94 330 ILE A N 1
ATOM 2635 C CA . ILE A 1 330 ? 2.955 9.816 17.875 1.00 90.94 330 ILE A CA 1
ATOM 2636 C C . ILE A 1 330 ? 2.202 10.168 19.160 1.00 90.94 330 ILE A C 1
ATOM 2638 O O . ILE A 1 330 ? 2.390 9.517 20.187 1.00 90.94 330 ILE A O 1
ATOM 2642 N N . THR A 1 331 ? 1.357 11.203 19.142 1.00 89.19 331 THR A N 1
ATOM 2643 C CA . THR A 1 331 ? 0.720 11.680 20.380 1.00 89.19 331 THR A CA 1
ATOM 2644 C C . THR A 1 331 ? -0.283 10.661 20.909 1.00 89.19 331 THR A C 1
ATOM 2646 O O . THR A 1 331 ? -0.360 10.428 22.118 1.00 89.19 331 THR A O 1
ATOM 2649 N N . ARG A 1 332 ? -1.018 10.000 20.008 1.00 88.19 332 ARG A N 1
ATOM 2650 C CA . ARG A 1 332 ? -2.059 9.027 20.364 1.00 88.19 332 ARG A CA 1
ATOM 2651 C C . ARG A 1 332 ? -1.547 7.597 20.487 1.00 88.19 332 ARG A C 1
ATOM 2653 O O . ARG A 1 332 ? -2.351 6.730 20.804 1.00 88.19 332 ARG A O 1
ATOM 2660 N N . ASP A 1 333 ? -0.246 7.375 20.301 1.00 90.69 333 ASP A N 1
ATOM 2661 C CA . ASP A 1 333 ? 0.393 6.057 20.401 1.00 90.69 333 ASP A CA 1
ATOM 2662 C C . ASP A 1 333 ? -0.236 5.026 19.449 1.00 90.69 333 ASP A C 1
ATOM 2664 O O . ASP A 1 333 ? -0.523 3.888 19.816 1.00 90.69 333 ASP A O 1
ATOM 2668 N N . ILE A 1 334 ? -0.513 5.466 18.218 1.00 93.12 334 ILE A N 1
ATOM 2669 C CA . ILE A 1 334 ? -1.100 4.626 17.176 1.00 93.12 334 ILE A CA 1
ATOM 2670 C C . ILE A 1 334 ? 0.039 4.084 16.302 1.00 93.12 334 ILE A C 1
ATOM 2672 O O . ILE A 1 334 ? 0.769 4.881 15.703 1.00 93.12 334 ILE A O 1
ATOM 2676 N N . PRO A 1 335 ? 0.173 2.753 16.167 1.00 96.06 335 PRO A N 1
ATOM 2677 C CA . PRO A 1 335 ? 1.161 2.137 15.289 1.00 96.06 335 PRO A CA 1
ATOM 2678 C C . PRO A 1 335 ? 1.015 2.637 13.851 1.00 96.06 335 PRO A C 1
ATOM 2680 O O . PRO A 1 335 ? -0.088 2.653 13.306 1.00 96.06 335 PRO A O 1
ATOM 2683 N N . PHE A 1 336 ? 2.118 3.043 13.227 1.00 96.00 336 PHE A N 1
ATOM 2684 C CA . PHE A 1 336 ? 2.114 3.596 11.876 1.00 96.00 336 PHE A CA 1
ATOM 2685 C C . PHE A 1 336 ? 3.303 3.081 11.077 1.00 96.00 336 PHE A C 1
ATOM 2687 O O . PHE A 1 336 ? 4.457 3.276 11.470 1.00 96.00 336 PHE A O 1
ATOM 2694 N N . ALA A 1 337 ? 3.017 2.454 9.939 1.00 97.50 337 ALA A N 1
ATOM 2695 C CA . ALA A 1 337 ? 4.018 2.020 8.978 1.00 97.50 337 ALA A CA 1
ATOM 2696 C C . ALA A 1 337 ? 3.646 2.463 7.563 1.00 97.50 337 ALA A C 1
ATOM 2698 O O . ALA A 1 337 ? 2.467 2.599 7.221 1.00 97.50 337 ALA A O 1
ATOM 2699 N N . ILE A 1 338 ? 4.672 2.696 6.750 1.00 97.38 338 ILE A N 1
ATOM 2700 C CA . ILE A 1 338 ? 4.524 3.208 5.393 1.00 97.38 338 ILE A CA 1
ATOM 2701 C C . ILE A 1 338 ? 5.372 2.437 4.393 1.00 97.38 338 ILE A C 1
ATOM 2703 O O . ILE A 1 338 ? 6.365 1.810 4.772 1.00 97.38 338 ILE A O 1
ATOM 2707 N N . THR A 1 339 ? 5.034 2.582 3.114 1.00 97.31 339 THR A N 1
ATOM 2708 C CA . THR A 1 339 ? 5.990 2.393 2.023 1.00 97.31 339 THR A CA 1
ATOM 2709 C C . THR A 1 339 ? 6.268 3.676 1.252 1.00 97.31 339 THR A C 1
ATOM 2711 O O . THR A 1 339 ? 5.505 4.638 1.320 1.00 97.31 339 THR A O 1
ATOM 2714 N N . ASP A 1 340 ? 7.360 3.681 0.492 1.00 94.38 340 ASP A N 1
ATOM 2715 C CA . ASP A 1 340 ? 7.690 4.709 -0.497 1.00 94.38 340 ASP A CA 1
ATOM 2716 C C . ASP A 1 340 ? 8.315 4.063 -1.741 1.00 94.38 340 ASP A C 1
ATOM 2718 O O . ASP A 1 340 ? 8.686 2.884 -1.745 1.00 94.38 340 ASP A O 1
ATOM 2722 N N . TYR A 1 341 ? 8.455 4.859 -2.796 1.00 91.56 341 TYR A N 1
ATOM 2723 C CA . TYR A 1 341 ? 9.018 4.426 -4.064 1.00 91.56 341 TYR A CA 1
ATOM 2724 C C . TYR A 1 341 ? 10.525 4.166 -4.006 1.00 91.56 341 TYR A C 1
ATOM 2726 O O . TYR A 1 341 ? 11.056 3.373 -4.785 1.00 91.56 341 TYR A O 1
ATOM 2734 N N . ARG A 1 342 ? 11.219 4.901 -3.129 1.00 87.62 342 ARG A N 1
ATOM 2735 C CA . ARG A 1 342 ? 12.681 4.988 -3.061 1.00 87.62 342 ARG A CA 1
ATOM 2736 C C . ARG A 1 342 ? 13.168 5.016 -1.620 1.00 87.62 342 ARG A C 1
ATOM 2738 O O . ARG A 1 342 ? 12.629 5.753 -0.796 1.00 87.62 342 ARG A O 1
ATOM 2745 N N . GLU A 1 343 ? 14.265 4.312 -1.350 1.00 89.19 343 GLU A N 1
ATOM 2746 C CA . GLU A 1 343 ? 14.935 4.365 -0.048 1.00 89.19 343 GLU A CA 1
ATOM 2747 C C . GLU A 1 343 ? 15.368 5.793 0.283 1.00 89.19 343 GLU A C 1
ATOM 2749 O O . GLU A 1 343 ? 15.114 6.281 1.379 1.00 89.19 343 GLU A O 1
ATOM 2754 N N . ILE A 1 344 ? 15.963 6.502 -0.682 1.00 83.81 344 ILE A N 1
ATOM 2755 C CA . ILE A 1 344 ? 16.403 7.881 -0.463 1.00 83.81 344 ILE A CA 1
ATOM 2756 C C . ILE A 1 344 ? 15.243 8.818 -0.112 1.00 83.81 344 ILE A C 1
ATOM 2758 O O . ILE A 1 344 ? 15.418 9.691 0.739 1.00 83.81 344 ILE A O 1
ATOM 2762 N N . SER A 1 345 ? 14.060 8.617 -0.703 1.00 84.12 345 SER A N 1
ATOM 2763 C CA . SER A 1 345 ? 12.863 9.374 -0.331 1.00 84.12 345 SER A CA 1
ATOM 2764 C C . SER A 1 345 ? 12.527 9.137 1.135 1.00 84.12 345 SER A C 1
ATOM 2766 O O . SER A 1 345 ? 12.362 10.104 1.867 1.00 84.12 345 SER A O 1
ATOM 2768 N N . LEU A 1 346 ? 12.524 7.883 1.603 1.00 88.69 346 LEU A N 1
ATOM 2769 C CA . LEU A 1 346 ? 12.299 7.572 3.019 1.00 88.69 346 LEU A CA 1
ATOM 2770 C C . LEU A 1 346 ? 13.369 8.170 3.931 1.00 88.69 346 LEU A C 1
ATOM 2772 O O . LEU A 1 346 ? 13.017 8.756 4.948 1.00 88.69 346 LEU A O 1
ATOM 2776 N N . GLN A 1 347 ? 14.650 8.082 3.569 1.00 85.88 347 GLN A N 1
ATOM 2777 C CA . GLN A 1 347 ? 15.753 8.653 4.354 1.00 85.88 347 GLN A CA 1
ATOM 2778 C C . GLN A 1 347 ? 15.583 10.174 4.524 1.00 85.88 347 GLN A C 1
ATOM 2780 O O . GLN A 1 347 ? 15.682 10.714 5.630 1.00 85.88 347 GLN A O 1
ATOM 2785 N N . ILE A 1 348 ? 15.278 10.879 3.428 1.00 80.94 348 ILE A N 1
ATOM 2786 C CA . ILE A 1 348 ? 15.032 12.326 3.436 1.00 80.94 348 ILE A CA 1
ATOM 2787 C C . ILE A 1 348 ? 13.768 12.645 4.237 1.00 80.94 348 ILE A C 1
ATOM 2789 O O . ILE A 1 348 ? 13.807 13.491 5.129 1.00 80.94 348 ILE A O 1
ATOM 2793 N N . ASN A 1 349 ? 12.669 11.950 3.952 1.00 85.06 349 ASN A N 1
ATOM 2794 C CA . ASN A 1 349 ? 11.372 12.156 4.584 1.00 85.06 349 ASN A CA 1
ATOM 2795 C C . ASN A 1 349 ? 11.442 11.923 6.094 1.00 85.06 349 ASN A C 1
ATOM 2797 O O . ASN A 1 349 ? 10.969 12.748 6.868 1.00 85.06 349 ASN A O 1
ATOM 2801 N N . ALA A 1 350 ? 12.083 10.844 6.531 1.00 84.81 350 ALA A N 1
ATOM 2802 C CA . ALA A 1 350 ? 12.240 10.528 7.939 1.00 84.81 350 ALA A CA 1
ATOM 2803 C C . ALA A 1 350 ? 13.098 11.574 8.661 1.00 84.81 350 ALA A C 1
ATOM 2805 O O . ALA A 1 350 ? 12.768 11.986 9.773 1.00 84.81 350 ALA A O 1
ATOM 2806 N N . LYS A 1 351 ? 14.162 12.073 8.019 1.00 82.19 351 LYS A N 1
ATOM 2807 C CA . LYS A 1 351 ? 14.952 13.179 8.567 1.00 82.19 351 LYS A CA 1
ATOM 2808 C C . LYS A 1 351 ? 14.143 14.478 8.666 1.00 82.19 351 LYS A C 1
ATOM 2810 O O . LYS A 1 351 ? 14.124 15.089 9.730 1.00 82.19 351 LYS A O 1
ATOM 2815 N N . LEU A 1 352 ? 13.496 14.903 7.585 1.00 82.50 352 LEU A N 1
ATOM 2816 C CA . LEU A 1 352 ? 12.791 16.183 7.541 1.00 82.50 352 LEU A CA 1
ATOM 2817 C C . LEU A 1 352 ? 11.536 16.163 8.412 1.00 82.50 352 LEU A C 1
ATOM 2819 O O . LEU A 1 352 ? 11.394 16.993 9.301 1.00 82.50 352 LEU A O 1
ATOM 2823 N N . VAL A 1 353 ? 10.650 15.194 8.195 1.00 86.12 353 VAL A N 1
ATOM 2824 C CA . VAL A 1 353 ? 9.332 15.155 8.836 1.00 86.12 353 VAL A CA 1
ATOM 2825 C C . VAL A 1 353 ? 9.441 14.744 10.298 1.00 86.12 353 VAL A C 1
ATOM 2827 O O . VAL A 1 353 ? 8.787 15.337 11.152 1.00 86.12 353 VAL A O 1
ATOM 2830 N N . LEU A 1 354 ? 10.266 13.738 10.605 1.00 84.31 354 LEU A N 1
ATOM 2831 C CA . LEU A 1 354 ? 10.245 13.119 11.930 1.00 84.31 354 LEU A CA 1
ATOM 2832 C C . LEU A 1 354 ? 11.286 13.669 12.907 1.00 84.31 354 LEU A C 1
ATOM 2834 O O . LEU A 1 354 ? 11.107 13.473 14.111 1.00 84.31 354 LEU A O 1
ATOM 2838 N N . ASN A 1 355 ? 12.357 14.304 12.417 1.00 83.06 355 ASN A N 1
ATOM 2839 C CA . ASN A 1 355 ? 13.453 14.787 13.263 1.00 83.06 355 ASN A CA 1
ATOM 2840 C C . ASN A 1 355 ? 13.604 16.309 13.216 1.00 83.06 355 ASN A C 1
ATOM 2842 O O . ASN A 1 355 ? 13.691 16.931 14.271 1.00 83.06 355 ASN A O 1
ATOM 2846 N N . ASP A 1 356 ? 13.652 16.900 12.021 1.00 83.81 356 ASP A N 1
ATOM 2847 C CA . ASP A 1 356 ? 14.008 18.314 11.874 1.00 83.81 356 ASP A CA 1
ATOM 2848 C C . ASP A 1 356 ? 12.773 19.234 12.020 1.00 83.81 356 ASP A C 1
ATOM 2850 O O . ASP A 1 356 ? 12.840 20.229 12.738 1.00 83.81 356 ASP A O 1
ATOM 2854 N N . ASN A 1 357 ? 11.628 18.877 11.424 1.00 88.25 357 ASN A N 1
ATOM 2855 C CA . ASN A 1 357 ? 10.464 19.772 11.312 1.00 88.25 357 ASN A CA 1
ATOM 2856 C C . ASN A 1 357 ? 9.286 19.404 12.226 1.00 88.25 357 ASN A C 1
ATOM 2858 O O . ASN A 1 357 ? 8.261 20.079 12.197 1.00 88.25 357 ASN A O 1
ATOM 2862 N N . LEU A 1 358 ? 9.381 18.345 13.036 1.00 87.81 358 LEU A N 1
ATOM 2863 C CA . LEU A 1 358 ? 8.234 17.853 13.813 1.00 87.81 358 LEU A CA 1
ATOM 2864 C C . LEU A 1 358 ? 7.691 18.903 14.805 1.00 87.81 358 LEU A C 1
ATOM 2866 O O . LEU A 1 358 ? 6.479 19.010 14.989 1.00 87.81 358 LEU A O 1
ATOM 2870 N N . MET A 1 359 ? 8.572 19.704 15.419 1.00 89.00 359 MET A N 1
ATOM 2871 C CA . MET A 1 359 ? 8.160 20.790 16.322 1.00 89.00 359 MET A CA 1
ATOM 2872 C C . MET A 1 359 ? 7.550 21.981 15.597 1.00 89.00 359 MET A C 1
ATOM 2874 O O . MET A 1 359 ? 6.543 22.516 16.057 1.00 89.00 359 MET A O 1
ATOM 2878 N N . GLU A 1 360 ? 8.129 22.378 14.466 1.00 89.88 360 GLU A N 1
ATOM 2879 C CA . GLU A 1 360 ? 7.545 23.418 13.620 1.00 89.88 360 GLU A CA 1
ATOM 2880 C C . GLU A 1 360 ? 6.155 22.977 13.158 1.00 89.88 360 GLU A C 1
ATOM 2882 O O . GLU A 1 360 ? 5.178 23.688 13.355 1.00 89.88 360 GLU A O 1
ATOM 2887 N N . ALA A 1 361 ? 6.021 21.733 12.700 1.00 88.12 361 ALA A N 1
ATOM 2888 C CA . ALA A 1 361 ? 4.742 21.155 12.329 1.00 88.12 361 ALA A CA 1
ATOM 2889 C C . ALA A 1 361 ? 3.724 21.150 13.485 1.00 88.12 361 ALA A C 1
ATOM 2891 O O . ALA A 1 361 ? 2.558 21.500 13.286 1.00 88.12 361 ALA A O 1
ATOM 2892 N N . ARG A 1 362 ? 4.151 20.814 14.712 1.00 89.44 362 ARG A N 1
ATOM 2893 C CA . ARG A 1 362 ? 3.307 20.905 15.917 1.00 89.44 362 ARG A CA 1
ATOM 2894 C C . ARG A 1 362 ? 2.795 22.329 16.155 1.00 89.44 362 ARG A C 1
ATOM 2896 O O . ARG A 1 362 ? 1.657 22.485 16.607 1.00 89.44 362 ARG A O 1
ATOM 2903 N N . GLN A 1 363 ? 3.614 23.344 15.896 1.00 90.00 363 GLN A N 1
ATOM 2904 C CA . GLN A 1 363 ? 3.252 24.754 16.056 1.00 90.00 363 GLN A CA 1
ATOM 2905 C C . GLN A 1 363 ? 2.361 25.238 14.907 1.00 90.00 363 GLN A C 1
ATOM 2907 O O . GLN A 1 363 ? 1.359 25.892 15.156 1.00 90.00 363 GLN A O 1
ATOM 2912 N N . THR A 1 364 ? 2.659 24.872 13.664 1.00 88.06 364 THR A N 1
ATOM 2913 C CA . THR A 1 364 ? 1.921 25.335 12.483 1.00 88.06 364 THR A CA 1
ATOM 2914 C C . THR A 1 364 ? 0.579 24.623 12.323 1.00 88.06 364 THR A C 1
ATOM 2916 O O . THR A 1 364 ? -0.463 25.271 12.260 1.00 88.06 364 THR A O 1
ATOM 2919 N N . PHE A 1 365 ? 0.579 23.290 12.264 1.00 83.38 365 PHE A N 1
ATOM 2920 C CA . PHE A 1 365 ? -0.620 22.512 11.935 1.00 83.38 365 PHE A CA 1
ATOM 2921 C C . PHE A 1 365 ? -1.482 22.243 13.170 1.00 83.38 365 PHE A C 1
ATOM 2923 O O . PHE A 1 365 ? -2.704 22.152 13.081 1.00 83.38 365 PHE A O 1
ATOM 2930 N N . TRP A 1 366 ? -0.859 22.141 14.348 1.00 85.88 366 TRP A N 1
ATOM 2931 C CA . TRP A 1 366 ? -1.523 21.717 15.584 1.00 85.88 366 TRP A CA 1
ATOM 2932 C C . TRP A 1 366 ? -1.619 22.808 16.661 1.00 85.88 366 TRP A C 1
ATOM 2934 O O . TRP A 1 366 ? -2.000 22.493 17.789 1.00 85.88 366 TRP A O 1
ATOM 2944 N N . GLN A 1 367 ? -1.345 24.088 16.367 1.00 85.94 367 GLN A N 1
ATOM 2945 C CA . GLN A 1 367 ? -1.409 25.184 17.364 1.00 85.94 367 GLN A CA 1
ATOM 2946 C C . GLN A 1 367 ? -2.687 25.193 18.216 1.00 85.94 367 GLN A C 1
ATOM 2948 O O . GLN A 1 367 ? -2.633 25.465 19.413 1.00 85.94 367 GLN A O 1
ATOM 2953 N N . HIS A 1 368 ? -3.837 24.865 17.626 1.00 83.81 368 HIS A N 1
ATOM 2954 C CA . HIS A 1 368 ? -5.130 24.899 18.317 1.00 83.81 368 HIS A CA 1
ATOM 2955 C C . HIS A 1 368 ? -5.484 23.594 19.045 1.00 83.81 368 HIS A C 1
ATOM 2957 O O . HIS A 1 368 ? -6.472 23.544 19.778 1.00 83.81 368 HIS A O 1
ATOM 2963 N N . ILE A 1 369 ? -4.699 22.532 18.857 1.00 83.44 369 ILE A N 1
ATOM 2964 C CA . ILE A 1 369 ? -4.953 21.232 19.470 1.00 83.44 369 ILE A CA 1
ATOM 2965 C C . ILE A 1 369 ? -4.330 21.213 20.866 1.00 83.44 369 ILE A C 1
ATOM 2967 O O . ILE A 1 369 ? -3.108 21.244 21.034 1.00 83.44 369 ILE A O 1
ATOM 2971 N N . LYS A 1 370 ? -5.195 21.139 21.882 1.00 86.31 370 LYS A N 1
ATOM 2972 C CA . LYS A 1 370 ? -4.794 20.894 23.272 1.00 86.31 370 LYS A CA 1
ATOM 2973 C C . LYS A 1 370 ? -4.475 19.412 23.458 1.00 86.31 370 LYS A C 1
ATOM 2975 O O . LYS A 1 370 ? -5.371 18.580 23.328 1.00 86.31 370 LYS A O 1
ATOM 2980 N N . LEU A 1 371 ? -3.213 19.113 23.754 1.00 86.69 371 LEU A N 1
ATOM 2981 C CA . LEU A 1 371 ? -2.755 17.773 24.114 1.00 86.69 371 LEU A CA 1
ATOM 2982 C C . LEU A 1 371 ? -2.918 17.551 25.617 1.00 86.69 371 LEU A C 1
ATOM 2984 O O . LEU A 1 371 ? -2.739 18.466 26.421 1.00 86.69 371 LEU A O 1
ATOM 2988 N N . THR A 1 372 ? -3.257 16.327 25.999 1.00 89.56 372 THR A N 1
ATOM 2989 C CA . THR A 1 372 ? -3.170 15.876 27.390 1.00 89.56 372 THR A CA 1
ATOM 2990 C C . THR A 1 372 ? -1.705 15.815 27.843 1.00 89.56 372 THR A C 1
ATOM 2992 O O . THR A 1 372 ? -0.808 15.679 27.006 1.00 89.56 372 THR A O 1
ATOM 2995 N N . PRO A 1 373 ? -1.420 15.834 29.159 1.00 93.44 373 PRO A N 1
ATOM 2996 C CA . PRO A 1 373 ? -0.050 15.691 29.659 1.00 93.44 373 PRO A CA 1
ATOM 2997 C C . PRO A 1 373 ? 0.666 14.431 29.142 1.00 93.44 373 PRO A C 1
ATOM 2999 O O . PRO A 1 373 ? 1.859 14.469 28.846 1.00 93.44 373 PRO A O 1
ATOM 3002 N N . THR A 1 374 ? -0.061 13.320 28.978 1.00 90.50 374 THR A N 1
ATOM 3003 C CA . THR A 1 374 ? 0.485 12.070 28.427 1.00 90.50 374 THR A CA 1
ATOM 3004 C C . THR A 1 374 ? 0.835 12.199 26.944 1.00 90.50 374 THR A C 1
ATOM 3006 O O . THR A 1 374 ? 1.899 11.747 26.525 1.00 90.50 374 THR A O 1
ATOM 3009 N N . GLU A 1 375 ? -0.032 12.825 26.147 1.00 90.50 375 GLU A N 1
ATOM 3010 C CA . GLU A 1 375 ? 0.218 13.080 24.722 1.00 90.50 375 GLU A CA 1
ATOM 3011 C C . GLU A 1 375 ? 1.413 14.021 24.516 1.00 90.50 375 GLU A C 1
ATOM 3013 O O . GLU A 1 375 ? 2.264 13.752 23.668 1.00 90.50 375 GLU A O 1
ATOM 3018 N N . GLU A 1 376 ? 1.517 15.079 25.326 1.00 91.25 376 GLU A N 1
ATOM 3019 C CA . GLU A 1 376 ? 2.652 16.005 25.294 1.00 91.25 376 GLU A CA 1
ATOM 3020 C C . GLU A 1 376 ? 3.951 15.274 25.655 1.00 91.25 376 GLU A C 1
ATOM 3022 O O . GLU A 1 376 ? 4.938 15.361 24.927 1.00 91.25 376 GLU A O 1
ATOM 3027 N N . LYS A 1 377 ? 3.940 14.448 26.711 1.00 92.19 377 LYS A N 1
ATOM 3028 C CA . LYS A 1 377 ? 5.102 13.633 27.097 1.00 92.19 377 LYS A CA 1
ATOM 3029 C C . LYS A 1 377 ? 5.561 12.702 25.970 1.00 92.19 377 LYS A C 1
ATOM 3031 O O . LYS A 1 377 ? 6.763 12.567 25.757 1.00 92.19 377 LYS A O 1
ATOM 3036 N N . ARG A 1 378 ? 4.642 12.071 25.230 1.00 90.62 378 ARG A N 1
ATOM 3037 C CA . ARG A 1 378 ? 4.991 11.216 24.077 1.00 90.62 378 ARG A CA 1
ATOM 3038 C C . ARG A 1 378 ? 5.671 12.009 22.966 1.00 90.62 378 ARG A C 1
ATOM 3040 O O . ARG A 1 378 ? 6.699 11.565 22.455 1.00 90.62 378 ARG A O 1
ATOM 3047 N N . LEU A 1 379 ? 5.143 13.188 22.631 1.00 89.88 379 LEU A N 1
ATOM 3048 C CA . LEU A 1 379 ? 5.758 14.071 21.641 1.00 89.88 379 LEU A CA 1
ATOM 3049 C C . LEU A 1 379 ? 7.153 14.526 22.087 1.00 89.88 379 LEU A C 1
ATOM 3051 O O . LEU A 1 379 ? 8.104 14.430 21.315 1.00 89.88 379 LEU A O 1
ATOM 3055 N N . GLN A 1 380 ? 7.306 14.939 23.347 1.00 89.19 380 GLN A N 1
ATOM 3056 C CA . GLN A 1 380 ? 8.607 15.325 23.893 1.00 89.19 380 GLN A CA 1
ATOM 3057 C C . GLN A 1 380 ? 9.595 14.156 23.862 1.00 89.19 380 GLN A C 1
ATOM 3059 O O . GLN A 1 380 ? 10.702 14.312 23.349 1.00 89.19 380 GLN A O 1
ATOM 3064 N N . ASN A 1 381 ? 9.203 12.964 24.315 1.00 88.44 381 ASN A N 1
ATOM 3065 C CA . ASN A 1 381 ? 10.054 11.773 24.249 1.00 88.44 381 ASN A CA 1
ATOM 3066 C C . ASN A 1 381 ? 10.506 11.480 22.813 1.00 88.44 381 ASN A C 1
ATOM 3068 O O . ASN A 1 381 ? 11.676 11.173 22.582 1.00 88.44 381 ASN A O 1
ATOM 3072 N N . ARG A 1 382 ? 9.597 11.623 21.840 1.00 86.88 382 ARG A N 1
ATOM 3073 C CA . ARG A 1 382 ? 9.914 11.451 20.421 1.00 86.88 382 ARG A CA 1
ATOM 3074 C C . ARG A 1 382 ? 11.002 12.420 19.950 1.00 86.88 382 ARG A C 1
ATOM 3076 O O . ARG A 1 382 ? 11.905 11.997 19.231 1.00 86.88 382 ARG A O 1
ATOM 3083 N N . LEU A 1 383 ? 10.926 13.687 20.347 1.00 84.62 383 LEU A N 1
ATOM 3084 C CA . LEU A 1 383 ? 11.883 14.726 19.954 1.00 84.62 383 LEU A CA 1
ATOM 3085 C C . LEU A 1 383 ? 13.260 14.526 20.592 1.00 84.62 383 LEU A C 1
ATOM 3087 O O . LEU A 1 383 ? 14.279 14.686 19.921 1.00 84.62 383 LEU A O 1
ATOM 3091 N N . HIS A 1 384 ? 13.296 14.121 21.865 1.00 79.38 384 HIS A N 1
ATOM 3092 C CA . HIS A 1 384 ? 14.546 13.873 22.588 1.00 79.38 384 HIS A CA 1
ATOM 3093 C C . HIS A 1 384 ? 15.280 12.632 22.071 1.00 79.38 384 HIS A C 1
ATOM 3095 O O . HIS A 1 384 ? 16.507 12.628 21.993 1.00 79.38 384 HIS A O 1
ATOM 3101 N N . ALA A 1 385 ? 14.546 11.583 21.689 1.00 72.56 385 ALA A N 1
ATOM 3102 C CA . ALA A 1 385 ? 15.138 10.297 21.337 1.00 72.56 385 ALA A CA 1
ATOM 3103 C C . ALA A 1 385 ? 15.898 10.274 19.997 1.00 72.56 385 ALA A C 1
ATOM 3105 O O . ALA A 1 385 ? 16.558 9.272 19.741 1.00 72.56 385 ALA A O 1
ATOM 3106 N N . LYS A 1 386 ? 15.796 11.310 19.135 1.00 64.62 386 LYS A N 1
ATOM 3107 C CA . LYS A 1 386 ? 16.303 11.303 17.737 1.00 64.62 386 LYS A CA 1
ATOM 3108 C C . LYS A 1 386 ? 16.170 9.911 17.107 1.00 64.62 386 LYS A C 1
ATOM 3110 O O . LYS A 1 386 ? 17.156 9.238 16.817 1.00 64.62 386 LYS A O 1
ATOM 3115 N N . TYR A 1 387 ? 14.926 9.462 16.996 1.00 66.69 387 TYR A N 1
ATOM 3116 C CA . TYR A 1 387 ? 14.590 8.079 16.679 1.00 66.69 387 TYR A CA 1
ATOM 3117 C C . TYR A 1 387 ? 15.338 7.552 15.449 1.00 66.69 387 TYR A C 1
ATOM 3119 O O . TYR A 1 387 ? 15.299 8.160 14.374 1.00 66.69 387 TYR A O 1
ATOM 3127 N N . SER A 1 388 ? 15.969 6.389 15.603 1.00 70.44 388 SER A N 1
ATOM 3128 C CA . SER A 1 388 ? 16.528 5.636 14.490 1.00 70.44 388 SER A CA 1
ATOM 3129 C C . SER A 1 388 ? 15.415 4.846 13.808 1.00 70.44 388 SER A C 1
ATOM 3131 O O . SER A 1 388 ? 14.784 3.964 14.386 1.00 70.44 388 SER A O 1
ATOM 3133 N N . TYR A 1 389 ? 15.142 5.193 12.558 1.00 79.75 389 TYR A N 1
ATOM 3134 C CA . TYR A 1 389 ? 14.246 4.431 11.700 1.00 79.75 389 TYR A CA 1
ATOM 3135 C C . TYR A 1 389 ? 15.031 3.317 11.007 1.00 79.75 389 TYR A C 1
ATOM 3137 O O . TYR A 1 389 ? 16.190 3.493 10.628 1.00 79.75 389 TYR A O 1
ATOM 3145 N N . LYS A 1 390 ? 14.386 2.161 10.841 1.00 87.12 390 LYS A N 1
ATOM 3146 C CA . LYS A 1 390 ? 14.878 1.084 9.981 1.00 87.12 390 LYS A CA 1
ATOM 3147 C C . LYS A 1 390 ? 14.085 1.128 8.686 1.00 87.12 390 LYS A C 1
ATOM 3149 O O . LYS A 1 390 ? 12.856 1.076 8.727 1.00 87.12 390 LYS A O 1
ATOM 3154 N N . ILE A 1 391 ? 14.798 1.247 7.575 1.00 91.38 391 ILE A N 1
ATOM 3155 C CA . ILE A 1 391 ? 14.229 1.153 6.236 1.00 91.38 391 ILE A CA 1
ATOM 3156 C C . ILE A 1 391 ? 14.607 -0.216 5.683 1.00 91.38 391 ILE A C 1
ATOM 3158 O O . ILE A 1 391 ? 15.752 -0.647 5.819 1.00 91.38 391 ILE A O 1
ATOM 3162 N N . GLY A 1 392 ? 13.624 -0.908 5.120 1.00 92.31 392 GLY A N 1
ATOM 3163 C CA . GLY A 1 392 ? 13.809 -2.184 4.440 1.00 92.31 392 GLY A CA 1
ATOM 3164 C C . GLY A 1 392 ? 13.311 -2.111 3.005 1.00 92.31 392 GLY A C 1
ATOM 3165 O O . GLY A 1 392 ? 12.516 -1.236 2.658 1.00 92.31 392 GLY A O 1
ATOM 3166 N N . VAL A 1 393 ? 13.749 -3.049 2.171 1.00 93.81 393 VAL A N 1
ATOM 3167 C CA . VAL A 1 393 ? 13.066 -3.329 0.905 1.00 93.81 393 VAL A CA 1
ATOM 3168 C C . VAL A 1 393 ? 11.776 -4.071 1.240 1.00 93.81 393 VAL A C 1
ATOM 3170 O O . VAL A 1 393 ? 11.805 -5.050 1.984 1.00 93.81 393 VAL A O 1
ATOM 3173 N N . ASN A 1 394 ? 10.647 -3.611 0.709 1.00 96.00 394 ASN A N 1
ATOM 3174 C CA . ASN A 1 394 ? 9.387 -4.328 0.849 1.00 96.00 394 ASN A CA 1
ATOM 3175 C C . ASN A 1 394 ? 9.383 -5.510 -0.135 1.00 96.00 394 ASN A C 1
ATOM 3177 O O . ASN A 1 394 ? 9.358 -5.289 -1.350 1.00 96.00 394 ASN A O 1
ATOM 3181 N N . PRO A 1 395 ? 9.352 -6.760 0.349 1.00 94.56 395 PRO A N 1
ATOM 3182 C CA . PRO A 1 395 ? 9.410 -7.928 -0.525 1.00 94.56 395 PRO A CA 1
ATOM 3183 C C . PRO A 1 395 ? 8.145 -8.128 -1.366 1.00 94.56 395 PRO A C 1
ATOM 3185 O O . PRO A 1 395 ? 8.173 -8.850 -2.359 1.00 94.56 395 PRO A O 1
ATOM 3188 N N . PHE A 1 396 ? 7.043 -7.479 -0.984 1.00 96.12 396 PHE A N 1
ATOM 3189 C CA . PHE A 1 396 ? 5.791 -7.449 -1.737 1.00 96.12 396 PHE A CA 1
ATOM 3190 C C . PHE A 1 396 ? 5.580 -6.116 -2.457 1.00 96.12 396 PHE A C 1
ATOM 3192 O O . PHE A 1 396 ? 4.454 -5.772 -2.820 1.00 96.12 396 PHE A O 1
ATOM 3199 N N . GLY A 1 397 ? 6.656 -5.352 -2.666 1.00 94.69 397 GLY A N 1
ATOM 3200 C CA . GLY A 1 397 ? 6.660 -4.244 -3.606 1.00 94.69 397 GLY A CA 1
ATOM 3201 C C . GLY A 1 397 ? 6.359 -4.733 -5.022 1.00 94.69 397 GLY A C 1
ATOM 3202 O O . GLY A 1 397 ? 6.502 -5.917 -5.349 1.00 94.69 397 GLY A O 1
ATOM 3203 N N . ARG A 1 398 ? 5.921 -3.816 -5.885 1.00 93.06 398 ARG A N 1
ATOM 3204 C CA . ARG A 1 398 ? 5.696 -4.130 -7.295 1.00 93.06 398 ARG A CA 1
ATOM 3205 C C . ARG A 1 398 ? 7.018 -4.557 -7.929 1.00 93.06 398 ARG A C 1
ATOM 3207 O O . ARG A 1 398 ? 8.020 -3.870 -7.750 1.00 93.06 398 ARG A O 1
ATOM 3214 N N . LEU A 1 399 ? 6.983 -5.668 -8.665 1.00 89.75 399 LEU A N 1
ATOM 3215 C CA . LEU A 1 399 ? 8.178 -6.348 -9.162 1.00 89.75 399 LEU A CA 1
ATOM 3216 C C . LEU A 1 399 ? 9.166 -5.433 -9.884 1.00 89.75 399 LEU A C 1
ATOM 3218 O O . LEU A 1 399 ? 8.788 -4.668 -10.775 1.00 89.75 399 LEU A O 1
ATOM 3222 N N . GLY A 1 400 ? 10.436 -5.624 -9.526 1.00 84.88 400 GLY A N 1
ATOM 3223 C CA . GLY A 1 400 ? 11.598 -5.046 -10.180 1.00 84.88 400 GLY A CA 1
ATOM 3224 C C . GLY A 1 400 ? 11.806 -3.564 -9.916 1.00 84.88 400 GLY A C 1
ATOM 3225 O O . GLY A 1 400 ? 10.858 -2.830 -9.618 1.00 84.88 400 GLY A O 1
ATOM 3226 N N . PRO A 1 401 ? 13.049 -3.082 -10.092 1.00 89.19 401 PRO A N 1
ATOM 3227 C CA . PRO A 1 401 ? 13.240 -1.658 -10.259 1.00 89.19 401 PRO A CA 1
ATOM 3228 C C . PRO A 1 401 ? 12.526 -1.253 -11.556 1.00 89.19 401 PRO A C 1
ATOM 3230 O O . PRO A 1 401 ? 12.690 -1.886 -12.592 1.00 89.19 401 PRO A O 1
ATOM 3233 N N . GLN A 1 402 ? 11.697 -0.226 -11.500 1.00 85.69 402 GLN A N 1
ATOM 3234 C CA . GLN A 1 402 ? 10.935 0.306 -12.622 1.00 85.69 402 GLN A CA 1
ATOM 3235 C C . GLN A 1 402 ? 11.666 1.497 -13.244 1.00 85.69 402 GLN A C 1
ATOM 3237 O O . GLN A 1 402 ? 12.478 2.167 -12.597 1.00 85.69 402 GLN A O 1
ATOM 3242 N N . SER A 1 403 ? 11.374 1.752 -14.516 1.00 74.25 403 SER A N 1
ATOM 3243 C CA . SER A 1 403 ? 11.960 2.867 -15.259 1.00 74.25 403 SER A CA 1
ATOM 3244 C C . SER A 1 403 ? 11.578 4.218 -14.662 1.00 74.25 403 SER A C 1
ATOM 3246 O O . SER A 1 403 ? 10.504 4.395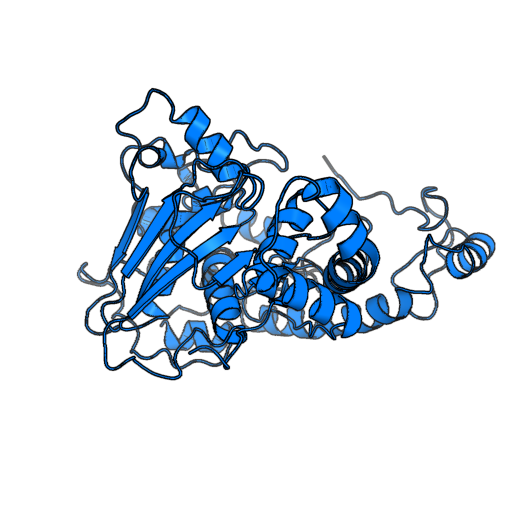 -14.085 1.00 74.25 403 SER A O 1
ATOM 3248 N N . ARG A 1 404 ? 12.497 5.174 -14.796 1.00 67.88 404 ARG A N 1
ATOM 3249 C CA . ARG A 1 404 ? 12.397 6.512 -14.210 1.00 67.88 404 ARG A CA 1
ATOM 3250 C C . ARG A 1 404 ? 11.318 7.342 -14.908 1.00 67.88 404 ARG A C 1
ATOM 3252 O O . ARG A 1 404 ? 11.221 7.323 -16.131 1.00 67.88 404 ARG A O 1
ATOM 3259 N N . HIS A 1 405 ? 10.596 8.147 -14.134 1.00 59.19 405 HIS A N 1
ATOM 3260 C CA . HIS A 1 405 ? 9.770 9.244 -14.656 1.00 59.19 405 HIS A CA 1
ATOM 3261 C C . HIS A 1 405 ? 10.249 10.630 -14.186 1.00 59.19 405 HIS A C 1
ATOM 3263 O O . HIS A 1 405 ? 9.713 11.641 -14.627 1.00 59.19 405 HIS A O 1
ATOM 3269 N N . ASP A 1 406 ? 11.266 10.694 -13.319 1.00 64.56 406 ASP A N 1
ATOM 3270 C CA . ASP A 1 406 ? 11.819 11.936 -12.777 1.00 64.56 406 ASP A CA 1
ATOM 3271 C C . ASP A 1 406 ? 13.349 11.875 -12.596 1.00 64.56 406 ASP A C 1
ATOM 3273 O O . ASP A 1 406 ? 13.989 10.839 -12.797 1.00 64.56 406 ASP A O 1
ATOM 3277 N N . ASN A 1 407 ? 13.933 13.012 -12.207 1.00 60.28 407 ASN A N 1
ATOM 3278 C CA . ASN A 1 407 ? 15.378 13.189 -12.036 1.00 60.28 407 ASN A CA 1
ATOM 3279 C C . ASN A 1 407 ? 15.901 12.714 -10.665 1.00 60.28 407 ASN A C 1
ATOM 3281 O O . ASN A 1 407 ? 17.045 12.996 -10.319 1.00 60.28 407 ASN A O 1
ATOM 3285 N N . ILE A 1 408 ? 15.096 12.019 -9.850 1.00 68.06 408 ILE A N 1
ATOM 3286 C CA . ILE A 1 408 ? 15.549 11.578 -8.524 1.00 68.06 408 ILE A CA 1
ATOM 3287 C C . ILE A 1 408 ? 16.334 10.257 -8.667 1.00 68.06 408 ILE A C 1
ATOM 3289 O O . ILE A 1 408 ? 15.817 9.277 -9.208 1.00 68.06 408 ILE A O 1
ATOM 3293 N N . PRO A 1 409 ? 17.575 10.175 -8.164 1.00 68.06 409 PRO A N 1
ATOM 3294 C CA . PRO A 1 409 ? 18.411 8.988 -8.329 1.00 68.06 409 PRO A CA 1
ATOM 3295 C C . PRO A 1 409 ? 17.984 7.775 -7.483 1.00 68.06 409 PRO A C 1
ATOM 3297 O O . PRO A 1 409 ? 17.275 7.906 -6.485 1.00 68.06 409 PRO A O 1
ATOM 3300 N N . GLY A 1 410 ? 18.517 6.602 -7.849 1.00 77.56 410 GLY A N 1
ATOM 3301 C CA . GLY A 1 410 ? 18.352 5.324 -7.142 1.00 77.56 410 GLY A CA 1
ATOM 3302 C C . GLY A 1 410 ? 17.308 4.388 -7.772 1.00 77.56 410 GLY A C 1
ATOM 3303 O O . GLY A 1 410 ? 16.636 4.766 -8.737 1.00 77.56 410 GLY A O 1
ATOM 3304 N N . PRO A 1 411 ? 17.182 3.143 -7.279 1.00 85.00 411 PRO A N 1
ATOM 3305 C CA . PRO A 1 411 ? 16.170 2.200 -7.738 1.00 85.00 411 PRO A CA 1
ATOM 3306 C C . PRO A 1 411 ? 14.783 2.639 -7.272 1.00 85.00 411 PRO A C 1
ATOM 3308 O O . PRO A 1 411 ? 14.587 3.017 -6.118 1.00 85.00 411 PRO A O 1
ATOM 3311 N N . TYR A 1 412 ? 13.828 2.588 -8.192 1.00 89.06 412 TYR A N 1
ATOM 3312 C CA . TYR A 1 412 ? 12.451 3.021 -7.998 1.00 89.06 412 TYR A CA 1
ATOM 3313 C C . TYR A 1 412 ? 11.530 1.809 -8.118 1.00 89.06 412 TYR A C 1
ATOM 3315 O O . TYR A 1 412 ? 11.628 1.077 -9.095 1.00 89.06 412 TYR A O 1
ATOM 3323 N N . ALA A 1 413 ? 10.620 1.601 -7.172 1.00 91.44 413 ALA A N 1
ATOM 3324 C CA . ALA A 1 413 ? 9.565 0.600 -7.307 1.00 91.44 413 ALA A CA 1
ATOM 3325 C C . ALA A 1 413 ? 8.318 1.038 -6.539 1.00 91.44 413 ALA A C 1
ATOM 3327 O O . ALA A 1 413 ? 8.417 1.540 -5.426 1.00 91.44 413 ALA A O 1
ATOM 3328 N N . VAL A 1 414 ? 7.128 0.835 -7.109 1.00 93.06 414 VAL A N 1
ATOM 3329 C CA . VAL A 1 414 ? 5.862 1.083 -6.392 1.00 93.06 414 VAL A CA 1
ATOM 3330 C C . VAL A 1 414 ? 5.796 0.171 -5.164 1.00 93.06 414 VAL A C 1
ATOM 3332 O O . VAL A 1 414 ? 5.953 -1.041 -5.294 1.00 93.06 414 VAL A O 1
ATOM 3335 N N . ASN A 1 415 ? 5.554 0.741 -3.985 1.00 95.50 415 ASN A N 1
ATOM 3336 C CA . ASN A 1 415 ? 5.684 0.085 -2.684 1.00 95.50 415 ASN A CA 1
ATOM 3337 C C . ASN A 1 415 ? 7.074 -0.536 -2.463 1.00 95.50 415 ASN A C 1
ATOM 3339 O O . ASN A 1 415 ? 7.155 -1.584 -1.840 1.00 95.50 415 ASN A O 1
ATOM 3343 N N . GLY A 1 416 ? 8.151 0.043 -2.996 1.00 94.50 416 GLY A N 1
ATOM 3344 C CA . GLY A 1 416 ? 9.472 -0.596 -3.033 1.00 94.50 416 GLY A CA 1
ATOM 3345 C C . GLY A 1 416 ? 10.171 -0.710 -1.681 1.00 94.50 416 GLY A C 1
ATOM 3346 O O . GLY A 1 416 ? 10.892 -1.675 -1.439 1.00 94.50 416 GLY A O 1
ATOM 3347 N N . PHE A 1 417 ? 9.950 0.251 -0.788 1.00 95.00 417 PHE A N 1
ATOM 3348 C CA . PHE A 1 417 ? 10.640 0.323 0.499 1.00 95.00 417 PHE A CA 1
ATOM 3349 C C . PHE A 1 417 ? 9.652 0.520 1.631 1.00 95.00 417 PHE A C 1
ATOM 3351 O O . PHE A 1 417 ? 8.659 1.211 1.443 1.00 95.00 417 PHE A O 1
ATOM 3358 N N . GLU A 1 418 ? 9.933 -0.052 2.796 1.00 96.31 418 GLU A N 1
ATOM 3359 C CA . GLU A 1 418 ? 9.085 -0.017 3.988 1.00 96.31 418 GLU A CA 1
ATOM 3360 C C . GLU A 1 418 ? 9.778 0.674 5.165 1.00 96.31 418 GLU A C 1
ATOM 3362 O O . GLU A 1 418 ? 11.002 0.616 5.310 1.00 96.31 418 GLU A O 1
ATOM 3367 N N . MET A 1 419 ? 8.991 1.318 6.027 1.00 95.69 419 MET A N 1
ATOM 3368 C CA . MET A 1 419 ? 9.480 1.955 7.249 1.00 95.69 419 MET A CA 1
ATOM 3369 C C . MET A 1 419 ? 8.390 2.015 8.321 1.00 95.69 419 MET A C 1
ATOM 3371 O O . MET A 1 419 ? 7.235 2.338 8.040 1.00 95.69 419 MET A O 1
ATOM 3375 N N . VAL A 1 420 ? 8.779 1.788 9.576 1.00 95.38 420 VAL A N 1
ATOM 3376 C CA . VAL A 1 420 ? 7.931 2.060 10.745 1.00 95.38 420 VAL A CA 1
ATOM 3377 C C . VAL A 1 420 ? 8.136 3.508 11.196 1.00 95.38 420 VAL A C 1
ATOM 3379 O O . VAL A 1 420 ? 9.245 3.908 11.550 1.00 95.38 420 VAL A O 1
ATOM 3382 N N . VAL A 1 421 ? 7.058 4.293 11.194 1.00 93.31 421 VAL A N 1
ATOM 3383 C CA . VAL A 1 421 ? 7.032 5.691 11.658 1.00 93.31 421 VAL A CA 1
ATOM 3384 C C . VAL A 1 421 ? 6.777 5.748 13.163 1.00 93.31 421 VAL A C 1
ATOM 3386 O O . VAL A 1 421 ? 7.439 6.487 13.893 1.00 93.31 421 VAL A O 1
ATOM 3389 N N . THR A 1 422 ? 5.812 4.962 13.639 1.00 92.25 422 THR A N 1
ATOM 3390 C CA . THR A 1 422 ? 5.471 4.829 15.060 1.00 92.25 422 THR A CA 1
ATOM 3391 C C . THR A 1 422 ? 5.338 3.339 15.378 1.00 92.25 422 THR A C 1
ATOM 3393 O O . THR A 1 422 ? 4.471 2.684 14.800 1.00 92.25 422 THR A O 1
ATOM 3396 N N . PRO A 1 423 ? 6.214 2.766 16.223 1.00 90.31 423 PRO A N 1
ATOM 3397 C CA . PRO A 1 423 ? 6.174 1.342 16.545 1.00 90.31 423 PRO A CA 1
ATOM 3398 C C . PRO A 1 423 ? 4.984 1.011 17.453 1.00 90.31 423 PRO A C 1
ATOM 3400 O O . PRO A 1 423 ? 4.396 1.898 18.067 1.00 90.31 423 PRO A O 1
ATOM 3403 N N . VAL A 1 424 ? 4.659 -0.278 17.588 1.00 84.75 424 VAL A N 1
ATOM 3404 C CA . VAL A 1 424 ? 3.727 -0.728 18.631 1.00 84.75 424 VAL A CA 1
ATOM 3405 C C . VAL A 1 424 ? 4.360 -0.536 20.003 1.00 84.75 424 VAL A C 1
ATOM 3407 O O . VAL A 1 424 ? 5.447 -1.046 20.277 1.00 84.75 424 VAL A O 1
ATOM 3410 N N . ASN A 1 425 ? 3.646 0.150 20.889 1.00 73.38 425 ASN A N 1
ATOM 3411 C CA . ASN A 1 425 ? 3.996 0.206 22.296 1.00 73.38 425 ASN A CA 1
ATOM 3412 C C . ASN A 1 425 ? 3.478 -1.051 23.012 1.00 73.38 425 ASN A C 1
ATOM 3414 O O . ASN A 1 425 ? 2.287 -1.188 23.291 1.00 73.38 425 ASN A O 1
ATOM 3418 N N . LEU A 1 426 ? 4.381 -1.993 23.295 1.00 53.91 426 LEU A N 1
ATOM 3419 C CA . LEU A 1 426 ? 4.045 -3.252 23.969 1.00 53.91 426 LEU A CA 1
ATOM 3420 C C . LEU A 1 426 ? 3.706 -3.070 25.460 1.00 53.91 426 LEU A C 1
ATOM 3422 O O . LEU A 1 426 ? 3.207 -4.004 26.073 1.00 53.91 426 LEU A O 1
ATOM 3426 N N . ALA A 1 427 ? 3.926 -1.887 26.046 1.00 45.84 427 ALA A N 1
ATOM 3427 C CA . ALA A 1 427 ? 3.639 -1.632 27.461 1.00 45.84 427 ALA A CA 1
ATOM 3428 C C . ALA A 1 427 ? 2.135 -1.494 27.788 1.00 45.84 427 ALA A C 1
ATOM 3430 O O . ALA A 1 427 ? 1.776 -1.369 28.957 1.00 45.84 427 ALA A O 1
ATOM 3431 N N . HIS A 1 428 ? 1.259 -1.483 26.776 1.00 40.38 428 HIS A N 1
ATOM 3432 C CA . HIS A 1 428 ? -0.182 -1.241 26.925 1.00 40.38 428 HIS A CA 1
ATOM 3433 C C . HIS A 1 428 ? -1.082 -2.367 26.381 1.00 40.38 428 HIS A C 1
ATOM 3435 O O . HIS A 1 428 ? -2.289 -2.150 26.263 1.00 40.38 428 HIS A O 1
ATOM 3441 N N . LYS A 1 429 ? -0.531 -3.541 26.037 1.00 39.25 429 LYS A N 1
ATOM 3442 C CA . LYS A 1 429 ? -1.309 -4.695 25.553 1.00 39.25 429 LYS A CA 1
ATOM 3443 C C . LYS A 1 429 ? -1.377 -5.832 26.557 1.00 39.25 429 LYS A C 1
ATOM 3445 O O . LYS A 1 429 ? -0.336 -6.113 27.186 1.00 39.25 429 LYS A O 1
#

Mean predicted aligned error: 7.01 Å

Foldseek 3Di:
DPPPPQDAQLQPRHGCPVADWDADPQLSFGTHRDPVSVVCQPVPPPNHPVVCSVVSNVQQVCQVVLLVLQVLFPVQVVQQDPVRAGAPLVVCVVVVLPEADQQNALSHDDDPPPQLRALPQLLALDHDDQCSNLVDPLLQGLDQDPPDPPHDHQFAFPQDADQADNRVCVRSVGDSNHLCLLVLLVLSLVVVQCVQLVNADPGADPAQEEFEEEEAADGNCSSVVVSNLVVLLNRASYEYEYEYAASSLQSVLVVCVVVCSGLNNDQFSDKGFHDVSSRGYIYTYGRDPPHRAPQLDPDDDPDPDGQAYEYWQNLCVPDLSSLRVLLCCQLVVHWYKYFHFTSSSVVVNCCVRQAPCNVVSCCPRVVPPDGDPSSVVSSVCSHVCSDDKDKDFNSSWNRHQHDDPDSDTHGTTGSGMMITSRHHDPVPD

Organism: Hebeloma cylindrosporum (NCBI:txid76867)

Solvent-accessible surface area (backbone atoms only — not comparable to full-atom values): 23516 Å² total; per-residue (Å²): 131,90,78,71,79,76,57,45,14,76,64,78,65,48,70,44,80,96,50,74,74,42,55,39,94,83,45,66,60,50,42,16,73,37,71,67,42,49,54,43,32,53,64,46,69,98,60,52,47,60,80,44,38,60,48,43,38,58,33,43,61,48,34,56,59,32,35,55,60,30,65,72,27,76,77,47,65,86,36,46,44,98,88,57,25,32,41,60,68,61,52,28,47,78,67,72,37,61,46,61,50,77,92,30,25,59,45,40,47,68,65,92,87,47,57,90,52,31,24,63,69,35,63,35,70,61,79,76,54,68,67,57,24,66,68,56,61,77,76,35,50,83,74,84,67,65,84,51,92,88,47,69,77,78,44,68,54,52,70,76,57,60,90,38,60,67,41,43,29,60,53,61,68,39,44,71,84,35,69,50,56,77,64,47,23,58,39,46,35,53,53,50,45,34,40,80,50,66,71,55,68,100,50,62,53,93,58,79,42,77,45,39,34,36,39,39,62,34,40,62,61,59,55,42,56,75,61,46,39,56,48,7,50,68,34,31,25,26,35,36,40,38,38,37,16,2,57,16,38,40,42,34,47,60,69,33,62,94,38,82,68,16,25,59,56,39,80,54,56,42,73,39,68,34,56,69,76,20,37,47,2,28,26,36,34,28,71,40,85,73,46,41,44,59,61,79,59,74,100,64,68,94,61,76,88,46,68,27,41,38,24,65,50,51,49,60,66,80,43,78,65,42,50,38,38,50,51,47,23,48,38,69,68,26,22,25,28,36,22,20,40,28,57,52,57,49,56,52,21,49,45,45,50,66,63,69,37,43,66,58,42,46,54,70,80,36,63,86,62,84,67,52,74,68,27,46,50,41,45,51,52,52,64,73,60,65,71,86,71,62,77,45,76,33,56,38,21,33,66,19,22,35,72,81,92,65,92,72,68,57,44,32,17,60,36,25,18,30,36,58,80,29,69,63,69,72,91,79,114

Sequence (429 aa):
MDYTPQLTCDFCNIPLNNALIFPCGRCNLIQYCGTRCVKNGWRSGNKRHKLFCQFMKDGESQRIVMQEYSKTFPWTQKFVQDDGTFNVPAYLFMHKHFGKGKSFGWWTRSEPGDVNEWGSTLLDTTHIADRKGWNLPDTQIPWLDFSTKGSTAPPQSPPSFEHNWASYYEWRGIHVDSPACLLLHWPLTVYRLLYILGLVPMGTPKKRRRLIIRLVGIEREVDILPLYGELALLLPNTDLDIIFFGPGVTGILQRAKGQPRCLASAKNPYEYTAPPVSGGGTVKISLSNEGPFWGAHRHRSRYPTPDALIACNAGLGAYPNWYDVTLASITRDIPFAITDYREISLQINAKLVLNDNLMEARQTFWQHIKLTPTEEKRLQNRLHAKYSYKIGVNPFGRLGPQSRHDNIPGPYAVNGFEMVVTPVNLAHK

Radius of gyration: 22.34 Å; Cα contacts (8 Å, |Δi|>4): 818; chains: 1; bounding box: 62×52×57 Å